Protein AF-0000000065857073 (afdb_homodimer)

Solvent-accessible surface area (backbone atoms only — not comparable to full-atom values): 35292 Å² total; per-residue (Å²): 132,67,49,29,35,32,40,33,27,19,28,61,24,95,36,20,54,55,11,45,46,17,42,54,48,48,62,71,39,53,56,67,89,61,32,41,78,45,43,32,40,25,37,66,55,40,37,37,19,35,30,44,90,93,47,43,55,36,54,80,89,34,80,91,59,39,38,80,34,72,60,74,26,45,42,32,37,31,49,6,76,57,84,39,39,33,37,30,62,72,77,70,40,72,38,61,59,59,32,35,43,59,45,28,28,41,57,56,46,38,34,14,20,50,44,4,36,34,59,45,30,66,36,47,44,48,36,34,49,33,49,22,20,19,36,44,36,27,49,63,57,37,45,45,45,40,45,76,72,71,44,52,48,71,64,68,47,79,42,39,68,92,52,29,73,70,47,44,69,73,44,53,84,74,60,62,70,50,22,29,28,28,27,29,61,58,56,60,52,53,43,49,39,75,18,73,46,71,68,46,36,54,53,32,51,56,50,12,51,74,72,25,61,38,34,34,42,25,66,56,76,74,50,48,39,36,37,34,30,37,41,31,56,91,71,63,50,61,33,46,45,27,28,59,46,63,89,58,97,60,80,28,51,55,46,70,73,67,44,85,75,49,44,74,38,76,66,38,98,65,54,69,66,57,48,51,50,52,43,52,51,45,53,49,48,40,55,74,50,55,38,23,42,36,33,34,35,34,28,36,38,29,92,86,70,47,65,27,48,71,51,53,35,53,70,59,58,46,34,96,79,25,60,49,50,52,29,30,37,77,58,75,38,43,62,47,57,45,55,50,47,45,53,51,53,34,75,61,59,121,132,66,50,30,36,32,41,34,25,20,28,60,24,95,36,20,55,55,12,45,47,17,42,54,48,48,63,71,40,52,56,68,90,62,32,43,78,44,44,33,41,24,36,67,56,40,38,38,19,36,31,43,91,92,48,44,56,37,54,80,87,34,80,93,59,38,38,79,36,70,60,73,26,46,42,30,37,32,49,6,77,58,84,38,39,32,35,31,63,73,77,69,40,73,39,62,59,59,31,35,44,59,45,26,28,40,57,56,46,39,33,14,20,50,43,4,36,34,57,45,30,65,38,46,46,47,35,36,49,33,49,22,19,17,36,45,37,27,49,62,59,37,45,46,44,40,44,76,72,71,47,53,49,71,64,67,46,79,40,40,68,92,54,28,75,71,46,43,70,72,46,53,86,76,61,61,70,49,21,30,27,29,27,29,61,59,56,60,50,52,42,49,40,75,18,72,46,71,68,46,36,56,52,32,50,56,49,12,51,73,71,25,62,38,34,34,42,26,67,56,76,73,51,48,40,35,36,32,32,36,41,32,56,90,73,61,50,62,33,46,46,27,29,58,45,64,90,58,97,60,80,29,51,55,45,69,73,66,44,83,74,51,45,75,39,75,65,38,97,66,55,69,67,58,50,52,51,50,42,50,50,45,52,50,49,38,55,74,50,54,38,23,41,35,31,33,35,35,31,35,38,30,92,85,70,46,65,29,47,70,50,51,36,53,72,59,58,47,33,97,78,24,60,50,51,51,30,30,37,78,58,75,38,44,64,46,57,44,55,51,48,45,52,50,51,35,74,62,60,120

Foldseek 3Di:
DAAEEEEEFAEQAPCRLLRLQLSVLLLVLADVVRHHYWYWYQYNVGWIATADPVPQWDPNPDSVPIDGDDHPFTWDADFDADQFGIATDVVRDTHGHQEYEYQYDFDCRQQQNVLVVCVRRPHFYFWFHSQLSNQQLFQVSLCVLLVVVVAAAFDKDKAFQVCRVVVCVVCVVVDAPFKWKAARGGPQRQLIDTDGDDVVVVVSNVSRCVPHRMMIIGYQADFWKKKKKWFFALDIFIFAIKTKDDDDSDRGNCNQPPDPPIDMDPNDPDDPVLRVVVRVSVSVSCVSSNIGGIKMWMWGQHPVRDIHTYGIGGNFGNRPRTVRQVRVVSRVQHDSNSSVSSRVSRSPVD/DAAEEEEEFAEQDPCRLLRLQLSVLLLVLADVVRHHYWYWYQYNVGWIATADPVPQWDPNPDSVPIDGDDHPFTWDADFDADQFGIATDVVRDTHGHQEYEYQYDFDCRQQQNVLVVCVRRPHFYFWFHNQLSNQQLFQVNLCVLLVVVVAAAFDKDKAFQVCRVVVCVVCVVVDAPFKWKAARGGPQRQLIDTDGDDVSVVVSNVSRCVPHRMMIIGYQADFWKKKKKWFFALDIFIFAIKTKDDDDSDRGNCNQPPDPPIDMDPNDPDDPVLRVVVRVSVSVSCVSSNIGGIKMWMWGQHPVRDIHTYGIGRNFGNRPRTVRQVRVVSRVQHDSNSSVSSRVSRSPVD

Structure (mmCIF, N/CA/C/O backbone):
data_AF-0000000065857073-model_v1
#
loop_
_entity.id
_entity.type
_entity.pdbx_description
1 polymer 'D-alanine--D-alanine ligase'
#
loop_
_atom_site.group_PDB
_atom_site.id
_atom_site.type_symbol
_atom_site.label_atom_id
_atom_site.label_alt_id
_atom_site.label_comp_id
_atom_site.label_asym_id
_atom_site.label_entity_id
_atom_site.label_seq_id
_atom_site.pdbx_PDB_ins_code
_atom_site.Cartn_x
_atom_site.Cartn_y
_atom_site.Cartn_z
_atom_site.occupancy
_atom_site.B_iso_or_equiv
_atom_site.auth_seq_id
_atom_site.auth_comp_id
_atom_site.auth_asym_id
_atom_site.auth_atom_id
_atom_site.pdbx_PDB_model_num
ATOM 1 N N . MET A 1 1 ? 23.906 6.051 23.719 1 82.88 1 MET A N 1
ATOM 2 C CA . MET A 1 1 ? 24.281 6.777 22.5 1 82.88 1 MET A CA 1
ATOM 3 C C . MET A 1 1 ? 23.047 7.375 21.828 1 82.88 1 MET A C 1
ATOM 5 O O . MET A 1 1 ? 21.953 6.809 21.906 1 82.88 1 MET A O 1
ATOM 9 N N . LYS A 1 2 ? 23.25 8.578 21.297 1 93.88 2 LYS A N 1
ATOM 10 C CA . LYS A 1 2 ? 22.156 9.266 20.641 1 93.88 2 LYS A CA 1
ATOM 11 C C . LYS A 1 2 ? 21.656 8.484 19.422 1 93.88 2 LYS A C 1
ATOM 13 O O . LYS A 1 2 ? 22.453 7.914 18.672 1 93.88 2 LYS A O 1
ATOM 18 N N . LYS A 1 3 ? 20.406 8.438 19.312 1 96.25 3 LYS A N 1
ATOM 19 C CA . LYS A 1 3 ? 19.828 7.863 18.094 1 96.25 3 LYS A CA 1
ATOM 20 C C . LYS A 1 3 ? 20.016 8.797 16.906 1 96.25 3 LYS A C 1
ATOM 22 O O . LYS A 1 3 ? 19.984 10.023 17.062 1 96.25 3 LYS A O 1
ATOM 27 N N . THR A 1 4 ? 20.266 8.219 15.781 1 98.12 4 THR A N 1
ATOM 28 C CA . THR A 1 4 ? 20.422 8.992 14.555 1 98.12 4 THR A CA 1
ATOM 29 C C . THR A 1 4 ? 19.109 9.07 13.789 1 98.12 4 THR A C 1
ATOM 31 O O . THR A 1 4 ? 18.547 8.039 13.406 1 98.12 4 THR A O 1
ATOM 34 N N . VAL A 1 5 ? 18.594 10.328 13.555 1 98.56 5 VAL A N 1
ATOM 35 C CA . VAL A 1 5 ? 17.375 10.594 12.789 1 98.56 5 VAL A CA 1
ATOM 36 C C . VAL A 1 5 ? 17.75 11.094 11.398 1 98.56 5 VAL A C 1
ATOM 38 O O . VAL A 1 5 ? 18.422 12.117 11.258 1 98.56 5 VAL A O 1
ATOM 41 N N . ALA A 1 6 ? 17.391 10.375 10.383 1 98.75 6 ALA A N 1
ATOM 42 C CA . ALA A 1 6 ? 17.5 10.875 9.016 1 98.75 6 ALA A CA 1
ATOM 43 C C . ALA A 1 6 ? 16.234 11.625 8.602 1 98.75 6 ALA A C 1
ATOM 45 O O . ALA A 1 6 ? 15.148 11.055 8.578 1 98.75 6 ALA A O 1
ATOM 46 N N . VAL A 1 7 ? 16.359 12.898 8.305 1 98.81 7 VAL A N 1
ATOM 47 C CA . VAL A 1 7 ? 15.234 13.672 7.785 1 98.81 7 VAL A CA 1
ATOM 48 C C . VAL A 1 7 ? 15.242 13.633 6.262 1 98.81 7 VAL A C 1
ATOM 50 O O . VAL A 1 7 ? 16.188 14.094 5.625 1 98.81 7 VAL A O 1
ATOM 53 N N . LEU A 1 8 ? 14.258 13.062 5.703 1 98.69 8 LEU A N 1
ATOM 54 C CA . LEU A 1 8 ? 14.109 12.969 4.254 1 98.69 8 LEU A CA 1
ATOM 55 C C . LEU A 1 8 ? 13.141 14.023 3.736 1 98.69 8 LEU A C 1
ATOM 57 O O . LEU A 1 8 ? 12.008 14.125 4.219 1 98.69 8 LEU A O 1
ATOM 61 N N . PHE A 1 9 ? 13.547 14.844 2.766 1 98.5 9 PHE A N 1
ATOM 62 C CA . PHE A 1 9 ? 12.719 15.938 2.285 1 98.5 9 PHE A CA 1
ATOM 63 C C . PHE A 1 9 ? 12.961 16.188 0.803 1 98.5 9 PHE A C 1
ATOM 65 O O . PHE A 1 9 ? 13.914 15.672 0.226 1 98.5 9 PHE A O 1
ATOM 72 N N . GLY A 1 10 ? 12.086 16.953 0.124 1 98.06 10 GLY A N 1
ATOM 73 C CA . GLY A 1 10 ? 12.039 17.125 -1.318 1 98.06 10 GLY A CA 1
ATOM 74 C C . GLY A 1 10 ? 11.023 16.234 -1.996 1 98.06 10 GLY A C 1
ATOM 75 O O . GLY A 1 10 ? 9.836 16.297 -1.69 1 98.06 10 GLY A O 1
ATOM 76 N N . GLY A 1 11 ? 11.609 15.383 -2.881 1 96.44 11 GLY A N 1
ATOM 77 C CA . GLY A 1 11 ? 10.758 14.391 -3.516 1 96.44 11 GLY A CA 1
ATOM 78 C C . GLY A 1 11 ? 10.367 14.758 -4.934 1 96.44 11 GLY A C 1
ATOM 79 O O . GLY A 1 11 ? 10.695 15.844 -5.41 1 96.44 11 GLY A O 1
ATOM 80 N N . GLU A 1 12 ? 9.625 13.906 -5.578 1 92.19 12 GLU A N 1
ATOM 81 C CA . GLU A 1 12 ? 9.328 13.969 -7.004 1 92.19 12 GLU A CA 1
ATOM 82 C C . GLU A 1 12 ? 7.992 14.672 -7.258 1 92.19 12 GLU A C 1
ATOM 84 O O . GLU A 1 12 ? 7.676 15.016 -8.398 1 92.19 12 GLU A O 1
ATOM 89 N N . SER A 1 13 ? 7.242 14.914 -6.289 1 90.06 13 SER A N 1
ATOM 90 C CA . SER A 1 13 ? 5.867 15.367 -6.445 1 90.06 13 SER A CA 1
ATOM 91 C C . SER A 1 13 ? 5.812 16.859 -6.738 1 90.06 13 SER A C 1
ATOM 93 O O . SER A 1 13 ? 6.824 17.562 -6.637 1 90.06 13 SER A O 1
ATOM 95 N N . LYS A 1 14 ? 4.645 17.281 -7.105 1 88.62 14 LYS A N 1
ATOM 96 C CA . LYS A 1 14 ? 4.383 18.703 -7.305 1 88.62 14 LYS A CA 1
ATOM 97 C C . LYS A 1 14 ? 4.461 19.469 -5.984 1 88.62 14 LYS A C 1
ATOM 99 O O . LYS A 1 14 ? 4.504 20.688 -5.973 1 88.62 14 LYS A O 1
ATOM 104 N N . GLU A 1 15 ? 4.578 18.766 -4.875 1 92.06 15 GLU A N 1
ATOM 105 C CA . GLU A 1 15 ? 4.648 19.359 -3.547 1 92.06 15 GLU A CA 1
ATOM 106 C C . GLU A 1 15 ? 6.086 19.406 -3.039 1 92.06 15 GLU A C 1
ATOM 108 O O . GLU A 1 15 ? 6.32 19.5 -1.832 1 92.06 15 GLU A O 1
ATOM 113 N N . HIS A 1 16 ? 7.062 19.344 -3.949 1 95.25 16 HIS A N 1
ATOM 114 C CA . HIS A 1 16 ? 8.484 19.375 -3.648 1 95.25 16 HIS A CA 1
ATOM 115 C C . HIS A 1 16 ? 8.844 20.594 -2.803 1 95.25 16 HIS A C 1
ATOM 117 O O . HIS A 1 16 ? 9.492 20.453 -1.763 1 95.25 16 HIS A O 1
ATOM 123 N N . GLU A 1 17 ? 8.383 21.766 -3.182 1 94.06 17 GLU A N 1
ATOM 124 C CA . GLU A 1 17 ? 8.75 23 -2.512 1 94.06 17 GLU A CA 1
ATOM 125 C C . GLU A 1 17 ? 8.125 23.094 -1.121 1 94.06 17 GLU A C 1
ATOM 127 O O . GLU A 1 17 ? 8.742 23.625 -0.193 1 94.06 17 GLU A O 1
ATOM 132 N N . ILE A 1 18 ? 6.938 22.5 -0.981 1 93.06 18 ILE A N 1
ATOM 133 C CA . ILE A 1 18 ? 6.293 22.469 0.328 1 93.06 18 ILE A CA 1
ATOM 134 C C . ILE A 1 18 ? 7.082 21.562 1.267 1 93.06 18 ILE A C 1
ATOM 136 O O . ILE A 1 18 ? 7.246 21.859 2.449 1 93.06 18 ILE A O 1
ATOM 140 N N . SER A 1 19 ? 7.508 20.438 0.759 1 96.25 19 SER A N 1
ATOM 141 C CA . SER A 1 19 ? 8.344 19.531 1.529 1 96.25 19 SER A CA 1
ATOM 142 C C . SER A 1 19 ? 9.602 20.219 2.031 1 96.25 19 SER A C 1
ATOM 144 O O . SER A 1 19 ? 9.992 20.047 3.189 1 96.25 19 SER A O 1
ATOM 146 N N . LEU A 1 20 ? 10.195 21.031 1.132 1 97.12 20 LEU A N 1
ATOM 147 C CA . LEU A 1 20 ? 11.391 21.766 1.531 1 97.12 20 LEU A CA 1
ATOM 148 C C . LEU A 1 20 ? 11.078 22.734 2.672 1 97.12 20 LEU A C 1
ATOM 150 O O . LEU A 1 20 ? 11.82 22.797 3.654 1 97.12 20 LEU A O 1
ATOM 154 N N . GLN A 1 21 ? 10.016 23.406 2.58 1 95.19 21 GLN A N 1
ATOM 155 C CA . GLN A 1 21 ? 9.625 24.344 3.627 1 95.19 21 GLN A CA 1
ATOM 156 C C . GLN A 1 21 ? 9.352 23.609 4.941 1 95.19 21 GLN A C 1
ATOM 158 O O . GLN A 1 21 ? 9.773 24.062 6.008 1 95.19 21 GLN A O 1
ATOM 163 N N . SER A 1 22 ? 8.609 22.516 4.844 1 96.06 22 SER A N 1
ATOM 164 C CA . SER A 1 22 ? 8.32 21.719 6.023 1 96.06 22 SER A CA 1
ATOM 165 C C . SER A 1 22 ? 9.602 21.234 6.695 1 96.06 22 SER A C 1
ATOM 167 O O . SER A 1 22 ? 9.688 21.203 7.926 1 96.06 22 SER A O 1
ATOM 169 N N . SER A 1 23 ? 10.594 20.891 5.898 1 97.06 23 SER A N 1
ATOM 170 C CA . SER A 1 23 ? 11.836 20.359 6.445 1 97.06 23 SER A CA 1
ATOM 171 C C . SER A 1 23 ? 12.562 21.406 7.285 1 97.06 23 SER A C 1
ATOM 173 O O . SER A 1 23 ? 13.172 21.078 8.305 1 97.06 23 SER A O 1
ATOM 175 N N . ILE A 1 24 ? 12.484 22.688 6.852 1 96.12 24 ILE A N 1
ATOM 176 C CA . ILE A 1 24 ? 13.125 23.766 7.598 1 96.12 24 ILE A CA 1
ATOM 177 C C . ILE A 1 24 ? 12.562 23.812 9.016 1 96.12 24 ILE A C 1
ATOM 179 O O . ILE A 1 24 ? 13.32 23.844 9.992 1 96.12 24 ILE A O 1
ATOM 183 N N . SER A 1 25 ? 11.266 23.75 9.125 1 95.81 25 SER A N 1
ATOM 184 C CA . SER A 1 25 ? 10.602 23.812 10.422 1 95.81 25 SER A CA 1
ATOM 185 C C . SER A 1 25 ? 10.977 22.609 11.281 1 95.81 25 SER A C 1
ATOM 187 O O . SER A 1 25 ? 11.273 22.75 12.469 1 95.81 25 SER A O 1
ATOM 189 N N . ILE A 1 26 ? 10.992 21.438 10.719 1 97.56 26 ILE A N 1
ATOM 190 C CA . ILE A 1 26 ? 11.227 20.203 11.445 1 97.56 26 ILE A CA 1
ATOM 191 C C . ILE A 1 26 ? 12.688 20.141 11.906 1 97.56 26 ILE A C 1
ATOM 193 O O . ILE A 1 26 ? 12.961 19.828 13.07 1 97.56 26 ILE A O 1
ATOM 197 N N . ILE A 1 27 ? 13.609 20.422 11.031 1 97.38 27 ILE A N 1
ATOM 198 C CA . ILE A 1 27 ? 15.031 20.344 11.336 1 97.38 27 ILE A CA 1
ATOM 199 C C . ILE A 1 27 ? 15.375 21.328 12.453 1 97.38 27 ILE A C 1
ATOM 201 O O . ILE A 1 27 ? 16.156 21.016 13.344 1 97.38 27 ILE A O 1
ATOM 205 N N . ASN A 1 28 ? 14.758 22.5 12.406 1 96 28 ASN A N 1
ATOM 206 C CA . ASN A 1 28 ? 14.984 23.5 13.453 1 96 28 ASN A CA 1
ATOM 207 C C . ASN A 1 28 ? 14.414 23.047 14.789 1 96 28 ASN A C 1
ATOM 209 O O . ASN A 1 28 ? 14.922 23.422 15.844 1 96 28 ASN A O 1
ATOM 213 N N . ALA A 1 29 ? 13.422 22.234 14.75 1 97.19 29 ALA A N 1
ATOM 214 C CA . ALA A 1 29 ? 12.688 21.875 15.961 1 97.19 29 ALA A CA 1
ATOM 215 C C . ALA A 1 29 ? 13.281 20.625 16.609 1 97.19 29 ALA A C 1
ATOM 217 O O . ALA A 1 29 ? 13.133 20.422 17.812 1 97.19 29 ALA A O 1
ATOM 218 N N . ILE A 1 30 ? 13.922 19.734 15.875 1 97.88 30 ILE A N 1
ATOM 219 C CA . ILE A 1 30 ? 14.484 18.5 16.422 1 97.88 30 ILE A CA 1
ATOM 220 C C . ILE A 1 30 ? 15.523 18.844 17.484 1 97.88 30 ILE A C 1
ATOM 222 O O . ILE A 1 30 ? 16.359 19.719 17.281 1 97.88 30 ILE A O 1
ATOM 226 N N . ASP A 1 31 ? 15.445 18.219 18.625 1 97.12 31 ASP A N 1
ATOM 227 C CA . ASP A 1 31 ? 16.375 18.422 19.734 1 97.12 31 ASP A CA 1
ATOM 228 C C . ASP A 1 31 ? 17.734 17.797 19.422 1 97.12 31 ASP A C 1
ATOM 230 O O . ASP A 1 31 ? 17.938 16.609 19.641 1 97.12 31 ASP A O 1
ATOM 234 N N . LYS A 1 32 ? 18.672 18.578 19.109 1 95.94 32 LYS A N 1
ATOM 235 C CA . LYS A 1 32 ? 19.984 18.109 18.688 1 95.94 32 LYS A CA 1
ATOM 236 C C . LYS A 1 32 ? 20.797 17.594 19.875 1 95.94 32 LYS A C 1
ATOM 238 O O . LYS A 1 32 ? 21.812 16.938 19.688 1 95.94 32 LYS A O 1
ATOM 243 N N . LYS A 1 33 ? 20.359 17.875 21.016 1 96.62 33 LYS A N 1
ATOM 244 C CA . LYS A 1 33 ? 20.984 17.281 22.203 1 96.62 33 LYS A CA 1
ATOM 245 C C . LYS A 1 33 ? 20.547 15.836 22.391 1 96.62 33 LYS A C 1
ATOM 247 O O . LYS A 1 33 ? 21.266 15.039 22.984 1 96.62 33 LYS A O 1
ATOM 252 N N . LYS A 1 34 ? 19.422 15.539 21.859 1 96.56 34 LYS A N 1
ATOM 253 C CA . LYS A 1 34 ? 18.844 14.211 22.031 1 96.56 34 LYS A CA 1
ATOM 254 C C . LYS A 1 34 ? 19.125 13.312 20.828 1 96.56 34 LYS A C 1
ATOM 256 O O . LYS A 1 34 ? 19.25 12.094 20.969 1 96.56 34 LYS A O 1
ATOM 261 N N . TYR A 1 35 ? 19.266 13.938 19.656 1 98.12 35 TYR A N 1
ATOM 262 C CA . TYR A 1 35 ? 19.375 13.156 18.438 1 98.12 35 TYR A CA 1
ATOM 263 C C . TYR A 1 35 ? 20.531 13.664 17.578 1 98.12 35 TYR A C 1
ATOM 265 O O . TYR A 1 35 ? 20.812 14.867 17.547 1 98.12 35 TYR A O 1
ATOM 273 N N . ASN A 1 36 ? 21.188 12.688 16.922 1 97.94 36 ASN A N 1
ATOM 274 C CA . ASN A 1 36 ? 21.969 13.039 15.75 1 97.94 36 ASN A CA 1
ATOM 275 C C . ASN A 1 36 ? 21.078 13.156 14.508 1 97.94 36 ASN A C 1
ATOM 277 O O . ASN A 1 36 ? 20.125 12.406 14.352 1 97.94 36 ASN A O 1
ATOM 281 N N . ILE A 1 37 ? 21.438 14.117 13.641 1 98.06 37 ILE A N 1
ATOM 282 C CA . ILE A 1 37 ? 20.562 14.281 12.477 1 98.06 37 ILE A CA 1
ATOM 283 C C . ILE A 1 37 ? 21.391 14.133 11.195 1 98.06 37 ILE A C 1
ATOM 285 O O . ILE A 1 37 ? 22.531 14.594 11.133 1 98.06 37 ILE A O 1
ATOM 289 N N . ILE A 1 38 ? 20.922 13.43 10.25 1 98.25 38 ILE A N 1
ATOM 290 C CA . ILE A 1 38 ? 21.422 13.359 8.883 1 98.25 38 ILE A CA 1
ATOM 291 C C . ILE A 1 38 ? 20.359 13.867 7.91 1 98.25 38 ILE A C 1
ATOM 293 O O . ILE A 1 38 ? 19.219 13.438 7.961 1 98.25 38 ILE A O 1
ATOM 297 N N . LEU A 1 39 ? 20.734 14.844 7.121 1 98.75 39 LEU A N 1
ATOM 298 C CA . LEU A 1 39 ? 19.797 15.438 6.18 1 98.75 39 LEU A CA 1
ATOM 299 C C . LEU A 1 39 ? 19.906 14.781 4.809 1 98.75 39 LEU A C 1
ATOM 301 O O . LEU A 1 39 ? 20.969 14.797 4.191 1 98.75 39 LEU A O 1
ATOM 305 N N . ILE A 1 40 ? 18.828 14.203 4.375 1 98.75 40 ILE A N 1
ATOM 306 C CA . ILE A 1 40 ? 18.828 13.5 3.094 1 98.75 40 ILE A CA 1
ATOM 307 C C . ILE A 1 40 ? 17.812 14.148 2.156 1 98.75 40 ILE A C 1
ATOM 309 O O . ILE A 1 40 ? 16.594 14.047 2.373 1 98.75 40 ILE A O 1
ATOM 313 N N . GLY A 1 41 ? 18.297 14.812 1.126 1 98.69 41 GLY A N 1
ATOM 314 C CA . GLY A 1 41 ? 17.438 15.391 0.106 1 98.69 41 GLY A CA 1
ATOM 315 C C . GLY A 1 4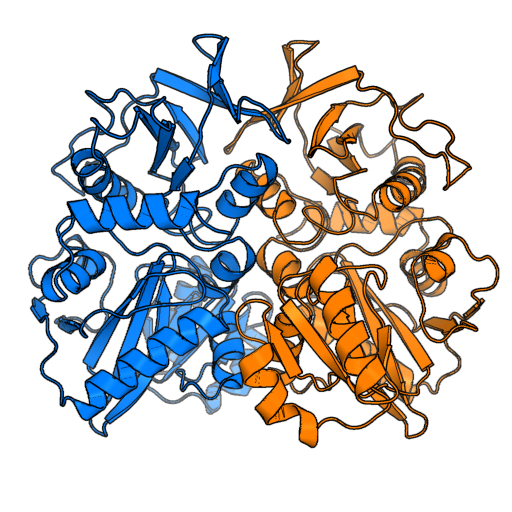1 ? 17.062 14.406 -0.984 1 98.69 41 GLY A C 1
ATOM 316 O O . GLY A 1 41 ? 17.891 13.602 -1.421 1 98.69 41 GLY A O 1
ATOM 317 N N . VAL A 1 42 ? 15.812 14.383 -1.345 1 98.56 42 VAL A N 1
ATOM 318 C CA . VAL A 1 42 ? 15.328 13.633 -2.496 1 98.56 42 VAL A CA 1
ATOM 319 C C . VAL A 1 42 ? 15.047 14.586 -3.656 1 98.56 42 VAL A C 1
ATOM 321 O O . VAL A 1 42 ? 14.188 15.461 -3.555 1 98.56 42 VAL A O 1
ATOM 324 N N . GLU A 1 43 ? 15.703 14.414 -4.699 1 97.94 43 GLU A N 1
ATOM 325 C CA . GLU A 1 43 ? 15.586 15.289 -5.867 1 97.94 43 GLU A CA 1
ATOM 326 C C . GLU A 1 43 ? 14.328 14.961 -6.668 1 97.94 43 GLU A C 1
ATOM 328 O O . GLU A 1 43 ? 13.68 13.938 -6.43 1 97.94 43 GLU A O 1
ATOM 333 N N . LYS A 1 44 ? 13.977 15.797 -7.621 1 96.19 44 LYS A N 1
ATOM 334 C CA . LYS A 1 44 ? 12.758 15.648 -8.406 1 96.19 44 LYS A CA 1
ATOM 335 C C . LYS A 1 44 ? 12.82 14.414 -9.297 1 96.19 44 LYS A C 1
ATOM 337 O O . LYS A 1 44 ? 11.789 13.906 -9.742 1 96.19 44 LYS A O 1
ATOM 342 N N . ASN A 1 45 ? 13.984 13.891 -9.547 1 96.44 45 ASN A N 1
ATOM 343 C CA . ASN A 1 45 ? 14.133 12.664 -10.32 1 96.44 45 ASN A CA 1
ATOM 344 C C . ASN A 1 45 ? 14.281 11.445 -9.414 1 96.44 45 ASN A C 1
ATOM 346 O O . ASN A 1 45 ? 14.609 10.352 -9.891 1 96.44 45 ASN A O 1
ATOM 350 N N . GLY A 1 46 ? 14.172 11.648 -8.078 1 97.31 46 GLY A N 1
ATOM 351 C CA . GLY A 1 46 ? 14.125 10.539 -7.141 1 97.31 46 GLY A CA 1
ATOM 352 C C . GLY A 1 46 ? 15.477 10.188 -6.555 1 97.31 46 GLY A C 1
ATOM 353 O O . GLY A 1 46 ? 15.57 9.375 -5.633 1 97.31 46 GLY A O 1
ATOM 354 N N . LYS A 1 47 ? 16.609 10.812 -7.035 1 98 47 LYS A N 1
ATOM 355 C CA . LYS A 1 47 ? 17.922 10.57 -6.449 1 98 47 LYS A CA 1
ATOM 356 C C . LYS A 1 47 ? 18 11.094 -5.02 1 98 47 LYS A C 1
ATOM 358 O O . LYS A 1 47 ? 17.453 12.156 -4.711 1 98 47 LYS A O 1
ATOM 363 N N . ILE A 1 48 ? 18.703 10.336 -4.195 1 98.44 48 ILE A N 1
ATOM 364 C CA . ILE A 1 48 ? 18.781 10.742 -2.799 1 98.44 48 ILE A CA 1
ATOM 365 C C . ILE A 1 48 ? 20.234 11.047 -2.443 1 98.44 48 ILE A C 1
ATOM 367 O O . ILE A 1 48 ? 21.156 10.398 -2.938 1 98.44 48 ILE A O 1
ATOM 371 N N . GLY A 1 49 ? 20.438 12.094 -1.655 1 98.5 49 GLY A N 1
ATOM 372 C CA . GLY A 1 49 ? 21.797 12.484 -1.269 1 98.5 49 GLY A CA 1
ATOM 373 C C . GLY A 1 49 ? 21.844 13.25 0.041 1 98.5 49 GLY A C 1
ATOM 374 O O . GLY A 1 49 ? 20.891 13.945 0.393 1 98.5 49 GLY A O 1
ATOM 375 N N . ILE A 1 50 ? 22.938 13.18 0.663 1 98.38 50 ILE A N 1
ATOM 376 C CA . ILE A 1 50 ? 23.172 13.898 1.909 1 98.38 50 ILE A CA 1
ATOM 377 C C . ILE A 1 50 ? 23.328 15.391 1.621 1 98.38 50 ILE A C 1
ATOM 379 O O . ILE A 1 50 ? 23.984 15.781 0.646 1 98.38 50 ILE A O 1
ATOM 383 N N . ARG A 1 51 ? 22.703 16.156 2.477 1 98.38 51 ARG A N 1
ATOM 384 C CA . ARG A 1 51 ? 22.875 17.609 2.416 1 98.38 51 ARG A CA 1
ATOM 385 C C . ARG A 1 51 ? 23.594 18.125 3.658 1 98.38 51 ARG A C 1
ATOM 387 O O . ARG A 1 51 ? 23.469 17.547 4.738 1 98.38 51 ARG A O 1
ATOM 394 N N . SER A 1 52 ? 24.266 19.266 3.447 1 97 52 SER A N 1
ATOM 395 C CA . SER A 1 52 ? 24.953 19.891 4.566 1 97 52 SER A CA 1
ATOM 396 C C . SER A 1 52 ? 23.984 20.578 5.512 1 97 52 SER A C 1
ATOM 398 O O . SER A 1 52 ? 23.047 21.266 5.07 1 97 52 SER A O 1
ATOM 400 N N . ILE A 1 53 ? 24.188 20.422 6.77 1 94.31 53 ILE A N 1
ATOM 401 C CA . ILE A 1 53 ? 23.312 21 7.781 1 94.31 53 ILE A CA 1
ATOM 402 C C . ILE A 1 53 ? 23.312 22.516 7.645 1 94.31 53 ILE A C 1
ATOM 404 O O . ILE A 1 53 ? 22.297 23.172 7.918 1 94.31 53 ILE A O 1
ATOM 408 N N . ASN A 1 54 ? 24.453 23.094 7.195 1 93.62 54 ASN A N 1
ATOM 409 C CA . ASN A 1 54 ? 24.609 24.547 7.121 1 93.62 54 ASN A CA 1
ATOM 410 C C . ASN A 1 54 ? 24.031 25.094 5.816 1 93.62 54 ASN A C 1
ATOM 412 O O . ASN A 1 54 ? 23.844 26.312 5.688 1 93.62 54 ASN A O 1
ATOM 416 N N . ASN A 1 55 ? 23.766 24.172 4.848 1 94.69 55 ASN A N 1
ATOM 417 C CA . ASN A 1 55 ? 23.297 24.609 3.537 1 94.69 55 ASN A CA 1
ATOM 418 C C . ASN A 1 55 ? 22.516 23.5 2.822 1 94.69 55 ASN A C 1
ATOM 420 O O . ASN A 1 55 ? 22.891 23.094 1.725 1 94.69 55 ASN A O 1
ATOM 424 N N . TYR A 1 56 ? 21.453 23.219 3.373 1 97.19 56 TYR A N 1
ATOM 425 C CA . TYR A 1 56 ? 20.719 22.109 2.785 1 97.19 56 TYR A CA 1
ATOM 426 C C . TYR A 1 56 ? 19.625 22.594 1.854 1 97.19 56 TYR A C 1
ATOM 428 O O . TYR A 1 56 ? 19.078 21.828 1.056 1 97.19 56 TYR A O 1
ATOM 436 N N . ILE A 1 57 ? 19.25 23.875 1.922 1 97.31 57 ILE A N 1
ATOM 437 C CA . ILE A 1 57 ? 18.234 24.484 1.061 1 97.31 57 ILE A CA 1
ATOM 438 C C . ILE A 1 57 ? 18.719 25.859 0.587 1 97.31 57 ILE A C 1
ATOM 440 O O . ILE A 1 57 ? 19.312 26.609 1.357 1 97.31 57 ILE A O 1
ATOM 444 N N . LEU A 1 58 ? 18.422 26.125 -0.672 1 96.06 58 LEU A N 1
ATOM 445 C CA . LEU A 1 58 ? 18.688 27.438 -1.242 1 96.06 58 LEU A CA 1
ATOM 446 C C . LEU A 1 58 ? 17.422 28.266 -1.31 1 96.06 58 LEU A C 1
ATOM 448 O O . LEU A 1 58 ? 16.344 27.75 -1.573 1 96.06 58 LEU A O 1
ATOM 452 N N . PHE A 1 59 ? 17.531 29.594 -1.043 1 93.44 59 PHE A N 1
ATOM 453 C CA . PHE A 1 59 ? 16.438 30.547 -1.114 1 93.44 59 PHE A CA 1
ATOM 454 C C . PHE A 1 59 ? 15.312 30.172 -0.15 1 93.44 59 PHE A C 1
ATOM 456 O O . PHE A 1 59 ? 14.141 30.125 -0.535 1 93.44 59 PHE A O 1
ATOM 463 N N . LYS A 1 60 ? 15.617 29.891 1.048 1 89.38 60 LYS A N 1
ATOM 464 C CA . LYS A 1 60 ? 14.773 29.312 2.088 1 89.38 60 LYS A CA 1
ATOM 465 C C . LYS A 1 60 ? 13.5 30.125 2.289 1 89.38 60 LYS A C 1
ATOM 467 O O . LYS A 1 60 ? 12.461 29.578 2.648 1 89.38 60 LYS A O 1
ATOM 472 N N . TYR A 1 61 ? 13.578 31.406 1.971 1 82 61 TYR A N 1
ATOM 473 C CA . TYR A 1 61 ? 12.484 32.281 2.395 1 82 61 TYR A CA 1
ATOM 474 C C . TYR A 1 61 ? 11.609 32.656 1.21 1 82 61 TYR A C 1
ATOM 476 O O . TYR A 1 61 ? 10.758 33.562 1.325 1 82 61 TYR A O 1
ATOM 484 N N . ASN A 1 62 ? 11.773 32.031 0.105 1 84.69 62 ASN A N 1
ATOM 485 C CA . ASN A 1 62 ? 10.953 32.281 -1.081 1 84.69 62 ASN A CA 1
ATOM 486 C C . ASN A 1 62 ? 10.453 30.984 -1.697 1 84.69 62 ASN A C 1
ATOM 488 O O . ASN A 1 62 ? 11.211 30.281 -2.371 1 84.69 62 ASN A O 1
ATOM 492 N N . ILE A 1 63 ? 9.211 30.766 -1.482 1 81.19 63 ILE A N 1
ATOM 493 C CA . ILE A 1 63 ? 8.617 29.5 -1.896 1 81.19 63 ILE A CA 1
ATOM 494 C C . ILE A 1 63 ? 8.742 29.344 -3.408 1 81.19 63 ILE A C 1
ATOM 496 O O . ILE A 1 63 ? 8.812 28.219 -3.916 1 81.19 63 ILE A O 1
ATOM 500 N N . ASN A 1 64 ? 8.828 30.391 -4.098 1 85.25 64 ASN A N 1
ATOM 501 C CA . ASN A 1 64 ? 8.891 30.344 -5.555 1 85.25 64 ASN A CA 1
ATOM 502 C C . ASN A 1 64 ? 10.289 29.984 -6.043 1 85.25 64 ASN A C 1
ATOM 504 O O . ASN A 1 64 ? 10.461 29.547 -7.18 1 85.25 64 ASN A O 1
ATOM 508 N N . TYR A 1 65 ? 11.242 30.109 -5.078 1 90.88 65 TYR A N 1
ATOM 509 C CA . TYR A 1 65 ? 12.617 29.938 -5.527 1 90.88 65 TYR A CA 1
ATOM 510 C C . TYR A 1 65 ? 13.336 28.891 -4.688 1 90.88 65 TYR A C 1
ATOM 512 O O . TYR A 1 65 ? 14.469 28.5 -4.996 1 90.88 65 TYR A O 1
ATOM 520 N N . ILE A 1 66 ? 12.656 28.484 -3.682 1 94.81 66 ILE A N 1
ATOM 521 C CA . ILE A 1 66 ? 13.281 27.516 -2.77 1 94.81 66 ILE A CA 1
ATOM 522 C C . ILE A 1 66 ? 13.727 26.281 -3.547 1 94.81 66 ILE A C 1
ATOM 524 O O . ILE A 1 66 ? 13.031 25.828 -4.453 1 94.81 66 ILE A O 1
ATOM 528 N N . LYS A 1 67 ? 14.938 25.828 -3.266 1 96.31 67 LYS A N 1
ATOM 529 C CA . LYS A 1 67 ? 15.5 24.688 -3.984 1 96.31 67 LYS A CA 1
ATOM 530 C C . LYS A 1 67 ? 16.375 23.828 -3.07 1 96.31 67 LYS A C 1
ATOM 532 O O . LYS A 1 67 ? 16.984 24.344 -2.131 1 96.31 67 LYS A O 1
ATOM 537 N N . LEU A 1 68 ? 16.328 22.625 -3.371 1 96.88 68 LEU A N 1
ATOM 538 C CA . LEU A 1 68 ? 17.25 21.719 -2.699 1 96.88 68 LEU A CA 1
ATOM 539 C C . LEU A 1 68 ? 18.688 22.094 -3.004 1 96.88 68 LEU A C 1
ATOM 541 O O . LEU A 1 68 ? 19.047 22.328 -4.16 1 96.88 68 LEU A O 1
ATOM 545 N N . ALA A 1 69 ? 19.516 22.203 -1.973 1 97.75 69 ALA A N 1
ATOM 546 C CA . ALA A 1 69 ? 20.922 22.484 -2.176 1 97.75 69 ALA A CA 1
ATOM 547 C C . ALA A 1 69 ? 21.641 21.281 -2.797 1 97.75 69 ALA A C 1
ATOM 549 O O . ALA A 1 69 ? 21.109 20.156 -2.76 1 97.75 69 ALA A O 1
ATOM 550 N N . PRO A 1 70 ? 22.812 21.5 -3.352 1 96.88 70 PRO A N 1
ATOM 551 C CA . PRO A 1 70 ? 23.547 20.359 -3.932 1 96.88 70 PRO A CA 1
ATOM 552 C C . PRO A 1 70 ? 23.891 19.281 -2.906 1 96.88 70 PRO A C 1
ATOM 554 O O . PRO A 1 70 ? 24.141 19.594 -1.738 1 96.88 70 PRO A O 1
ATOM 557 N N . ALA A 1 71 ? 23.922 18.094 -3.379 1 97.88 71 ALA A N 1
ATOM 558 C CA . ALA A 1 71 ? 24.266 16.984 -2.508 1 97.88 71 ALA A CA 1
ATOM 559 C C . ALA A 1 71 ? 25.75 16.969 -2.168 1 97.88 71 ALA A C 1
ATOM 561 O O . ALA A 1 71 ? 26.594 17.219 -3.033 1 97.88 71 ALA A O 1
ATOM 562 N N . VAL A 1 72 ? 26 16.688 -0.904 1 97.5 72 VAL A N 1
ATOM 563 C CA . VAL A 1 72 ? 27.375 16.438 -0.483 1 97.5 72 VAL A CA 1
ATOM 564 C C . VAL A 1 72 ? 27.844 15.086 -1.013 1 97.5 72 VAL A C 1
ATOM 566 O O . VAL A 1 72 ? 29.016 14.93 -1.404 1 97.5 72 VAL A O 1
ATOM 569 N N . SER A 1 73 ? 26.984 14.156 -0.974 1 98.19 73 SER A N 1
ATOM 570 C CA . SER A 1 73 ? 27.203 12.805 -1.474 1 98.19 73 SER A CA 1
ATOM 571 C C . SER A 1 73 ? 25.875 12.117 -1.809 1 98.19 73 SER A C 1
ATOM 573 O O . SER A 1 73 ? 24.906 12.242 -1.063 1 98.19 73 SER A O 1
ATOM 575 N N . TYR A 1 74 ? 25.859 11.484 -2.924 1 98.31 74 TYR A N 1
ATOM 576 C CA . TYR A 1 74 ? 24.703 10.664 -3.24 1 98.31 74 TYR A CA 1
ATOM 577 C C . TYR A 1 74 ? 24.734 9.344 -2.471 1 98.31 74 TYR A C 1
ATOM 579 O O . TYR A 1 74 ? 25.797 8.922 -2.01 1 98.31 74 TYR A O 1
ATOM 587 N N . LEU A 1 75 ? 23.578 8.773 -2.305 1 98.69 75 LEU A N 1
ATOM 588 C CA . LEU A 1 75 ? 23.469 7.59 -1.455 1 98.69 75 LEU A CA 1
ATOM 589 C C . LEU A 1 75 ? 22.922 6.406 -2.24 1 98.69 75 LEU A C 1
ATOM 591 O O . LEU A 1 75 ? 22.016 6.57 -3.061 1 98.69 75 LEU A O 1
ATOM 595 N N . TYR A 1 76 ? 23.469 5.238 -2.049 1 98.62 76 TYR A N 1
ATOM 596 C CA . TYR A 1 76 ? 22.844 3.967 -2.387 1 98.62 76 TYR A CA 1
ATOM 597 C C . TYR A 1 76 ? 22.188 3.342 -1.162 1 98.62 76 TYR A C 1
ATOM 599 O O . TYR A 1 76 ? 22.5 3.703 -0.027 1 98.62 76 TYR A O 1
ATOM 607 N N . ILE A 1 77 ? 21.25 2.521 -1.388 1 98.69 77 ILE A N 1
ATOM 608 C CA . ILE A 1 77 ? 20.484 1.913 -0.312 1 98.69 77 ILE A CA 1
ATOM 609 C C . ILE A 1 77 ? 20.984 0.499 -0.045 1 98.69 77 ILE A C 1
ATOM 611 O O . ILE A 1 77 ? 21.234 -0.268 -0.981 1 98.69 77 ILE A O 1
ATOM 615 N N . ILE A 1 78 ? 21.156 0.142 1.204 1 98.62 78 ILE A N 1
ATOM 616 C CA . ILE A 1 78 ? 21.594 -1.185 1.622 1 98.62 78 ILE A CA 1
ATOM 617 C C . ILE A 1 78 ? 20.391 -1.997 2.107 1 98.62 78 ILE A C 1
ATOM 619 O O . ILE A 1 78 ? 19.938 -1.829 3.242 1 98.62 78 ILE A O 1
ATOM 623 N N . PRO A 1 79 ? 19.891 -2.91 1.316 1 98 79 PRO A N 1
ATOM 624 C CA . PRO A 1 79 ? 18.688 -3.664 1.705 1 98 79 PRO A CA 1
ATOM 625 C C . PRO A 1 79 ? 19 -4.758 2.727 1 98 79 PRO A C 1
ATOM 627 O O . PRO A 1 79 ? 20.094 -5.305 2.746 1 98 79 PRO A O 1
ATOM 630 N N . GLY A 1 80 ? 17.969 -5.121 3.537 1 97.62 80 GLY A N 1
ATOM 631 C CA . GLY A 1 80 ? 18.047 -6.227 4.48 1 97.62 80 GLY A CA 1
ATOM 632 C C . GLY A 1 80 ? 18.328 -5.777 5.902 1 97.62 80 GLY A C 1
ATOM 633 O O . GLY A 1 80 ? 18.453 -4.578 6.168 1 97.62 80 GLY A O 1
ATOM 634 N N . LYS A 1 81 ? 18.281 -6.707 6.785 1 96.06 81 LYS A N 1
ATOM 635 C CA . LYS A 1 81 ? 18.609 -6.461 8.188 1 96.06 81 LYS A CA 1
ATOM 636 C C . LYS A 1 81 ? 20.109 -6.273 8.367 1 96.06 81 LYS A C 1
ATOM 638 O O . LYS A 1 81 ? 20.844 -7.25 8.539 1 96.06 81 LYS A O 1
ATOM 643 N N . ASN A 1 82 ? 20.531 -4.984 8.305 1 93.25 82 ASN A N 1
ATOM 644 C CA . ASN A 1 82 ? 21.938 -4.605 8.422 1 93.25 82 ASN A CA 1
ATOM 645 C C . ASN A 1 82 ? 22.156 -3.578 9.531 1 93.25 82 ASN A C 1
ATOM 647 O O . ASN A 1 82 ? 21.188 -2.986 10.023 1 93.25 82 ASN A O 1
ATOM 651 N N . ASN A 1 83 ? 23.406 -3.391 9.867 1 94.5 83 ASN A N 1
ATOM 652 C CA . ASN A 1 83 ? 23.75 -2.322 10.797 1 94.5 83 ASN A CA 1
ATOM 653 C C . ASN A 1 83 ? 23.672 -0.952 10.133 1 94.5 83 ASN A C 1
ATOM 655 O O . ASN A 1 83 ? 23.5 0.063 10.812 1 94.5 83 ASN A O 1
ATOM 659 N N . TYR A 1 84 ? 23.828 -1.026 8.797 1 97.75 84 TYR A N 1
ATOM 660 C CA . TYR A 1 84 ? 23.844 0.212 8.031 1 97.75 84 TYR A CA 1
ATOM 661 C C . TYR A 1 84 ? 22.766 0.198 6.953 1 97.75 84 TYR A C 1
ATOM 663 O O . TYR A 1 84 ? 22.453 -0.852 6.379 1 97.75 84 TYR A O 1
ATOM 671 N N . GLN A 1 85 ? 22.219 1.38 6.656 1 98.44 85 GLN A N 1
ATOM 672 C CA . GLN A 1 85 ? 21.062 1.444 5.758 1 98.44 85 GLN A CA 1
ATOM 673 C C . GLN A 1 85 ? 21.438 2.133 4.445 1 98.44 85 GLN A C 1
ATOM 675 O O . GLN A 1 85 ? 20.781 1.911 3.418 1 98.44 85 GLN A O 1
ATOM 680 N N . PHE A 1 86 ? 22.484 2.975 4.477 1 98.56 86 PHE A N 1
ATOM 681 C CA . PHE A 1 86 ? 22.859 3.732 3.289 1 98.56 86 PHE A CA 1
ATOM 682 C C . PHE A 1 86 ? 24.359 3.654 3.051 1 98.56 86 PHE A C 1
ATOM 684 O O . PHE A 1 86 ? 25.141 3.436 3.986 1 98.56 86 PHE A O 1
ATOM 691 N N . TYR A 1 87 ? 24.734 3.756 1.818 1 98.38 87 TYR A N 1
ATOM 692 C CA . TYR A 1 87 ? 26.125 3.834 1.385 1 98.38 87 TYR A CA 1
ATOM 693 C C . TYR A 1 87 ? 26.406 5.164 0.695 1 98.38 87 TYR A C 1
ATOM 695 O O . TYR A 1 87 ? 25.828 5.461 -0.352 1 98.38 87 TYR A O 1
ATOM 703 N N . SER A 1 88 ? 27.25 5.957 1.296 1 98.12 88 SER A N 1
ATOM 704 C CA . SER A 1 88 ? 27.656 7.246 0.74 1 98.12 88 SER A CA 1
ATOM 705 C C . SER A 1 88 ? 28.703 7.082 -0.354 1 98.12 88 SER A C 1
ATOM 707 O O . SER A 1 88 ? 29.797 6.562 -0.102 1 98.12 88 SER A O 1
ATOM 709 N N . LEU A 1 89 ? 28.453 7.598 -1.479 1 97.06 89 LEU A N 1
ATOM 710 C CA . LEU A 1 89 ? 29.297 7.348 -2.641 1 97.06 89 LEU A CA 1
ATOM 711 C C . LEU A 1 89 ? 30.609 8.109 -2.523 1 97.06 89 LEU A C 1
ATOM 713 O O . LEU A 1 89 ? 31.672 7.57 -2.848 1 97.06 89 LEU A O 1
ATOM 717 N N . LYS A 1 90 ? 30.516 9.328 -2.145 1 95.81 90 LYS A N 1
ATOM 718 C CA . LYS A 1 90 ? 31.703 10.18 -2.102 1 95.81 90 LYS A CA 1
ATOM 719 C C . LYS A 1 90 ? 32.688 9.672 -1.061 1 95.81 90 LYS A C 1
ATOM 721 O O . LYS A 1 90 ? 33.875 9.516 -1.355 1 95.81 90 LYS A O 1
ATOM 726 N N . ASN A 1 91 ? 32.188 9.359 0.139 1 93.62 91 ASN A N 1
ATOM 727 C CA . ASN A 1 91 ? 33.094 9 1.237 1 93.62 91 ASN A CA 1
ATOM 728 C C . ASN A 1 91 ? 33.219 7.484 1.371 1 93.62 91 ASN A C 1
ATOM 730 O O . ASN A 1 91 ? 34.031 7 2.16 1 93.62 91 ASN A O 1
ATOM 734 N N . LYS A 1 92 ? 32.438 6.754 0.625 1 94.38 92 LYS A N 1
ATOM 735 C CA . LYS A 1 92 ? 32.438 5.293 0.662 1 94.38 92 LYS A CA 1
ATOM 736 C C . LYS A 1 92 ? 32.188 4.781 2.078 1 94.38 92 LYS A C 1
ATOM 738 O O . LYS A 1 92 ? 32.906 3.885 2.545 1 94.38 92 LYS A O 1
ATOM 743 N N . LYS A 1 93 ? 31.344 5.434 2.721 1 95.94 93 LYS A N 1
ATOM 744 C CA . LYS A 1 93 ? 31.031 5.07 4.098 1 95.94 93 LYS A CA 1
ATOM 745 C C . LYS A 1 93 ? 29.578 4.602 4.215 1 95.94 93 LYS A C 1
ATOM 747 O O . LYS A 1 93 ? 28.703 5.078 3.486 1 95.94 93 LYS A O 1
ATOM 752 N N . MET A 1 94 ? 29.438 3.717 5.105 1 97.5 94 MET A N 1
ATOM 753 C CA . MET A 1 94 ? 28.078 3.248 5.406 1 97.5 94 MET A CA 1
ATOM 754 C C . MET A 1 94 ? 27.469 4.055 6.547 1 97.5 94 MET A C 1
ATOM 756 O O . MET A 1 94 ? 28.156 4.398 7.512 1 97.5 94 MET A O 1
ATOM 760 N N . LEU A 1 95 ? 26.234 4.352 6.445 1 97.88 95 LEU A N 1
ATOM 761 C CA . LEU A 1 95 ? 25.531 5.184 7.418 1 97.88 95 LEU A CA 1
ATOM 762 C C . LEU A 1 95 ? 24.5 4.371 8.188 1 97.88 95 LEU A C 1
ATOM 764 O O . LEU A 1 95 ? 23.703 3.652 7.59 1 97.88 95 LEU A O 1
ATOM 768 N N . LYS A 1 96 ? 24.594 4.5 9.469 1 97.88 96 LYS A N 1
ATOM 769 C CA . LYS A 1 96 ? 23.578 3.885 10.336 1 97.88 96 LYS A CA 1
ATOM 770 C C . LYS A 1 96 ? 22.469 4.871 10.672 1 97.88 96 LYS A C 1
ATOM 772 O O . LYS A 1 96 ? 22.734 5.973 11.156 1 97.88 96 LYS A O 1
ATOM 777 N N . ILE A 1 97 ? 21.312 4.516 10.367 1 98 97 ILE A N 1
ATOM 778 C CA . ILE A 1 97 ? 20.125 5.312 10.656 1 98 97 ILE A CA 1
ATOM 779 C C . ILE A 1 97 ? 19.203 4.547 11.609 1 98 97 ILE A C 1
ATOM 781 O O . ILE A 1 97 ? 18.891 3.379 11.375 1 98 97 ILE A O 1
ATOM 785 N N . ASP A 1 98 ? 18.766 5.23 12.672 1 97.69 98 ASP A N 1
ATOM 786 C CA . ASP A 1 98 ? 17.906 4.578 13.641 1 97.69 98 ASP A CA 1
ATOM 787 C C . ASP A 1 98 ? 16.438 4.844 13.328 1 97.69 98 ASP A C 1
ATOM 789 O O . ASP A 1 98 ? 15.57 4 13.586 1 97.69 98 ASP A O 1
ATOM 793 N N . VAL A 1 99 ? 16.141 6.035 12.812 1 98.25 99 VAL A N 1
ATOM 794 C CA . VAL A 1 99 ? 14.766 6.441 12.516 1 98.25 99 VAL A CA 1
ATOM 795 C C . VAL A 1 99 ? 14.758 7.367 11.297 1 98.25 99 VAL A C 1
ATOM 797 O O . VAL A 1 99 ? 15.633 8.219 11.148 1 98.25 99 VAL A O 1
ATOM 800 N N . ILE A 1 100 ? 13.797 7.18 10.469 1 98.62 100 ILE A N 1
ATOM 801 C CA . ILE A 1 100 ? 13.633 8.062 9.32 1 98.62 100 ILE A CA 1
ATOM 802 C C . ILE A 1 100 ? 12.43 8.984 9.547 1 98.62 100 ILE A C 1
ATOM 804 O O . ILE A 1 100 ? 11.336 8.516 9.867 1 98.62 100 ILE A O 1
ATOM 808 N N . PHE A 1 101 ? 12.625 10.242 9.508 1 98.69 101 PHE A N 1
ATOM 809 C CA . PHE A 1 101 ? 11.57 11.25 9.484 1 98.69 101 PHE A CA 1
ATOM 810 C C . PHE A 1 101 ? 11.336 11.766 8.07 1 98.69 101 PHE A C 1
ATOM 812 O O . PHE A 1 101 ? 11.969 12.734 7.641 1 98.69 101 PHE A O 1
ATOM 819 N N . SER A 1 102 ? 10.438 11.109 7.395 1 98.12 102 SER A N 1
ATOM 820 C CA . SER A 1 102 ? 10.164 11.469 6.008 1 98.12 102 SER A CA 1
ATOM 821 C C . SER A 1 102 ? 9.086 12.547 5.914 1 98.12 102 SER A C 1
ATOM 823 O O . SER A 1 102 ? 7.988 12.383 6.445 1 98.12 102 SER A O 1
ATOM 825 N N . ILE A 1 103 ? 9.375 13.539 5.258 1 97.69 103 ILE A N 1
ATOM 826 C CA . ILE A 1 103 ? 8.391 14.594 5.016 1 97.69 103 ILE A CA 1
ATOM 827 C C . ILE A 1 103 ? 8.25 14.836 3.516 1 97.69 103 ILE A C 1
ATOM 829 O O . ILE A 1 103 ? 8.242 15.984 3.061 1 97.69 103 ILE A O 1
ATOM 833 N N . LEU A 1 104 ? 8.391 13.742 2.811 1 97.56 104 LEU A N 1
ATOM 834 C CA . LEU A 1 104 ? 8.086 13.742 1.384 1 97.56 104 LEU A CA 1
ATOM 835 C C . LEU A 1 104 ? 6.582 13.836 1.147 1 97.56 104 LEU A C 1
ATOM 837 O O . LEU A 1 104 ? 5.832 12.93 1.505 1 97.56 104 LEU A O 1
ATOM 841 N N . HIS A 1 105 ? 6.16 14.906 0.551 1 95.56 105 HIS A N 1
ATOM 842 C CA . HIS A 1 105 ? 4.734 15.094 0.309 1 95.56 105 HIS A CA 1
ATOM 843 C C . HIS A 1 105 ? 4.344 14.617 -1.085 1 95.56 105 HIS A C 1
ATOM 845 O O . HIS A 1 105 ? 5.148 14.688 -2.018 1 95.56 105 HIS A O 1
ATOM 851 N N . GLY A 1 106 ? 3.15 14.125 -1.21 1 91 106 GLY A N 1
ATOM 852 C CA . GLY A 1 106 ? 2.594 13.734 -2.496 1 91 106 GLY A CA 1
ATOM 853 C C . GLY A 1 106 ? 3.352 12.594 -3.152 1 91 106 GLY A C 1
ATOM 854 O O . GLY A 1 106 ? 4.383 12.148 -2.641 1 91 106 GLY A O 1
ATOM 855 N N . SER A 1 107 ? 2.836 12.047 -4.324 1 86.88 107 SER A N 1
ATOM 856 C CA . SER A 1 107 ? 3.426 11.023 -5.184 1 86.88 107 SER A CA 1
ATOM 857 C C . SER A 1 107 ? 4 9.875 -4.367 1 86.88 107 SER A C 1
ATOM 859 O O . SER A 1 107 ? 3.316 9.32 -3.504 1 86.88 107 SER A O 1
ATOM 861 N N . ASN A 1 108 ? 5.41 9.555 -4.602 1 91.94 108 ASN A N 1
ATOM 862 C CA . ASN A 1 108 ? 6.062 8.422 -3.953 1 91.94 108 ASN A CA 1
ATOM 863 C C . ASN A 1 108 ? 6.293 8.688 -2.467 1 91.94 108 ASN A C 1
ATOM 865 O O . ASN A 1 108 ? 6.531 7.754 -1.697 1 91.94 108 ASN A O 1
ATOM 869 N N . GLY A 1 109 ? 6.098 9.898 -2.086 1 95.75 109 GLY A N 1
ATOM 870 C CA . GLY A 1 109 ? 6.352 10.242 -0.697 1 95.75 109 GLY A CA 1
ATOM 871 C C . GLY A 1 109 ? 5.258 9.773 0.244 1 95.75 109 GLY A C 1
ATOM 872 O O . GLY A 1 109 ? 5.523 9.469 1.407 1 95.75 109 GLY A O 1
ATOM 873 N N . GLU A 1 110 ? 4.043 9.695 -0.292 1 97.06 110 GLU A N 1
ATOM 874 C CA . GLU A 1 110 ? 2.922 9.438 0.607 1 97.06 110 GLU A CA 1
ATOM 875 C C . GLU A 1 110 ? 2.113 8.227 0.15 1 97.06 110 GLU A C 1
ATOM 877 O O . GLU A 1 110 ? 1.17 7.816 0.826 1 97.06 110 GLU A O 1
ATOM 882 N N . ASN A 1 111 ? 2.5 7.582 -0.92 1 97.31 111 ASN A N 1
ATOM 883 C CA . ASN A 1 111 ? 1.629 6.574 -1.514 1 97.31 111 ASN A CA 1
ATOM 884 C C . ASN A 1 111 ? 2.088 5.16 -1.165 1 97.31 111 ASN A C 1
ATOM 886 O O . ASN A 1 111 ? 1.661 4.191 -1.795 1 97.31 111 ASN A O 1
ATOM 890 N N . GLY A 1 112 ? 3.059 5.012 -0.27 1 98.19 112 GLY A N 1
ATOM 891 C CA . GLY A 1 112 ? 3.518 3.701 0.167 1 98.19 112 GLY A CA 1
ATOM 892 C C . GLY A 1 112 ? 4.844 3.299 -0.45 1 98.19 112 GLY A C 1
ATOM 893 O O . GLY A 1 112 ? 5.465 2.324 -0.018 1 98.19 112 GLY A O 1
ATOM 894 N N . ALA A 1 113 ? 5.336 4.047 -1.499 1 98.12 113 ALA A N 1
ATOM 895 C CA . ALA A 1 113 ? 6.566 3.668 -2.191 1 98.12 113 ALA A CA 1
ATOM 896 C C . ALA A 1 113 ? 7.773 3.791 -1.268 1 98.12 113 ALA A C 1
ATOM 898 O O . ALA A 1 113 ? 8.461 2.801 -0.996 1 98.12 113 ALA A O 1
ATOM 899 N N . PHE A 1 114 ? 7.969 4.949 -0.717 1 98.5 114 PHE A N 1
ATOM 900 C CA . PHE A 1 114 ? 9.109 5.125 0.18 1 98.5 114 PHE A CA 1
ATOM 901 C C . PHE A 1 114 ? 8.898 4.344 1.472 1 98.5 114 PHE A C 1
ATOM 903 O O . PHE A 1 114 ? 9.859 3.82 2.047 1 98.5 114 PHE A O 1
ATOM 910 N N . GLN A 1 115 ? 7.633 4.273 1.969 1 98.62 115 GLN A N 1
ATOM 911 C CA . GLN A 1 115 ? 7.363 3.42 3.121 1 98.62 115 GLN A CA 1
ATOM 912 C C . GLN A 1 115 ? 7.805 1.984 2.859 1 98.62 115 GLN A C 1
ATOM 914 O O . GLN A 1 115 ? 8.383 1.338 3.736 1 98.62 115 GLN A O 1
ATOM 919 N N . GLY A 1 116 ? 7.48 1.526 1.632 1 98.5 116 GLY A N 1
ATOM 920 C CA . GLY A 1 116 ? 7.949 0.207 1.238 1 98.5 116 GLY A CA 1
ATOM 921 C C . GLY A 1 116 ? 9.461 0.08 1.258 1 98.5 116 GLY A C 1
ATOM 922 O O . GLY A 1 116 ? 10 -0.91 1.756 1 98.5 116 GLY A O 1
ATOM 923 N N . LEU A 1 117 ? 10.141 1.071 0.718 1 98.25 117 LEU A N 1
ATOM 924 C CA . LEU A 1 117 ? 11.602 1.103 0.756 1 98.25 117 LEU A CA 1
ATOM 925 C C . LEU A 1 117 ? 12.109 1.006 2.191 1 98.25 117 LEU A C 1
ATOM 927 O O . LEU A 1 117 ? 13.008 0.218 2.482 1 98.25 117 LEU A O 1
ATOM 931 N N . PHE A 1 118 ? 11.531 1.76 3.125 1 98.38 118 PHE A N 1
ATOM 932 C CA . PHE A 1 118 ? 11.969 1.769 4.516 1 98.38 118 PHE A CA 1
ATOM 933 C C . PHE A 1 118 ? 11.773 0.396 5.152 1 98.38 118 PHE A C 1
ATOM 935 O O . PHE A 1 118 ? 12.586 -0.027 5.98 1 98.38 118 PHE A O 1
ATOM 942 N N . ASN A 1 119 ? 10.695 -0.283 4.762 1 97.69 119 ASN A N 1
ATOM 943 C CA . ASN A 1 119 ? 10.469 -1.635 5.262 1 97.69 119 ASN A CA 1
ATOM 944 C C . ASN A 1 119 ? 11.562 -2.594 4.797 1 97.69 119 ASN A C 1
ATOM 946 O O . ASN A 1 119 ? 11.938 -3.51 5.531 1 97.69 119 ASN A O 1
ATOM 950 N N . THR A 1 120 ? 12.086 -2.393 3.582 1 97.69 120 THR A N 1
ATOM 951 C CA . THR A 1 120 ? 13.07 -3.316 3.027 1 97.69 120 THR A CA 1
ATOM 952 C C . THR A 1 120 ? 14.43 -3.109 3.682 1 97.69 120 THR A C 1
ATOM 954 O O . THR A 1 120 ? 15.32 -3.961 3.568 1 97.69 120 THR A O 1
ATOM 957 N N . ILE A 1 121 ? 14.625 -1.98 4.336 1 97.94 121 ILE A N 1
ATOM 958 C CA . ILE A 1 121 ? 15.898 -1.764 5 1 97.94 121 ILE A CA 1
ATOM 959 C C . ILE A 1 121 ? 15.719 -1.841 6.516 1 97.94 121 ILE A C 1
ATOM 961 O O . ILE A 1 121 ? 16.625 -1.513 7.277 1 97.94 121 ILE A O 1
ATOM 965 N N . TYR A 1 122 ? 14.477 -2.182 6.961 1 96.62 122 TYR A N 1
ATOM 966 C CA . TYR A 1 122 ? 14.148 -2.471 8.352 1 96.62 122 TYR A CA 1
ATOM 967 C C . TYR A 1 122 ? 14.414 -1.26 9.242 1 96.62 122 TYR A C 1
ATOM 969 O O . TYR A 1 122 ? 14.969 -1.393 10.336 1 96.62 122 TYR A O 1
ATOM 977 N N . THR A 1 123 ? 14.047 -0.117 8.781 1 97.44 123 THR A N 1
ATOM 978 C CA . THR A 1 123 ? 14.242 1.108 9.555 1 97.44 123 THR A CA 1
ATOM 979 C C . THR A 1 123 ? 12.898 1.717 9.945 1 97.44 123 THR A C 1
ATOM 981 O O . THR A 1 123 ? 12.055 1.973 9.086 1 97.44 123 THR A O 1
ATOM 984 N N . PRO A 1 124 ? 12.633 1.901 11.219 1 97.5 124 PRO A N 1
ATOM 985 C CA . PRO A 1 124 ? 11.406 2.605 11.602 1 97.5 124 PRO A CA 1
ATOM 986 C C . PRO A 1 124 ? 11.297 3.99 10.977 1 97.5 124 PRO A C 1
ATOM 988 O O . PRO A 1 124 ? 12.312 4.664 10.781 1 97.5 124 PRO A O 1
ATOM 991 N N . PHE A 1 125 ? 10.133 4.406 10.695 1 98.38 125 PHE A N 1
ATOM 992 C CA . PHE A 1 125 ? 9.953 5.723 10.102 1 98.38 125 PHE A CA 1
ATOM 993 C C . PHE A 1 125 ? 8.688 6.391 10.641 1 98.38 125 PHE A C 1
ATOM 995 O O . PHE A 1 125 ? 7.723 5.711 10.992 1 98.38 125 PHE A O 1
ATOM 1002 N N . VAL A 1 126 ? 8.695 7.699 10.711 1 98.38 126 VAL A N 1
ATOM 1003 C CA . VAL A 1 126 ? 7.586 8.492 11.227 1 98.38 126 VAL A CA 1
ATOM 1004 C C . VAL A 1 126 ? 6.426 8.469 10.242 1 98.38 126 VAL A C 1
ATOM 1006 O O . VAL A 1 126 ? 6.586 8.852 9.078 1 98.38 126 VAL A O 1
ATOM 1009 N N . GLY A 1 127 ? 5.27 8.07 10.727 1 97.75 127 GLY A N 1
ATOM 1010 C CA . GLY A 1 127 ? 4.086 8.047 9.883 1 97.75 127 GLY A CA 1
ATOM 1011 C C . GLY A 1 127 ? 3.523 6.648 9.688 1 97.75 127 GLY A C 1
ATOM 1012 O O . GLY A 1 127 ? 3.994 5.691 10.305 1 97.75 127 GLY A O 1
ATOM 1013 N N . SER A 1 128 ? 2.604 6.523 8.859 1 97.69 128 SER A N 1
ATOM 1014 C CA . SER A 1 128 ? 1.867 5.285 8.625 1 97.69 128 SER A CA 1
ATOM 1015 C C . SER A 1 128 ? 2.65 4.336 7.723 1 97.69 128 SER A C 1
ATOM 1017 O O . SER A 1 128 ? 3.508 4.77 6.953 1 97.69 128 SER A O 1
ATOM 1019 N N . ASN A 1 129 ? 2.328 3.064 7.773 1 96.88 129 ASN A N 1
ATOM 1020 C CA . ASN A 1 129 ? 3.01 2.031 7 1 96.88 129 ASN A CA 1
ATOM 1021 C C . ASN A 1 129 ? 2.527 2.004 5.555 1 96.88 129 ASN A C 1
ATOM 1023 O O . ASN A 1 129 ? 1.759 2.871 5.137 1 96.88 129 ASN A O 1
ATOM 1027 N N . VAL A 1 130 ? 2.969 1.016 4.793 1 98.44 130 VAL A N 1
ATOM 1028 C CA . VAL A 1 130 ? 2.719 0.891 3.361 1 98.44 130 VAL A CA 1
ATOM 1029 C C . VAL A 1 130 ? 1.214 0.829 3.102 1 98.44 130 VAL A C 1
ATOM 1031 O O . VAL A 1 130 ? 0.691 1.568 2.266 1 98.44 130 VAL A O 1
ATOM 1034 N N . LEU A 1 131 ? 0.493 0.018 3.811 1 98.44 131 LEU A N 1
ATOM 1035 C CA . LEU A 1 131 ? -0.935 -0.199 3.605 1 98.44 131 LEU A CA 1
ATOM 1036 C C . LEU A 1 131 ? -1.714 1.1 3.787 1 98.44 131 LEU A C 1
ATOM 1038 O O . LEU A 1 131 ? -2.41 1.544 2.871 1 98.44 131 LEU A O 1
ATOM 1042 N N . SER A 1 132 ? -1.532 1.731 4.914 1 98.25 132 SER A N 1
ATOM 1043 C CA . SER A 1 132 ? -2.271 2.947 5.234 1 98.25 132 SER A CA 1
ATOM 1044 C C . SER A 1 132 ? -1.897 4.086 4.293 1 98.25 132 SER A C 1
ATOM 1046 O O . SER A 1 132 ? -2.766 4.836 3.838 1 98.25 132 SER A O 1
ATOM 1048 N N . SER A 1 133 ? -0.569 4.199 4.031 1 98.5 133 SER A N 1
ATOM 1049 C CA . SER A 1 133 ? -0.115 5.258 3.137 1 98.5 133 SER A CA 1
ATOM 1050 C C . SER A 1 133 ? -0.73 5.113 1.748 1 98.5 133 SER A C 1
ATOM 1052 O O . SER A 1 133 ? -1.239 6.086 1.185 1 98.5 133 SER A O 1
ATOM 1054 N N . SER A 1 134 ? -0.737 3.918 1.229 1 98.44 134 SER A N 1
ATOM 1055 C CA . SER A 1 134 ? -1.251 3.688 -0.117 1 98.44 134 SER A CA 1
ATOM 1056 C C . SER A 1 134 ? -2.764 3.879 -0.172 1 98.44 134 SER A C 1
ATOM 1058 O O . SER A 1 134 ? -3.281 4.496 -1.105 1 98.44 134 SER A O 1
ATOM 1060 N N . ILE A 1 135 ? -3.492 3.436 0.831 1 98.31 135 ILE A N 1
ATOM 1061 C CA . ILE A 1 135 ? -4.945 3.549 0.892 1 98.31 135 ILE A CA 1
ATOM 1062 C C . ILE A 1 135 ? -5.344 5.016 1.019 1 98.31 135 ILE A C 1
ATOM 1064 O O . ILE A 1 135 ? -6.254 5.48 0.331 1 98.31 135 ILE A O 1
ATOM 1068 N N . CYS A 1 136 ? -4.656 5.711 1.856 1 98.31 136 CYS A N 1
ATOM 1069 C CA . CYS A 1 136 ? -5.055 7.082 2.15 1 98.31 136 CYS A CA 1
ATOM 1070 C C . CYS A 1 136 ? -4.727 8.008 0.984 1 98.31 136 CYS A C 1
ATOM 1072 O O . CYS A 1 136 ? -5.348 9.062 0.829 1 98.31 136 CYS A O 1
ATOM 1074 N N . MET A 1 137 ? -3.77 7.605 0.153 1 97.5 137 MET A N 1
ATOM 1075 C CA . MET A 1 137 ? -3.443 8.398 -1.027 1 97.5 137 MET A CA 1
ATOM 1076 C C . MET A 1 137 ? -4.484 8.203 -2.121 1 97.5 137 MET A C 1
ATOM 1078 O O . MET A 1 137 ? -4.586 9.016 -3.043 1 97.5 137 MET A O 1
ATOM 1082 N N . ASP A 1 138 ? -5.242 7.145 -2.096 1 97.62 138 ASP A N 1
ATOM 1083 C CA . ASP A 1 138 ? -6.305 6.863 -3.057 1 97.62 138 ASP A CA 1
ATOM 1084 C C . ASP A 1 138 ? -7.676 7.191 -2.469 1 97.62 138 ASP A C 1
ATOM 1086 O O . ASP A 1 138 ? -8.258 6.383 -1.742 1 97.62 138 ASP A O 1
ATOM 1090 N N . LYS A 1 139 ? -8.25 8.344 -2.873 1 97.25 139 LYS A N 1
ATOM 1091 C CA . LYS A 1 139 ? -9.477 8.875 -2.291 1 97.25 139 LYS A CA 1
ATOM 1092 C C . LYS A 1 139 ? -10.641 7.902 -2.477 1 97.25 139 LYS A C 1
ATOM 1094 O O . LYS A 1 139 ? -11.5 7.785 -1.604 1 97.25 139 LYS A O 1
ATOM 1099 N N . ASP A 1 140 ? -10.664 7.207 -3.574 1 97.5 140 ASP A N 1
ATOM 1100 C CA . ASP A 1 140 ? -11.727 6.238 -3.824 1 97.5 140 ASP A CA 1
ATOM 1101 C C . ASP A 1 140 ? -11.656 5.078 -2.836 1 97.5 140 ASP A C 1
ATOM 1103 O O . ASP A 1 140 ? -12.641 4.762 -2.168 1 97.5 140 ASP A O 1
ATOM 1107 N N . ILE A 1 141 ? -10.477 4.473 -2.686 1 98.38 141 ILE A N 1
ATOM 1108 C CA . ILE A 1 141 ? -10.273 3.301 -1.84 1 98.38 141 ILE A CA 1
ATOM 1109 C C . ILE A 1 141 ? -10.508 3.674 -0.378 1 98.38 141 ILE A C 1
ATOM 1111 O O . ILE A 1 141 ? -11.164 2.934 0.362 1 98.38 141 ILE A O 1
ATOM 1115 N N . SER A 1 142 ? -9.977 4.816 0.028 1 98.25 142 SER A N 1
ATOM 1116 C CA . SER A 1 142 ? -10.18 5.254 1.404 1 98.25 142 SER A CA 1
ATOM 1117 C C . SER A 1 142 ? -11.664 5.418 1.718 1 98.25 142 SER A C 1
ATOM 1119 O O . SER A 1 142 ? -12.141 4.969 2.764 1 98.25 142 SER A O 1
ATOM 1121 N N . LYS A 1 143 ? -12.438 6.012 0.831 1 98.19 143 LYS A N 1
ATOM 1122 C CA . LYS A 1 143 ? -13.867 6.234 1.041 1 98.19 143 LYS A CA 1
ATOM 1123 C C . LYS A 1 143 ? -14.617 4.914 1.137 1 98.19 143 LYS A C 1
ATOM 1125 O O . LYS A 1 143 ? -15.531 4.77 1.958 1 98.19 143 LYS A O 1
ATOM 1130 N N . ARG A 1 144 ? -14.273 3.998 0.301 1 98.19 144 ARG A N 1
ATOM 1131 C CA . ARG A 1 144 ? -14.93 2.695 0.32 1 98.19 144 ARG A CA 1
ATOM 1132 C C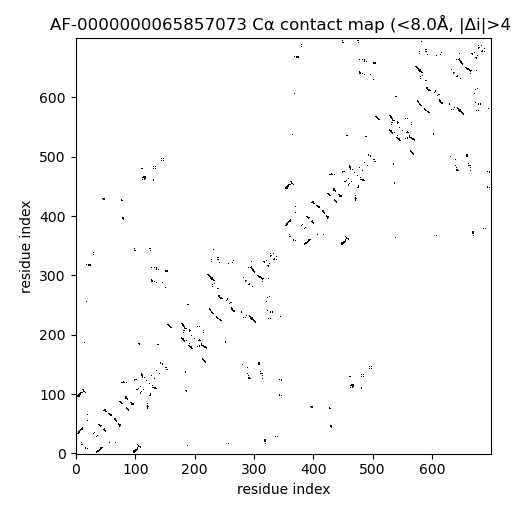 . ARG A 1 144 ? -14.727 2.002 1.663 1 98.19 144 ARG A C 1
ATOM 1134 O O . ARG A 1 144 ? -15.68 1.49 2.254 1 98.19 144 ARG A O 1
ATOM 1141 N N . ILE A 1 145 ? -13.492 2.006 2.145 1 98.62 145 ILE A N 1
ATOM 1142 C CA . ILE A 1 145 ? -13.203 1.369 3.426 1 98.62 145 ILE A CA 1
ATOM 1143 C C . ILE A 1 145 ? -13.953 2.094 4.543 1 98.62 145 ILE A C 1
ATOM 1145 O O . ILE A 1 145 ? -14.609 1.46 5.371 1 98.62 145 ILE A O 1
ATOM 1149 N N . LEU A 1 146 ? -13.898 3.412 4.531 1 98.69 146 LEU A N 1
ATOM 1150 C CA . LEU A 1 146 ? -14.516 4.215 5.578 1 98.69 146 LEU A CA 1
ATOM 1151 C C . LEU A 1 146 ? -16.016 3.979 5.629 1 98.69 146 LEU A C 1
ATOM 1153 O O . LEU A 1 146 ? -16.609 3.943 6.707 1 98.69 146 LEU A O 1
ATOM 1157 N N . SER A 1 147 ? -16.641 3.807 4.484 1 98.12 147 SER A N 1
ATOM 1158 C CA . SER A 1 147 ? -18.094 3.594 4.434 1 98.12 147 SER A CA 1
ATOM 1159 C C . SER A 1 147 ? -18.484 2.311 5.156 1 98.12 147 SER A C 1
ATOM 1161 O O . SER A 1 147 ? -19.578 2.225 5.727 1 98.12 147 SER A O 1
ATOM 1163 N N . THR A 1 148 ? -17.656 1.359 5.184 1 97.44 148 THR A N 1
ATOM 1164 C CA . THR A 1 148 ? -17.953 0.089 5.832 1 97.44 148 THR A CA 1
ATOM 1165 C C . THR A 1 148 ? -17.906 0.231 7.348 1 97.44 148 THR A C 1
ATOM 1167 O O . THR A 1 148 ? -18.391 -0.643 8.078 1 97.44 148 THR A O 1
ATOM 1170 N N . PHE A 1 149 ? -17.391 1.269 7.84 1 97.12 149 PHE A N 1
ATOM 1171 C CA . PHE A 1 149 ? -17.359 1.549 9.266 1 97.12 149 PHE A CA 1
ATOM 1172 C C . PHE A 1 149 ? -18.453 2.525 9.656 1 97.12 149 PHE A C 1
ATOM 1174 O O . PHE A 1 149 ? -18.484 3.021 10.781 1 97.12 149 PHE A O 1
ATOM 1181 N N . GLY A 1 150 ? -19.328 2.873 8.719 1 97.56 150 GLY A N 1
ATOM 1182 C CA . GLY A 1 150 ? -20.438 3.773 8.984 1 97.56 150 GLY A CA 1
ATOM 1183 C C . GLY A 1 150 ? -20.031 5.234 8.984 1 97.56 150 GLY A C 1
ATOM 1184 O O . GLY A 1 150 ? -20.766 6.086 9.492 1 97.56 150 GLY A O 1
ATOM 1185 N N . ILE A 1 151 ? -18.844 5.555 8.508 1 98.5 151 ILE A N 1
ATOM 1186 C CA . ILE A 1 151 ? -18.406 6.938 8.414 1 98.5 151 ILE A CA 1
ATOM 1187 C C . ILE A 1 151 ? -18.938 7.57 7.137 1 98.5 151 ILE A C 1
ATOM 1189 O O . ILE A 1 151 ? -18.797 7.012 6.051 1 98.5 151 ILE A O 1
ATOM 1193 N N . SER A 1 152 ? -19.578 8.703 7.273 1 98.31 152 SER A N 1
ATOM 1194 C CA . SER A 1 152 ? -20.141 9.406 6.121 1 98.31 152 SER A CA 1
ATOM 1195 C C . SER A 1 152 ? -19.047 10.039 5.273 1 98.31 152 SER A C 1
ATOM 1197 O O . SER A 1 152 ? -18.266 10.859 5.766 1 98.31 152 SER A O 1
ATOM 1199 N N . VAL A 1 153 ? -18.922 9.641 4.07 1 98.06 153 VAL A N 1
ATOM 1200 C CA . VAL A 1 153 ? -18.016 10.219 3.09 1 98.06 153 VAL A CA 1
ATOM 1201 C C . VAL A 1 153 ? -18.812 10.828 1.94 1 98.06 153 VAL A C 1
ATOM 1203 O O . VAL A 1 153 ? -19.984 10.484 1.737 1 98.06 153 VAL A O 1
ATOM 1206 N N . VAL A 1 154 ? -18.219 11.719 1.211 1 94.75 154 VAL A N 1
ATOM 1207 C CA . VAL A 1 154 ? -18.906 12.281 0.049 1 94.75 154 VAL A CA 1
ATOM 1208 C C . VAL A 1 154 ? -19.109 11.195 -1.004 1 94.75 154 VAL A C 1
ATOM 1210 O O . VAL A 1 154 ? -18.156 10.531 -1.418 1 94.75 154 VAL A O 1
ATOM 1213 N N . PRO A 1 155 ? -20.344 10.977 -1.365 1 93.5 155 PRO A N 1
ATOM 1214 C CA . PRO A 1 155 ? -20.562 9.984 -2.426 1 93.5 155 PRO A CA 1
ATOM 1215 C C . PRO A 1 155 ? -19.797 10.328 -3.707 1 93.5 155 PRO A C 1
ATOM 1217 O O . PRO A 1 155 ? -19.641 11.5 -4.039 1 93.5 155 PRO A O 1
ATOM 1220 N N . SER A 1 156 ? -19.391 9.289 -4.406 1 95.06 156 SER A N 1
ATOM 1221 C CA . SER A 1 156 ? -18.562 9.562 -5.582 1 95.06 156 SER A CA 1
ATOM 1222 C C . SER A 1 156 ? -18.781 8.508 -6.664 1 95.06 156 SER A C 1
ATOM 1224 O O . SER A 1 156 ? -19.188 7.383 -6.371 1 95.06 156 SER A O 1
ATOM 1226 N N . ILE A 1 157 ? -18.641 8.969 -7.855 1 94.38 157 ILE A N 1
ATOM 1227 C CA . ILE A 1 157 ? -18.531 8.094 -9.016 1 94.38 157 ILE A CA 1
ATOM 1228 C C . ILE A 1 157 ? -17.078 8.039 -9.477 1 94.38 157 ILE A C 1
ATOM 1230 O O . ILE A 1 157 ? -16.438 9.078 -9.641 1 94.38 157 ILE A O 1
ATOM 1234 N N . THR A 1 158 ? -16.609 6.812 -9.656 1 95.19 158 THR A N 1
ATOM 1235 C CA . THR A 1 158 ? -15.211 6.633 -10.062 1 95.19 158 THR A CA 1
ATOM 1236 C C . THR A 1 158 ? -15.125 6.355 -11.562 1 95.19 158 THR A C 1
ATOM 1238 O O . THR A 1 158 ? -15.891 5.555 -12.094 1 95.19 158 THR A O 1
ATOM 1241 N N . LEU A 1 159 ? -14.273 7.086 -12.227 1 94.62 159 LEU A N 1
ATOM 1242 C CA . LEU A 1 159 ? -14.016 6.871 -13.641 1 94.62 159 LEU A CA 1
ATOM 1243 C C . LEU A 1 159 ? -12.539 6.566 -13.883 1 94.62 159 LEU A C 1
ATOM 1245 O O . LEU A 1 159 ? -11.672 7.164 -13.25 1 94.62 159 LEU A O 1
ATOM 1249 N N . TYR A 1 160 ? -12.336 5.629 -14.773 1 93.81 160 TYR A N 1
ATOM 1250 C CA . TYR A 1 160 ? -10.984 5.305 -15.219 1 93.81 160 TYR A CA 1
ATOM 1251 C C . TYR A 1 160 ? -10.75 5.789 -16.641 1 93.81 160 TYR A C 1
ATOM 1253 O O . TYR A 1 160 ? -11.648 5.715 -17.484 1 93.81 160 TYR A O 1
ATOM 1261 N N . TYR A 1 161 ? -9.57 6.27 -16.906 1 92 161 TYR A N 1
ATOM 1262 C CA . TYR A 1 161 ? -9.234 6.852 -18.188 1 92 161 TYR A CA 1
ATOM 1263 C C . TYR A 1 161 ? -9.547 5.883 -19.328 1 92 161 TYR A C 1
ATOM 1265 O O . TYR A 1 161 ? -10.078 6.285 -20.359 1 92 161 TYR A O 1
ATOM 1273 N N . GLU A 1 162 ? -9.273 4.66 -19.203 1 86.12 162 GLU A N 1
ATOM 1274 C CA . GLU A 1 162 ? -9.359 3.654 -20.25 1 86.12 162 GLU A CA 1
ATOM 1275 C C . GLU A 1 162 ? -10.805 3.434 -20.688 1 86.12 162 GLU A C 1
ATOM 1277 O O . GLU A 1 162 ? -11.07 3.16 -21.859 1 86.12 162 GLU A O 1
ATOM 1282 N N . ASN A 1 163 ? -11.797 3.613 -19.797 1 83.75 163 ASN A N 1
ATOM 1283 C CA . ASN A 1 163 ? -13.148 3.232 -20.188 1 83.75 163 ASN A CA 1
ATOM 1284 C C . ASN A 1 163 ? -14.172 4.285 -19.781 1 83.75 163 ASN A C 1
ATOM 1286 O O . ASN A 1 163 ? -15.367 3.996 -19.703 1 83.75 163 ASN A O 1
ATOM 1290 N N . TYR A 1 164 ? -13.68 5.438 -19.5 1 87.12 164 TYR A N 1
ATOM 1291 C CA . TYR A 1 164 ? -14.609 6.398 -18.922 1 87.12 164 TYR A CA 1
ATOM 1292 C C . TYR A 1 164 ? -15.664 6.82 -19.938 1 87.12 164 TYR A C 1
ATOM 1294 O O . TYR A 1 164 ? -16.797 7.133 -19.578 1 87.12 164 TYR A O 1
ATOM 1302 N N . LYS A 1 165 ? -15.383 6.809 -21.266 1 86.19 165 LYS A N 1
ATOM 1303 C CA . LYS A 1 165 ? -16.344 7.234 -22.281 1 86.19 165 LYS A CA 1
ATOM 1304 C C . LYS A 1 165 ? -17.562 6.32 -22.312 1 86.19 165 LYS A C 1
ATOM 1306 O O . LYS A 1 165 ? -18.688 6.785 -22.484 1 86.19 165 LYS A O 1
ATOM 1311 N N . LYS A 1 166 ? -17.281 5.098 -22.078 1 84.69 166 LYS A N 1
ATOM 1312 C CA . LYS A 1 166 ? -18.375 4.137 -22.062 1 84.69 166 LYS A CA 1
ATOM 1313 C C . LYS A 1 166 ? -19.219 4.281 -20.781 1 84.69 166 LYS A C 1
ATOM 1315 O O . LYS A 1 166 ? -20.422 4.078 -20.812 1 84.69 166 LYS A O 1
ATOM 1320 N N . LYS A 1 167 ? -18.625 4.691 -19.812 1 84.81 167 LYS A N 1
ATOM 1321 C CA . LYS A 1 167 ? -19.281 4.746 -18.5 1 84.81 167 LYS A CA 1
ATOM 1322 C C . LYS A 1 167 ? -20.016 6.066 -18.312 1 84.81 167 LYS A C 1
ATOM 1324 O O . LYS A 1 167 ? -21.109 6.102 -17.734 1 84.81 167 LYS A O 1
ATOM 1329 N N . ILE A 1 168 ? -19.297 7.062 -18.797 1 84.56 168 ILE A N 1
ATOM 1330 C CA . ILE A 1 168 ? -19.844 8.398 -18.562 1 84.56 168 ILE A CA 1
ATOM 1331 C C . ILE A 1 168 ? -21.219 8.5 -19.219 1 84.56 168 ILE A C 1
ATOM 1333 O O . ILE A 1 168 ? -22.125 9.156 -18.688 1 84.56 168 ILE A O 1
ATOM 1337 N N . ASN A 1 169 ? -21.359 7.859 -20.312 1 82.5 169 ASN A N 1
ATOM 1338 C CA . ASN A 1 169 ? -22.625 7.914 -21.031 1 82.5 169 ASN A CA 1
ATOM 1339 C C . ASN A 1 169 ? -23.75 7.285 -20.219 1 82.5 169 ASN A C 1
ATOM 1341 O O . ASN A 1 169 ? -24.891 7.738 -20.281 1 82.5 169 ASN A O 1
ATOM 1345 N N . LYS A 1 170 ? -23.344 6.363 -19.438 1 82.75 170 LYS A N 1
ATOM 1346 C CA . LYS A 1 170 ? -24.344 5.637 -18.656 1 82.75 170 LYS A CA 1
ATOM 1347 C C . LYS A 1 170 ? -24.734 6.414 -17.406 1 82.75 170 LYS A C 1
ATOM 1349 O O . LYS A 1 170 ? -25.844 6.262 -16.891 1 82.75 170 LYS A O 1
ATOM 1354 N N . ILE A 1 171 ? -23.797 7.266 -17.016 1 82.12 171 ILE A N 1
ATOM 1355 C CA . ILE A 1 171 ? -24.047 7.809 -15.68 1 82.12 171 ILE A CA 1
ATOM 1356 C C . ILE A 1 171 ? -24.281 9.312 -15.773 1 82.12 171 ILE A C 1
ATOM 1358 O O . ILE A 1 171 ? -24.656 9.953 -14.781 1 82.12 171 ILE A O 1
ATOM 1362 N N . ILE A 1 172 ? -24.062 9.82 -16.922 1 77.81 172 ILE A N 1
ATOM 1363 C CA . ILE A 1 172 ? -24.031 11.273 -17.125 1 77.81 172 ILE A CA 1
ATOM 1364 C C . ILE A 1 172 ? -25.391 11.867 -16.719 1 77.81 172 ILE A C 1
ATOM 1366 O O . ILE A 1 172 ? -25.438 12.945 -16.125 1 77.81 172 ILE A O 1
ATOM 1370 N N . ASN A 1 173 ? -26.406 11.133 -16.953 1 79.44 173 ASN A N 1
ATOM 1371 C CA . ASN A 1 173 ? -27.734 11.68 -16.719 1 79.44 173 ASN A CA 1
ATOM 1372 C C . ASN A 1 173 ? -28.078 11.727 -15.234 1 79.44 173 ASN A C 1
ATOM 1374 O O . ASN A 1 173 ? -29 12.43 -14.82 1 79.44 173 ASN A O 1
ATOM 1378 N N . ASN A 1 174 ? -27.266 11.039 -14.461 1 83.69 174 ASN A N 1
ATOM 1379 C CA . ASN A 1 174 ? -27.547 10.977 -13.031 1 83.69 174 ASN A CA 1
ATOM 1380 C C . ASN A 1 174 ? -26.672 11.938 -12.234 1 83.69 174 ASN A C 1
ATOM 1382 O O . ASN A 1 174 ? -26.812 12.047 -11.016 1 83.69 174 ASN A O 1
ATOM 1386 N N . ILE A 1 175 ? -25.875 12.594 -12.945 1 89 175 ILE A N 1
ATOM 1387 C CA . ILE A 1 175 ? -24.969 13.523 -12.266 1 89 175 ILE A CA 1
ATOM 1388 C C . ILE A 1 175 ? -25.672 14.867 -12.078 1 89 175 ILE A C 1
ATOM 1390 O O . ILE A 1 175 ? -26.219 15.422 -13.023 1 89 175 ILE A O 1
ATOM 1394 N N . LYS A 1 176 ? -25.703 15.32 -10.875 1 91.94 176 LYS A N 1
ATOM 1395 C CA . LYS A 1 176 ? -26.25 16.641 -10.555 1 91.94 176 LYS A CA 1
ATOM 1396 C C . LYS A 1 176 ? -25.156 17.688 -10.461 1 91.94 176 LYS A C 1
ATOM 1398 O O . LYS A 1 176 ? -24.016 17.375 -10.133 1 91.94 176 LYS A O 1
ATOM 1403 N N . PHE A 1 177 ? -25.625 18.938 -10.859 1 94 177 PHE A N 1
ATOM 1404 C CA . PHE A 1 177 ? -24.688 20.062 -10.812 1 94 177 PHE A CA 1
ATOM 1405 C C . PHE A 1 177 ? -25.016 21 -9.664 1 94 177 PHE A C 1
ATOM 1407 O O . PHE A 1 177 ? -26.172 21.125 -9.273 1 94 177 PHE A O 1
ATOM 1414 N N . PRO A 1 178 ? -24.078 21.719 -9.039 1 95.56 178 PRO A N 1
ATOM 1415 C CA . PRO A 1 178 ? -22.656 21.594 -9.375 1 95.56 178 PRO A CA 1
ATOM 1416 C C . PRO A 1 178 ? -22.031 20.312 -8.836 1 95.56 178 PRO A C 1
ATOM 1418 O O . PRO A 1 178 ? -22.5 19.766 -7.84 1 95.56 178 PRO A O 1
ATOM 1421 N N . CYS A 1 179 ? -21 19.828 -9.484 1 96.25 179 CYS A N 1
ATOM 1422 C CA . CYS A 1 179 ? -20.234 18.688 -9.016 1 96.25 179 CYS A CA 1
ATOM 1423 C C . CYS A 1 179 ? -18.734 18.953 -9.078 1 96.25 179 CYS A C 1
ATOM 1425 O O . CYS A 1 179 ? -18.312 19.891 -9.75 1 96.25 179 CYS A O 1
ATOM 1427 N N . CYS A 1 180 ? -18.016 18.266 -8.289 1 96 180 CYS A N 1
ATOM 1428 C CA . CYS A 1 180 ? -16.562 18.391 -8.203 1 96 180 CYS A CA 1
ATOM 1429 C C . CYS A 1 180 ? -15.875 17.203 -8.875 1 96 180 CYS A C 1
ATOM 1431 O O . CYS A 1 180 ? -16.266 16.047 -8.656 1 96 180 CYS A O 1
ATOM 1433 N N . ILE A 1 181 ? -14.938 17.484 -9.781 1 96.56 181 ILE A N 1
ATOM 1434 C CA . ILE A 1 181 ? -14.117 16.469 -10.43 1 96.56 181 ILE A CA 1
ATOM 1435 C C . ILE A 1 181 ? -12.695 16.516 -9.867 1 96.56 181 ILE A C 1
ATOM 1437 O O . ILE A 1 181 ? -12.07 17.578 -9.859 1 96.56 181 ILE A O 1
ATOM 1441 N N . LYS A 1 182 ? -12.219 15.43 -9.398 1 95.94 182 LYS A N 1
ATOM 1442 C CA . LYS A 1 182 ? -10.883 15.461 -8.805 1 95.94 182 LYS A CA 1
ATOM 1443 C C . LYS A 1 182 ? -10.117 14.18 -9.094 1 95.94 182 LYS A C 1
ATOM 1445 O O . LYS A 1 182 ? -10.703 13.094 -9.133 1 95.94 182 LYS A O 1
ATOM 1450 N N . PRO A 1 183 ? -8.781 14.305 -9.312 1 96.06 183 PRO A N 1
ATOM 1451 C CA . PRO A 1 183 ? -7.953 13.094 -9.359 1 96.06 183 PRO A CA 1
ATOM 1452 C C . PRO A 1 183 ? -8.039 12.266 -8.078 1 96.06 183 PRO A C 1
ATOM 1454 O O . PRO A 1 183 ? -8.125 12.828 -6.984 1 96.06 183 PRO A O 1
ATOM 1457 N N . SER A 1 184 ? -7.953 10.945 -8.18 1 95.5 184 SER A N 1
ATOM 1458 C CA . SER A 1 184 ? -8.125 10.07 -7.023 1 95.5 184 SER A CA 1
ATOM 1459 C C . SER A 1 184 ? -6.895 10.109 -6.117 1 95.5 184 SER A C 1
ATOM 1461 O O . SER A 1 184 ? -6.996 9.852 -4.918 1 95.5 184 SER A O 1
ATOM 1463 N N . ASN A 1 185 ? -5.707 10.438 -6.684 1 93.25 185 ASN A N 1
ATOM 1464 C CA . ASN A 1 185 ? -4.488 10.219 -5.914 1 93.25 185 ASN A CA 1
ATOM 1465 C C . ASN A 1 185 ? -3.549 11.414 -5.996 1 93.25 185 ASN A C 1
ATOM 1467 O O . ASN A 1 185 ? -2.336 11.25 -6.133 1 93.25 185 ASN A O 1
ATOM 1471 N N . GLN A 1 186 ? -4.086 12.594 -5.996 1 86.31 186 GLN A N 1
ATOM 1472 C CA . GLN A 1 186 ? -3.279 13.805 -5.949 1 86.31 186 GLN A CA 1
ATOM 1473 C C . GLN A 1 186 ? -3.568 14.609 -4.684 1 86.31 186 GLN A C 1
ATOM 1475 O O . GLN A 1 186 ? -4.621 14.445 -4.062 1 86.31 186 GLN A O 1
ATOM 1480 N N . GLY A 1 187 ? -2.582 15.328 -4.293 1 81.75 187 GLY A N 1
ATOM 1481 C CA . GLY A 1 187 ? -2.727 16.234 -3.166 1 81.75 187 GLY A CA 1
ATOM 1482 C C . GLY A 1 187 ? -2.83 17.688 -3.582 1 81.75 187 GLY A C 1
ATOM 1483 O O . GLY A 1 187 ? -2.736 18.016 -4.77 1 81.75 187 GLY A O 1
ATOM 1484 N N . SER A 1 188 ? -3.201 18.469 -2.648 1 78.88 188 SER A N 1
ATOM 1485 C CA . SER A 1 188 ? -3.17 19.922 -2.758 1 78.88 188 SER A CA 1
ATOM 1486 C C . SER A 1 188 ? -4.109 20.422 -3.854 1 78.88 188 SER A C 1
ATOM 1488 O O . SER A 1 188 ? -3.814 21.391 -4.539 1 78.88 188 SER A O 1
ATOM 1490 N N . SER A 1 189 ? -5.137 19.688 -4.188 1 81.38 189 SER A N 1
ATOM 1491 C CA . SER A 1 189 ? -6.211 20.062 -5.105 1 81.38 189 SER A CA 1
ATOM 1492 C C . SER A 1 189 ? -5.699 20.172 -6.535 1 81.38 189 SER A C 1
ATOM 1494 O O . SER A 1 189 ? -6.273 20.891 -7.352 1 81.38 189 SER A O 1
ATOM 1496 N N . PHE A 1 190 ? -4.625 19.578 -6.781 1 80.06 190 PHE A N 1
ATOM 1497 C CA . PHE A 1 190 ? -4.176 19.531 -8.164 1 80.06 190 PHE A CA 1
ATOM 1498 C C . PHE A 1 190 ? -5.184 18.781 -9.039 1 80.06 190 PHE A C 1
ATOM 1500 O O . PHE A 1 190 ? -5.578 17.672 -8.719 1 80.06 190 PHE A O 1
ATOM 1507 N N . GLY A 1 191 ? -5.668 19.422 -10.016 1 86.62 191 GLY A N 1
ATOM 1508 C CA . GLY A 1 191 ? -6.566 18.812 -10.984 1 86.62 191 GLY A CA 1
ATOM 1509 C C . GLY A 1 191 ? -8.016 18.828 -10.547 1 86.62 191 GLY A C 1
ATOM 1510 O O . GLY A 1 191 ? -8.875 18.234 -11.203 1 86.62 191 GLY A O 1
ATOM 1511 N N . VAL A 1 192 ? -8.273 19.422 -9.469 1 92 192 VAL A N 1
ATOM 1512 C CA . VAL A 1 192 ? -9.641 19.484 -8.945 1 92 192 VAL A CA 1
ATOM 1513 C C . VAL A 1 192 ? -10.391 20.641 -9.602 1 92 192 VAL A C 1
ATOM 1515 O O . VAL A 1 192 ? -9.867 21.75 -9.711 1 92 192 VAL A O 1
ATOM 1518 N N . ASN A 1 193 ? -11.539 20.391 -10.07 1 94.06 193 ASN A N 1
ATOM 1519 C CA . ASN A 1 193 ? -12.391 21.406 -10.688 1 94.06 193 ASN A CA 1
ATOM 1520 C C . ASN A 1 193 ? -13.859 21.219 -10.312 1 94.06 193 ASN A C 1
ATOM 1522 O O . ASN A 1 193 ? -14.258 20.109 -9.922 1 94.06 193 ASN A O 1
ATOM 1526 N N . VAL A 1 194 ? -14.602 22.297 -10.453 1 94.62 194 VAL A N 1
ATOM 1527 C CA . VAL A 1 194 ? -16.047 22.266 -10.25 1 94.62 194 VAL A CA 1
ATOM 1528 C C . VAL A 1 194 ? -16.766 22.438 -11.586 1 94.62 194 VAL A C 1
ATOM 1530 O O . VAL A 1 194 ? -16.422 23.328 -12.367 1 94.62 194 VAL A O 1
ATOM 1533 N N . ALA A 1 195 ? -17.656 21.594 -11.883 1 95.88 195 ALA A N 1
ATOM 1534 C CA . ALA A 1 195 ? -18.469 21.688 -13.094 1 95.88 195 ALA A CA 1
ATOM 1535 C C . ALA A 1 195 ? -19.891 22.125 -12.758 1 95.88 195 ALA A C 1
ATOM 1537 O O . ALA A 1 195 ? -20.5 21.625 -11.812 1 95.88 195 ALA A O 1
ATOM 1538 N N . ASN A 1 196 ? -20.406 23.016 -13.602 1 95.56 196 ASN A N 1
ATOM 1539 C CA . ASN A 1 196 ? -21.75 23.531 -13.375 1 95.56 196 ASN A CA 1
ATOM 1540 C C . ASN A 1 196 ? -22.719 23.062 -14.453 1 95.56 196 ASN A C 1
ATOM 1542 O O . ASN A 1 196 ? -23.922 23.312 -14.359 1 95.56 196 ASN A O 1
ATOM 1546 N N . ASP A 1 197 ? -22.172 22.469 -15.461 1 93.94 197 ASP A N 1
ATOM 1547 C CA . ASP A 1 197 ? -22.969 21.938 -16.562 1 93.94 197 ASP A CA 1
ATOM 1548 C C . ASP A 1 197 ? -22.203 20.828 -17.297 1 93.94 197 ASP A C 1
ATOM 1550 O O . ASP A 1 197 ? -21.094 20.453 -16.906 1 93.94 197 ASP A O 1
ATOM 1554 N N . PHE A 1 198 ? -22.859 20.312 -18.328 1 92.25 198 PHE A N 1
ATOM 1555 C CA . PHE A 1 198 ? -22.297 19.156 -19.031 1 92.25 198 PHE A CA 1
ATOM 1556 C C . PHE A 1 198 ? -21.016 19.547 -19.766 1 92.25 198 PHE A C 1
ATOM 1558 O O . PHE A 1 198 ? -20.078 18.75 -19.844 1 92.25 198 PHE A O 1
ATOM 1565 N N . ILE A 1 199 ? -20.953 20.656 -20.328 1 94.25 199 ILE A N 1
ATOM 1566 C CA . ILE A 1 199 ? -19.781 21.109 -21.062 1 94.25 199 ILE A CA 1
ATOM 1567 C C . ILE A 1 199 ? -18.594 21.234 -20.109 1 94.25 199 ILE A C 1
ATOM 1569 O O . ILE A 1 199 ? -17.516 20.672 -20.375 1 94.25 199 ILE A O 1
ATOM 1573 N N . SER A 1 200 ? -18.797 21.953 -18.984 1 95.31 200 SER A N 1
ATOM 1574 C CA . SER A 1 200 ? -17.719 22.094 -18.016 1 95.31 200 SER A CA 1
ATOM 1575 C C . SER A 1 200 ? -17.359 20.766 -17.375 1 95.31 200 SER A C 1
ATOM 1577 O O . SER A 1 200 ? -16.219 20.562 -16.969 1 95.31 200 SER A O 1
ATOM 1579 N N . LEU A 1 201 ? -18.328 19.891 -17.266 1 94.75 201 LEU A N 1
ATOM 1580 C CA . LEU A 1 201 ? -18.047 18.547 -16.766 1 94.75 201 LEU A CA 1
ATOM 1581 C C . LEU A 1 201 ? -17.047 17.828 -17.656 1 94.75 201 LEU A C 1
ATOM 1583 O O . LEU A 1 201 ? -16.031 17.312 -17.156 1 94.75 201 LEU A O 1
ATOM 1587 N N . LYS A 1 202 ? -17.297 17.812 -18.906 1 93.5 202 LYS A N 1
ATOM 1588 C CA . LYS A 1 202 ? -16.422 17.156 -19.844 1 93.5 202 LYS A CA 1
ATOM 1589 C C . LYS A 1 202 ? -15.016 17.75 -19.797 1 93.5 202 LYS A C 1
ATOM 1591 O O . LYS A 1 202 ? -14.023 17.016 -19.781 1 93.5 202 LYS A O 1
ATOM 1596 N N . GLU A 1 203 ? -14.953 19.031 -19.75 1 95.81 203 GLU A N 1
ATOM 1597 C CA . GLU A 1 203 ? -13.664 19.719 -19.672 1 95.81 203 GLU A CA 1
ATOM 1598 C C . GLU A 1 203 ? -12.922 19.344 -18.391 1 95.81 203 GLU A C 1
ATOM 1600 O O . GLU A 1 203 ? -11.711 19.125 -18.422 1 95.81 203 GLU A O 1
ATOM 1605 N N . SER A 1 204 ? -13.664 19.359 -17.312 1 95.75 204 SER A N 1
ATOM 1606 C CA . SER A 1 204 ? -13.07 19.062 -16.016 1 95.75 204 SER A CA 1
ATOM 1607 C C . SER A 1 204 ? -12.562 17.625 -15.969 1 95.75 204 SER A C 1
ATOM 1609 O O . SER A 1 204 ? -11.539 17.344 -15.336 1 95.75 204 SER A O 1
ATOM 1611 N N . ILE A 1 205 ? -13.281 16.719 -16.562 1 95.94 205 ILE A N 1
ATOM 1612 C CA . ILE A 1 205 ? -12.867 15.328 -16.641 1 95.94 205 ILE A CA 1
ATOM 1613 C C . ILE A 1 205 ? -11.547 15.219 -17.391 1 95.94 205 ILE A C 1
ATOM 1615 O O . ILE A 1 205 ? -10.609 14.57 -16.938 1 95.94 205 ILE A O 1
ATOM 1619 N N . ASP A 1 206 ? -11.453 15.922 -18.516 1 95.75 206 ASP A N 1
ATOM 1620 C CA . ASP A 1 206 ? -10.242 15.914 -19.328 1 95.75 206 ASP A CA 1
ATOM 1621 C C . ASP A 1 206 ? -9.055 16.453 -18.531 1 95.75 206 ASP A C 1
ATOM 1623 O O . ASP A 1 206 ? -7.961 15.875 -18.562 1 95.75 206 ASP A O 1
ATOM 1627 N N . VAL A 1 207 ? -9.297 17.484 -17.812 1 95.94 207 VAL A N 1
ATOM 1628 C CA . VAL A 1 207 ? -8.234 18.109 -17.031 1 95.94 207 VAL A CA 1
ATOM 1629 C C . VAL A 1 207 ? -7.797 17.156 -15.914 1 95.94 207 VAL A C 1
ATOM 1631 O O . VAL A 1 207 ? -6.602 16.984 -15.68 1 95.94 207 VAL A O 1
ATOM 1634 N N . ALA A 1 208 ? -8.758 16.578 -15.188 1 96.06 208 ALA A N 1
ATOM 1635 C CA . ALA A 1 208 ? -8.438 15.672 -14.086 1 96.06 208 ALA A CA 1
ATOM 1636 C C . ALA A 1 208 ? -7.609 14.484 -14.562 1 96.06 208 ALA A C 1
ATOM 1638 O O . ALA A 1 208 ? -6.691 14.039 -13.875 1 96.06 208 ALA A O 1
ATOM 1639 N N . PHE A 1 209 ? -7.867 13.984 -15.766 1 95.88 209 PHE A N 1
ATOM 1640 C CA . PHE A 1 209 ? -7.184 12.82 -16.297 1 95.88 209 PHE A CA 1
ATOM 1641 C C . PHE A 1 209 ? -5.75 13.156 -16.703 1 95.88 209 PHE A C 1
ATOM 1643 O O . PHE A 1 209 ? -4.934 12.266 -16.938 1 95.88 209 PHE A O 1
ATOM 1650 N N . LEU A 1 210 ? -5.43 14.492 -16.781 1 94.44 210 LEU A N 1
ATOM 1651 C CA . LEU A 1 210 ? -4.039 14.891 -16.984 1 94.44 210 LEU A CA 1
ATOM 1652 C C . LEU A 1 210 ? -3.199 14.586 -15.75 1 94.44 210 LEU A C 1
ATOM 1654 O O . LEU A 1 210 ? -1.974 14.484 -15.836 1 94.44 210 LEU A O 1
ATOM 1658 N N . TYR A 1 211 ? -3.891 14.367 -14.648 1 92.62 211 TYR A N 1
ATOM 1659 C CA . TYR A 1 211 ? -3.168 14.25 -13.383 1 92.62 211 TYR A CA 1
ATOM 1660 C C . TYR A 1 211 ? -3.273 12.828 -12.836 1 92.62 211 TYR A C 1
ATOM 1662 O O . TYR A 1 211 ? -2.508 12.445 -11.945 1 92.62 211 TYR A O 1
ATOM 1670 N N . SER A 1 212 ? -4.211 12.094 -13.289 1 93.81 212 SER A N 1
ATOM 1671 C CA . SER A 1 212 ? -4.438 10.742 -12.773 1 93.81 212 SER A CA 1
ATOM 1672 C C . SER A 1 212 ? -5.199 9.891 -13.781 1 93.81 212 SER A C 1
ATOM 1674 O O . SER A 1 212 ? -6.016 10.406 -14.555 1 93.81 212 SER A O 1
ATOM 1676 N N . LYS A 1 213 ? -4.98 8.625 -13.805 1 93.38 213 LYS A N 1
ATOM 1677 C CA . LYS A 1 213 ? -5.734 7.707 -14.656 1 93.38 213 LYS A CA 1
ATOM 1678 C C . LYS A 1 213 ? -7.059 7.312 -14 1 93.38 213 LYS A C 1
ATOM 1680 O O . LYS A 1 213 ? -7.891 6.652 -14.625 1 93.38 213 LYS A O 1
ATOM 1685 N N . LYS A 1 214 ? -7.309 7.68 -12.812 1 95.88 214 LYS A N 1
ATOM 1686 C CA . LYS A 1 214 ? -8.508 7.441 -12.008 1 95.88 214 LYS A CA 1
ATOM 1687 C C . LYS A 1 214 ? -9.016 8.734 -11.391 1 95.88 214 LYS A C 1
ATOM 1689 O O . LYS A 1 214 ? -8.266 9.445 -10.711 1 95.88 214 LYS A O 1
ATOM 1694 N N . ILE A 1 215 ? -10.273 9.055 -11.656 1 97.06 215 ILE A N 1
ATOM 1695 C CA . ILE A 1 215 ? -10.805 10.305 -11.125 1 97.06 215 ILE A CA 1
ATOM 1696 C C . ILE A 1 215 ? -12.133 10.047 -10.422 1 97.06 215 ILE A C 1
ATOM 1698 O O . ILE A 1 215 ? -12.742 8.992 -10.602 1 97.06 215 ILE A O 1
ATOM 1702 N N . LEU A 1 216 ? -12.531 10.953 -9.586 1 96.44 216 LEU A N 1
ATOM 1703 C CA . LEU A 1 216 ? -13.812 10.922 -8.875 1 96.44 216 LEU A CA 1
ATOM 1704 C C . LEU A 1 216 ? -14.695 12.094 -9.305 1 96.44 216 LEU A C 1
ATOM 1706 O O . LEU A 1 216 ? -14.211 13.203 -9.5 1 96.44 216 LEU A O 1
ATOM 1710 N N . ILE A 1 217 ? -15.922 11.867 -9.445 1 96.19 217 ILE A N 1
ATOM 1711 C CA . ILE A 1 217 ? -16.969 12.883 -9.562 1 96.19 217 ILE A CA 1
ATOM 1712 C C . ILE A 1 217 ? -17.844 12.875 -8.32 1 96.19 217 ILE A C 1
ATOM 1714 O O . ILE A 1 217 ? -18.422 11.844 -7.973 1 96.19 217 ILE A O 1
ATOM 1718 N N . GLU A 1 218 ? -17.859 14.008 -7.66 1 96.06 218 GLU A N 1
ATOM 1719 C CA . GLU A 1 218 ? -18.594 14.156 -6.406 1 96.06 218 GLU A CA 1
ATOM 1720 C C . GLU A 1 218 ? -19.531 15.367 -6.457 1 96.06 218 GLU A C 1
ATOM 1722 O O . GLU A 1 218 ? -19.234 16.359 -7.133 1 96.06 218 GLU A O 1
ATOM 1727 N N . PRO A 1 219 ? -20.719 15.258 -5.738 1 95 219 PRO A N 1
ATOM 1728 C CA . PRO A 1 219 ? -21.469 16.5 -5.578 1 95 219 PRO A CA 1
ATOM 1729 C C . PRO A 1 219 ? -20.641 17.609 -4.906 1 95 219 PRO A C 1
ATOM 1731 O O . PRO A 1 219 ? -19.844 17.328 -4.016 1 95 219 PRO A O 1
ATOM 1734 N N . PHE A 1 220 ? -20.844 18.75 -5.398 1 94.25 220 PHE A N 1
ATOM 1735 C CA . PHE A 1 220 ? -20.219 19.875 -4.695 1 94.25 220 PHE A CA 1
ATOM 1736 C C . PHE A 1 220 ? -20.859 20.062 -3.322 1 94.25 220 PHE A C 1
ATOM 1738 O O . PHE A 1 220 ? -22.062 20.281 -3.213 1 94.25 220 PHE A O 1
ATOM 1745 N N . ILE A 1 221 ? -20.109 19.953 -2.291 1 93.19 221 ILE A N 1
ATOM 1746 C CA . ILE A 1 221 ? -20.594 20.109 -0.926 1 93.19 221 ILE A CA 1
ATOM 1747 C C . ILE A 1 221 ? -20.422 21.547 -0.477 1 93.19 221 ILE A C 1
ATOM 1749 O O . ILE A 1 221 ? -19.281 22.031 -0.346 1 93.19 221 ILE A O 1
ATOM 1753 N N . GLN A 1 222 ? -21.469 22.141 -0.307 1 91.06 222 GLN A N 1
ATOM 1754 C CA . GLN A 1 222 ? -21.438 23.484 0.292 1 91.06 222 GLN A CA 1
ATOM 1755 C C . GLN A 1 222 ? -21.328 23.391 1.812 1 91.06 222 GLN A C 1
ATOM 1757 O O . GLN A 1 222 ? -22.312 23.094 2.492 1 91.06 222 GLN A O 1
ATOM 1762 N N . GLY A 1 223 ? -20.156 23.625 2.307 1 92.69 223 GLY A N 1
ATOM 1763 C CA . GLY A 1 223 ? -19.953 23.516 3.742 1 92.69 223 GLY A CA 1
ATOM 1764 C C . GLY A 1 223 ? -18.641 24.125 4.207 1 92.69 223 GLY A C 1
ATOM 1765 O O . GLY A 1 223 ? -17.859 24.625 3.396 1 92.69 223 GLY A O 1
ATOM 1766 N N . ARG A 1 224 ? -18.5 24.203 5.492 1 95.5 224 ARG A N 1
ATOM 1767 C CA . ARG A 1 224 ? -17.266 24.656 6.137 1 95.5 224 ARG A CA 1
ATOM 1768 C C . ARG A 1 224 ? -16.219 23.547 6.113 1 95.5 224 ARG A C 1
ATOM 1770 O O . ARG A 1 224 ? -16.531 22.375 6.266 1 95.5 224 ARG A O 1
ATOM 1777 N N . GLU A 1 225 ? -14.992 23.875 5.902 1 96.12 225 GLU A N 1
ATOM 1778 C CA . GLU A 1 225 ? -13.891 22.906 5.941 1 96.12 225 GLU A CA 1
ATOM 1779 C C . GLU A 1 225 ? -13.289 22.828 7.34 1 96.12 225 GLU A C 1
ATOM 1781 O O . GLU A 1 225 ? -12.695 23.797 7.828 1 96.12 225 GLU A O 1
ATOM 1786 N N . ILE A 1 226 ? -13.461 21.703 7.949 1 98.19 226 ILE A N 1
ATOM 1787 C CA . ILE A 1 226 ? -12.977 21.484 9.305 1 98.19 226 ILE A CA 1
ATOM 1788 C C . ILE A 1 226 ? -11.852 20.438 9.289 1 98.19 226 ILE A C 1
ATOM 1790 O O . ILE A 1 226 ? -11.953 19.422 8.602 1 98.19 226 ILE A O 1
ATOM 1794 N N . GLU A 1 227 ? -10.781 20.703 10 1 98.38 227 GLU A N 1
ATOM 1795 C CA . GLU A 1 227 ? -9.633 19.812 10.055 1 98.38 227 GLU A CA 1
ATOM 1796 C C . GLU A 1 227 ? -9.289 19.438 11.5 1 98.38 227 GLU A C 1
ATOM 1798 O O . GLU A 1 227 ? -9.445 20.25 12.406 1 98.38 227 GLU A O 1
ATOM 1803 N N . VAL A 1 228 ? -8.883 18.203 11.672 1 98.62 228 VAL A N 1
ATOM 1804 C CA . VAL A 1 228 ? -8.516 17.672 12.977 1 98.62 228 VAL A CA 1
ATOM 1805 C C . VAL A 1 228 ? -7.211 16.891 12.875 1 98.62 228 VAL A C 1
ATOM 1807 O O . VAL A 1 228 ? -6.996 16.156 11.906 1 98.62 228 VAL A O 1
ATOM 1810 N N . GLY A 1 229 ? -6.312 17.141 13.875 1 98.81 229 GLY A N 1
ATOM 1811 C CA . GLY A 1 229 ? -5.117 16.328 13.977 1 98.81 229 GLY A CA 1
ATOM 1812 C C . GLY A 1 229 ? -5.32 15.078 14.812 1 98.81 229 GLY A C 1
ATOM 1813 O O . GLY A 1 229 ? -6.008 15.117 15.836 1 98.81 229 GLY A O 1
ATOM 1814 N N . VAL A 1 230 ? -4.797 14 14.352 1 98.81 230 VAL A N 1
ATOM 1815 C CA . VAL A 1 230 ? -4.773 12.758 15.117 1 98.81 230 VAL A CA 1
ATOM 1816 C C . VAL A 1 230 ? -3.33 12.336 15.375 1 98.81 230 VAL A C 1
ATOM 1818 O O . VAL A 1 230 ? -2.465 12.492 14.516 1 98.81 230 VAL A O 1
ATOM 1821 N N . LEU A 1 231 ? -3.078 11.852 16.562 1 98.44 231 LEU A N 1
ATOM 1822 C CA . LEU A 1 231 ? -1.735 11.5 17.016 1 98.44 231 LEU A CA 1
ATOM 1823 C C . LEU A 1 231 ? -1.751 10.211 17.812 1 98.44 231 LEU A C 1
ATOM 1825 O O . LEU A 1 231 ? -2.582 10.039 18.719 1 98.44 231 LEU A O 1
ATOM 1829 N N . GLY A 1 232 ? -0.864 9.25 17.422 1 96.88 232 GLY A N 1
ATOM 1830 C CA . GLY A 1 232 ? -0.735 8.008 18.172 1 96.88 232 GLY A CA 1
ATOM 1831 C C . GLY A 1 232 ? -0.654 6.781 17.281 1 96.88 232 GLY A C 1
ATOM 1832 O O . GLY A 1 232 ? -0.548 6.891 16.062 1 96.88 232 GLY A O 1
ATOM 1833 N N . ASN A 1 233 ? -0.609 5.613 17.859 1 91.88 233 ASN A N 1
ATOM 1834 C CA . ASN A 1 233 ? -0.695 4.336 17.172 1 91.88 233 ASN A CA 1
ATOM 1835 C C . ASN A 1 233 ? -2.078 3.709 17.312 1 91.88 233 ASN A C 1
ATOM 1837 O O . ASN A 1 233 ? -3.053 4.203 16.75 1 91.88 233 ASN A O 1
ATOM 1841 N N . ARG A 1 234 ? -2.295 2.799 18.25 1 83 234 ARG A N 1
ATOM 1842 C CA . ARG A 1 234 ? -3.631 2.242 18.438 1 83 234 ARG A CA 1
ATOM 1843 C C . ARG A 1 234 ? -4.41 3.025 19.484 1 83 234 ARG A C 1
ATOM 1845 O O . ARG A 1 234 ? -5.645 3.049 19.453 1 83 234 ARG A O 1
ATOM 1852 N N . ASN A 1 235 ? -3.717 3.607 20.375 1 89.31 235 ASN A N 1
ATOM 1853 C CA . ASN A 1 235 ? -4.301 4.59 21.281 1 89.31 235 ASN A CA 1
ATOM 1854 C C . ASN A 1 235 ? -4.051 6.016 20.797 1 89.31 235 ASN A C 1
ATOM 1856 O O . ASN A 1 235 ? -2.988 6.582 21.047 1 89.31 235 ASN A O 1
ATOM 1860 N N . VAL A 1 236 ? -5.141 6.578 20.219 1 96.38 236 VAL A N 1
ATOM 1861 C CA . VAL A 1 236 ? -4.914 7.84 19.516 1 96.38 236 VAL A CA 1
ATOM 1862 C C . VAL A 1 236 ? -5.625 8.969 20.25 1 96.38 236 VAL A C 1
ATOM 1864 O O . VAL A 1 236 ? -6.613 8.742 20.953 1 96.38 236 VAL A O 1
ATOM 1867 N N . ILE A 1 237 ? -5.074 10.117 20.141 1 98.31 237 ILE A N 1
ATOM 1868 C CA . ILE A 1 237 ? -5.703 11.344 20.609 1 98.31 237 ILE A CA 1
ATOM 1869 C C . ILE A 1 237 ? -5.957 12.281 19.438 1 98.31 237 ILE A C 1
ATOM 1871 O O . ILE A 1 237 ? -5.355 12.125 18.359 1 98.31 237 ILE A O 1
ATOM 1875 N N . SER A 1 238 ? -6.906 13.164 19.609 1 98.69 238 SER A N 1
ATOM 1876 C CA . SER A 1 238 ? -7.219 14.156 18.578 1 98.69 238 SER A CA 1
ATOM 1877 C C . SER A 1 238 ? -6.945 15.57 19.078 1 98.69 238 SER A C 1
ATOM 1879 O O . SER A 1 238 ? -7.008 15.844 20.281 1 98.69 238 SER A O 1
ATOM 1881 N N . SER A 1 239 ? -6.609 16.438 18.25 1 98.81 239 SER A N 1
ATOM 1882 C CA . SER A 1 239 ? -6.52 17.875 18.531 1 98.81 239 SER A CA 1
ATOM 1883 C C . SER A 1 239 ? -7.902 18.516 18.609 1 98.81 239 SER A C 1
ATOM 1885 O O . SER A 1 239 ? -8.914 17.844 18.359 1 98.81 239 SER A O 1
ATOM 1887 N N . VAL A 1 240 ? -7.895 19.797 18.938 1 98.69 240 VAL A N 1
ATOM 1888 C CA . VAL A 1 240 ? -9.094 20.594 18.719 1 98.69 240 VAL A CA 1
ATOM 1889 C C . VAL A 1 240 ? -9.383 20.703 17.234 1 98.69 240 VAL A C 1
ATOM 1891 O O . VAL A 1 240 ? -8.5 20.453 16.406 1 98.69 240 VAL A O 1
ATOM 1894 N N . CYS A 1 241 ? -10.633 21.031 16.906 1 98.81 241 CYS A N 1
ATOM 1895 C CA . CYS A 1 241 ? -11.016 21.234 15.508 1 98.81 241 CYS A CA 1
ATOM 1896 C C . CYS A 1 241 ? -10.57 22.609 15.016 1 98.81 241 CYS A C 1
ATOM 1898 O O . CYS A 1 241 ? -10.648 23.594 15.75 1 98.81 241 CYS A O 1
ATOM 1900 N N . GLY A 1 242 ? -10.016 22.625 13.836 1 98.56 242 GLY A N 1
ATOM 1901 C CA . GLY A 1 242 ? -9.742 23.891 13.141 1 98.56 242 GLY A CA 1
ATOM 1902 C C . GLY A 1 242 ? -10.57 24.062 11.883 1 98.56 242 GLY A C 1
ATOM 1903 O O . GLY A 1 242 ? -11.047 23.078 11.305 1 98.56 242 GLY A O 1
ATOM 1904 N N . GLU A 1 243 ? -10.75 25.312 11.492 1 97.62 243 GLU A N 1
ATOM 1905 C CA . GLU A 1 243 ? -11.484 25.641 10.266 1 97.62 243 GLU A CA 1
ATOM 1906 C C . GLU A 1 243 ? -10.617 26.453 9.305 1 97.62 243 GLU A C 1
ATOM 1908 O O . GLU A 1 243 ? -9.898 27.359 9.719 1 97.62 243 GLU A O 1
ATOM 1913 N N . ILE A 1 244 ? -10.648 26.078 8.062 1 92.69 244 ILE A N 1
ATOM 1914 C CA . ILE A 1 244 ? -9.984 26.844 7.004 1 92.69 244 ILE A CA 1
ATOM 1915 C C . ILE A 1 244 ? -11.031 27.641 6.215 1 92.69 244 ILE A C 1
ATOM 1917 O O . ILE A 1 244 ? -11.992 27.062 5.707 1 92.69 244 ILE A O 1
ATOM 1921 N N . LYS A 1 245 ? -10.82 28.922 6.145 1 89.12 245 LYS A N 1
ATOM 1922 C CA . LYS A 1 245 ? -11.68 29.797 5.371 1 89.12 245 LYS A CA 1
ATOM 1923 C C . LYS A 1 245 ? -10.938 30.391 4.176 1 89.12 245 LYS A C 1
ATOM 1925 O O . LYS A 1 245 ? -9.812 30.875 4.312 1 89.12 245 LYS A O 1
ATOM 1930 N N . PHE A 1 246 ? -11.516 30.125 3.08 1 78.19 246 PHE A N 1
ATOM 1931 C CA . PHE A 1 246 ? -10.875 30.656 1.887 1 78.19 246 PHE A CA 1
ATOM 1932 C C . PHE A 1 246 ? -11.906 31.281 0.948 1 78.19 246 PHE A C 1
ATOM 1934 O O . PHE A 1 246 ? -13.102 31 1.066 1 78.19 246 PHE A O 1
ATOM 1941 N N . LYS A 1 247 ? -11.445 32.188 0.214 1 70.88 247 LYS A N 1
ATOM 1942 C CA . LYS A 1 247 ? -12.328 33 -0.638 1 70.88 247 LYS A CA 1
ATOM 1943 C C . LYS A 1 247 ? -12.672 32.25 -1.922 1 70.88 247 LYS A C 1
ATOM 1945 O O . LYS A 1 247 ? -13.75 32.438 -2.484 1 70.88 247 LYS A O 1
ATOM 1950 N N . LYS A 1 248 ? -11.789 31.469 -2.35 1 69.69 248 LYS A N 1
ATOM 1951 C CA . LYS A 1 248 ? -12 30.797 -3.627 1 69.69 248 LYS A CA 1
ATOM 1952 C C . LYS A 1 248 ? -12.922 29.594 -3.465 1 69.69 248 LYS A C 1
ATOM 1954 O O . LYS A 1 248 ? -13.375 29.297 -2.357 1 69.69 248 LYS A O 1
ATOM 1959 N N . ILE A 1 249 ? -13.195 29.016 -4.551 1 66.56 249 ILE A N 1
ATOM 1960 C CA . ILE A 1 249 ? -14.117 27.891 -4.602 1 66.56 249 ILE A CA 1
ATOM 1961 C C . ILE A 1 249 ? -13.484 26.672 -3.945 1 66.56 249 ILE A C 1
ATOM 1963 O O . ILE A 1 249 ? -14.172 25.875 -3.301 1 66.56 249 ILE A O 1
ATOM 1967 N N . PHE A 1 250 ? -12.078 26.625 -4.156 1 69.56 250 PHE A N 1
ATOM 1968 C CA . PHE A 1 250 ? -11.391 25.516 -3.512 1 69.56 250 PHE A CA 1
ATOM 1969 C C . PHE A 1 250 ? -10.133 26 -2.797 1 69.56 250 PHE A C 1
ATOM 1971 O O . PHE A 1 250 ? -9.555 27.016 -3.164 1 69.56 250 PHE A O 1
ATOM 1978 N N . TYR A 1 251 ? -9.875 25.312 -1.725 1 72.44 251 TYR A N 1
ATOM 1979 C CA . TYR A 1 251 ? -8.602 25.469 -1.035 1 72.44 251 TYR A CA 1
ATOM 1980 C C . TYR A 1 251 ? -7.465 24.844 -1.836 1 72.44 251 TYR A C 1
ATOM 1982 O O . TYR A 1 251 ? -7.055 23.719 -1.564 1 72.44 251 TYR A O 1
ATOM 1990 N N . ASP A 1 252 ? -6.949 25.531 -2.943 1 71.19 252 ASP A N 1
ATOM 1991 C CA . ASP A 1 252 ? -5.957 24.984 -3.861 1 71.19 252 ASP A CA 1
ATOM 1992 C C . ASP A 1 252 ? -4.539 25.281 -3.377 1 71.19 252 ASP A C 1
ATOM 1994 O O . ASP A 1 252 ? -4.348 25.781 -2.266 1 71.19 252 ASP A O 1
ATOM 1998 N N . TYR A 1 253 ? -3.598 24.891 -4.137 1 71.75 253 TYR A N 1
ATOM 1999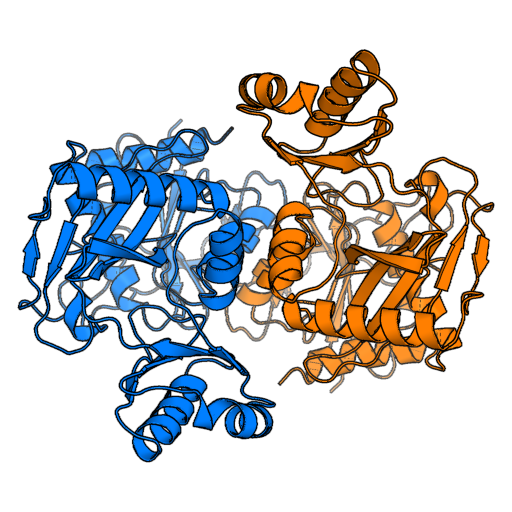 C CA . TYR A 1 253 ? -2.186 24.969 -3.787 1 71.75 253 TYR A CA 1
ATOM 2000 C C . TYR A 1 253 ? -1.79 26.406 -3.445 1 71.75 253 TYR A C 1
ATOM 2002 O O . TYR A 1 253 ? -1.114 26.656 -2.443 1 71.75 253 TYR A O 1
ATOM 2010 N N . LYS A 1 254 ? -2.199 27.266 -4.242 1 70 254 LYS A N 1
ATOM 2011 C CA . LYS A 1 254 ? -1.867 28.672 -4.016 1 70 254 LYS A CA 1
ATOM 2012 C C . LYS A 1 254 ? -2.484 29.188 -2.715 1 70 254 LYS A C 1
ATOM 2014 O O . LYS A 1 254 ? -1.826 29.875 -1.939 1 70 254 LYS A O 1
ATOM 2019 N N . GLU A 1 255 ? -3.684 28.812 -2.453 1 70.44 255 GLU A N 1
ATOM 2020 C CA . GLU A 1 255 ? -4.363 29.234 -1.23 1 70.44 255 GLU A CA 1
ATOM 2021 C C . GLU A 1 255 ? -3.725 28.609 0.002 1 70.44 255 GLU A C 1
ATOM 2023 O O . GLU A 1 255 ? -3.609 29.25 1.048 1 70.44 255 GLU A O 1
ATOM 2028 N N . LYS A 1 256 ? -3.357 27.406 -0.132 1 67.69 256 LYS A N 1
ATOM 2029 C CA . LYS A 1 256 ? -2.812 26.641 0.983 1 67.69 256 LYS A CA 1
ATOM 2030 C C . LYS A 1 256 ? -1.444 27.172 1.4 1 67.69 256 LYS A C 1
ATOM 2032 O O . LYS A 1 256 ? -1.146 27.266 2.594 1 67.69 256 LYS A O 1
ATOM 2037 N N . TYR A 1 257 ? -0.67 27.672 0.389 1 70.56 257 TYR A N 1
ATOM 2038 C CA . TYR A 1 257 ? 0.741 27.797 0.741 1 70.56 257 TYR A CA 1
ATOM 2039 C C . TYR A 1 257 ? 1.312 29.125 0.284 1 70.56 257 TYR A C 1
ATOM 2041 O O . TYR A 1 257 ? 2.387 29.531 0.732 1 70.56 257 TYR A O 1
ATOM 2049 N N . ILE A 1 258 ? 0.588 29.75 -0.53 1 67.62 258 ILE A N 1
ATOM 2050 C CA . ILE A 1 258 ? 1.146 30.984 -1.076 1 67.62 258 ILE A CA 1
ATOM 2051 C C . ILE A 1 258 ? 0.341 32.188 -0.575 1 67.62 258 ILE A C 1
ATOM 2053 O O . ILE A 1 258 ? 0.913 33.188 -0.179 1 67.62 258 ILE A O 1
ATOM 2057 N N . SER A 1 259 ? -1.01 31.938 -0.563 1 67.25 259 SER A N 1
ATOM 2058 C CA . SER A 1 259 ? -1.892 33.062 -0.255 1 67.25 259 SER A CA 1
ATOM 2059 C C . SER A 1 259 ? -1.876 33.375 1.236 1 67.25 259 SER A C 1
ATOM 2061 O O . SER A 1 259 ? -1.94 32.469 2.072 1 67.25 259 SER A O 1
ATOM 2063 N N . LYS A 1 260 ? -1.728 34.656 1.538 1 65.94 260 LYS A N 1
ATOM 2064 C CA . LYS A 1 260 ? -1.792 35.156 2.908 1 65.94 260 LYS A CA 1
ATOM 2065 C C . LYS A 1 260 ? -3.234 35.438 3.326 1 65.94 260 LYS A C 1
ATOM 2067 O O . LYS A 1 260 ? -3.488 35.844 4.457 1 65.94 260 LYS A O 1
ATOM 2072 N N . LYS A 1 261 ? -4.129 35.125 2.426 1 71.5 261 LYS A N 1
ATOM 2073 C CA . LYS A 1 261 ? -5.512 35.531 2.668 1 71.5 261 LYS A CA 1
ATOM 2074 C C . LYS A 1 261 ? -6.309 34.375 3.303 1 71.5 261 LYS A C 1
ATOM 2076 O O . LYS A 1 261 ? -7.441 34.594 3.748 1 71.5 261 LYS A O 1
ATOM 2081 N N . THR A 1 262 ? -5.723 33.188 3.307 1 76.94 262 THR A N 1
ATOM 2082 C CA . THR A 1 262 ? -6.418 32.094 3.953 1 76.94 262 THR A CA 1
ATOM 2083 C C . THR A 1 262 ? -6.438 32.281 5.469 1 76.94 262 THR A C 1
ATOM 2085 O O . THR A 1 262 ? -5.402 32.562 6.078 1 76.94 262 THR A O 1
ATOM 2088 N N . LYS A 1 263 ? -7.664 32.344 5.977 1 87.25 263 LYS A N 1
ATOM 2089 C CA . LYS A 1 263 ? -7.82 32.5 7.418 1 87.25 263 LYS A CA 1
ATOM 2090 C C . LYS A 1 263 ? -8.016 31.141 8.094 1 87.25 263 LYS A C 1
ATOM 2092 O O . LYS A 1 263 ? -8.812 30.312 7.625 1 87.25 263 LYS A O 1
ATOM 2097 N N . ILE A 1 264 ? -7.25 30.859 9.07 1 92.38 264 ILE A N 1
ATOM 2098 C CA . ILE A 1 264 ? -7.348 29.656 9.875 1 92.38 264 ILE A CA 1
ATOM 2099 C C . ILE A 1 264 ? -7.891 30 11.266 1 92.38 264 ILE A C 1
ATOM 2101 O O . ILE A 1 264 ? -7.375 30.891 11.938 1 92.38 264 ILE A O 1
ATOM 2105 N N . ILE A 1 265 ? -8.969 29.391 11.641 1 96.62 265 ILE A N 1
ATOM 2106 C CA . ILE A 1 265 ? -9.602 29.609 12.938 1 96.62 265 ILE A CA 1
ATOM 2107 C C . ILE A 1 265 ? -9.43 28.375 13.812 1 96.62 265 ILE A C 1
ATOM 2109 O O . ILE A 1 265 ? -9.977 27.312 13.508 1 96.62 265 ILE A O 1
ATOM 2113 N N . ILE A 1 266 ? -8.758 28.484 14.867 1 97.69 266 ILE A N 1
ATOM 2114 C CA . ILE A 1 266 ? -8.531 27.375 15.797 1 97.69 266 ILE A CA 1
ATOM 2115 C C . ILE A 1 266 ? -8.758 27.859 17.234 1 97.69 266 ILE A C 1
ATOM 2117 O O . ILE A 1 266 ? -8.047 28.75 17.703 1 97.69 266 ILE A O 1
ATOM 2121 N N . PRO A 1 267 ? -9.648 27.391 18 1 97.94 267 PRO A N 1
ATOM 2122 C CA . PRO A 1 267 ? -10.578 26.344 17.594 1 97.94 267 PRO A CA 1
ATOM 2123 C C . PRO A 1 267 ? -11.656 26.844 16.641 1 97.94 267 PRO A C 1
ATOM 2125 O O . PRO A 1 267 ? -12.016 28.016 16.672 1 97.94 267 PRO A O 1
ATOM 2128 N N . ALA A 1 268 ? -12.109 25.922 15.836 1 98.31 268 ALA A N 1
ATOM 2129 C CA . ALA A 1 268 ? -13.242 26.25 14.977 1 98.31 268 ALA A CA 1
ATOM 2130 C C . ALA A 1 268 ? -14.438 26.719 15.805 1 98.31 268 ALA A C 1
ATOM 2132 O O . ALA A 1 268 ? -14.664 26.219 16.906 1 98.31 268 ALA A O 1
ATOM 2133 N N . LYS A 1 269 ? -15.195 27.656 15.242 1 97.5 269 LYS A N 1
ATOM 2134 C CA . LYS A 1 269 ? -16.391 28.141 15.914 1 97.5 269 LYS A CA 1
ATOM 2135 C C . LYS A 1 269 ? -17.578 27.219 15.656 1 97.5 269 LYS A C 1
ATOM 2137 O O . LYS A 1 269 ? -18.516 27.594 14.945 1 97.5 269 LYS A O 1
ATOM 2142 N N . ILE A 1 270 ? -17.594 26.078 16.297 1 98.06 270 ILE A N 1
ATOM 2143 C CA . ILE A 1 270 ? -18.641 25.078 16.203 1 98.06 270 ILE A CA 1
ATOM 2144 C C . ILE A 1 270 ? -19.031 24.609 17.609 1 98.06 270 ILE A C 1
ATOM 2146 O O . ILE A 1 270 ? -18.297 24.859 18.578 1 98.06 270 ILE A O 1
ATOM 2150 N N . SER A 1 271 ? -20.203 24.016 17.797 1 97.94 271 SER A N 1
ATOM 2151 C CA . SER A 1 271 ? -20.672 23.531 19.094 1 97.94 271 SER A CA 1
ATOM 2152 C C . SER A 1 271 ? -19.781 22.406 19.609 1 97.94 271 SER A C 1
ATOM 2154 O O . SER A 1 271 ? -19.141 21.703 18.828 1 97.94 271 SER A O 1
ATOM 2156 N N . ASN A 1 272 ? -19.766 22.219 20.906 1 98.06 272 ASN A N 1
ATOM 2157 C CA . ASN A 1 272 ? -19.016 21.125 21.516 1 98.06 272 ASN A CA 1
ATOM 2158 C C . ASN A 1 272 ? -19.5 19.766 21.016 1 98.06 272 ASN A C 1
ATOM 2160 O O . ASN A 1 272 ? -18.688 18.844 20.844 1 98.06 272 ASN A O 1
ATOM 2164 N N . GLU A 1 273 ? -20.766 19.75 20.781 1 98.19 273 GLU A N 1
ATOM 2165 C CA . GLU A 1 273 ? -21.344 18.5 20.297 1 98.19 273 GLU A CA 1
ATOM 2166 C C . GLU A 1 273 ? -20.797 18.125 18.938 1 98.19 273 GLU A C 1
ATOM 2168 O O . GLU A 1 273 ? -20.359 16.984 18.719 1 98.19 273 GLU A O 1
ATOM 2173 N N . ILE A 1 274 ? -20.766 19.062 18.047 1 98.5 274 ILE A N 1
ATOM 2174 C CA . ILE A 1 274 ? -20.266 18.828 16.688 1 98.5 274 ILE A CA 1
ATOM 2175 C C . ILE A 1 274 ? -18.766 18.547 16.734 1 98.5 274 ILE A C 1
ATOM 2177 O O . ILE A 1 274 ? -18.281 17.641 16.062 1 98.5 274 ILE A O 1
ATOM 2181 N N . SER A 1 275 ? -18.078 19.328 17.547 1 98.56 275 SER A N 1
ATOM 2182 C CA . SER A 1 275 ? -16.641 19.141 17.703 1 98.56 275 SER A CA 1
ATOM 2183 C C . SER A 1 275 ? -16.312 17.734 18.188 1 98.56 275 SER A C 1
ATOM 2185 O O . SER A 1 275 ? -15.43 17.078 17.641 1 98.56 275 SER A O 1
ATOM 2187 N N . ASN A 1 276 ? -17.016 17.328 19.219 1 98.62 276 ASN A N 1
ATOM 2188 C CA . ASN A 1 276 ? -16.781 16 19.766 1 98.62 276 ASN A CA 1
ATOM 2189 C C . ASN A 1 276 ? -17.078 14.906 18.75 1 98.62 276 ASN A C 1
ATOM 2191 O O . ASN A 1 276 ? -16.375 13.906 18.672 1 98.62 276 ASN A O 1
ATOM 2195 N N . LYS A 1 277 ? -18.156 15.109 18.031 1 98.62 277 LYS A N 1
ATOM 2196 C CA . LYS A 1 277 ? -18.531 14.148 17 1 98.62 277 LYS A CA 1
ATOM 2197 C C . LYS A 1 277 ? -17.453 14.055 15.914 1 98.62 277 LYS A C 1
ATOM 2199 O O . LYS A 1 277 ? -17.062 12.953 15.516 1 98.62 277 LYS A O 1
ATOM 2204 N N . ILE A 1 278 ? -16.938 15.156 15.477 1 98.81 278 ILE A N 1
ATOM 2205 C CA . ILE A 1 278 ? -15.906 15.211 14.445 1 98.81 278 ILE A CA 1
ATOM 2206 C C . ILE A 1 278 ? -14.633 14.531 14.945 1 98.81 278 ILE A C 1
ATOM 2208 O O . ILE A 1 278 ? -14.023 13.734 14.227 1 98.81 278 ILE A O 1
ATOM 2212 N N . LYS A 1 279 ? -14.234 14.844 16.172 1 98.88 279 LYS A N 1
ATOM 2213 C CA . LYS A 1 279 ? -13.039 14.25 16.766 1 98.88 279 LYS A CA 1
ATOM 2214 C C . LYS A 1 279 ? -13.18 12.727 16.844 1 98.88 279 LYS A C 1
ATOM 2216 O O . LYS A 1 279 ? -12.234 12 16.547 1 98.88 279 LYS A O 1
ATOM 2221 N N . LYS A 1 280 ? -14.336 12.305 17.219 1 98.62 280 LYS A N 1
ATOM 2222 C CA . LYS A 1 280 ? -14.594 10.867 17.328 1 98.62 280 LYS A CA 1
ATOM 2223 C C . LYS A 1 280 ? -14.484 10.195 15.961 1 98.62 280 LYS A C 1
ATOM 2225 O O . LYS A 1 280 ? -13.875 9.133 15.836 1 98.62 280 LYS A O 1
ATOM 2230 N N . ILE A 1 281 ? -15.062 10.797 14.922 1 98.75 281 ILE A N 1
ATOM 2231 C CA . ILE A 1 281 ? -15.016 10.25 13.57 1 98.75 281 ILE A CA 1
ATOM 2232 C C . ILE A 1 281 ? -13.57 10.227 13.078 1 98.75 281 ILE A C 1
ATOM 2234 O O . ILE A 1 281 ? -13.148 9.258 12.445 1 98.75 281 ILE A O 1
ATOM 2238 N N . ALA A 1 282 ? -12.812 11.266 13.406 1 98.88 282 ALA A N 1
ATOM 2239 C CA . ALA A 1 282 ? -11.422 11.352 12.969 1 98.88 282 ALA A CA 1
ATOM 2240 C C . ALA A 1 282 ? -10.594 10.211 13.555 1 98.88 282 ALA A C 1
ATOM 2242 O O . ALA A 1 282 ? -9.82 9.57 12.844 1 98.88 282 ALA A O 1
ATOM 2243 N N . LYS A 1 283 ? -10.758 9.977 14.844 1 98.5 283 LYS A N 1
ATOM 2244 C CA . LYS A 1 283 ? -10.031 8.891 15.5 1 98.5 283 LYS A CA 1
ATOM 2245 C C . LYS A 1 283 ? -10.422 7.535 14.93 1 98.5 283 LYS A C 1
ATOM 2247 O O . LYS A 1 283 ? -9.562 6.688 14.68 1 98.5 283 LYS A O 1
ATOM 2252 N N . LEU A 1 284 ? -11.727 7.363 14.703 1 97.75 284 LEU A N 1
ATOM 2253 C CA . LEU A 1 284 ? -12.203 6.109 14.133 1 97.75 284 LEU A CA 1
ATOM 2254 C C . LEU A 1 284 ? -11.641 5.906 12.727 1 97.75 284 LEU A C 1
ATOM 2256 O O . LEU A 1 284 ? -11.242 4.797 12.375 1 97.75 284 LEU A O 1
ATOM 2260 N N . ALA A 1 285 ? -11.633 6.969 11.93 1 98.62 285 ALA A N 1
ATOM 2261 C CA . ALA A 1 285 ? -11.094 6.891 10.57 1 98.62 285 ALA A CA 1
ATOM 2262 C C . ALA A 1 285 ? -9.609 6.52 10.594 1 98.62 285 ALA A C 1
ATOM 2264 O O . ALA A 1 285 ? -9.164 5.676 9.812 1 98.62 285 ALA A O 1
ATOM 2265 N N . PHE A 1 286 ? -8.883 7.148 11.516 1 98.5 286 PHE A N 1
ATOM 2266 C CA . PHE A 1 286 ? -7.461 6.895 11.688 1 98.5 286 PHE A CA 1
ATOM 2267 C C . PHE A 1 286 ? -7.203 5.418 11.969 1 98.5 286 PHE A C 1
ATOM 2269 O O . PHE A 1 286 ? -6.344 4.801 11.336 1 98.5 286 PHE A O 1
ATOM 2276 N N . ILE A 1 287 ? -7.953 4.82 12.828 1 96.69 287 ILE A N 1
ATOM 2277 C CA . ILE A 1 287 ? -7.809 3.426 13.234 1 96.69 287 ILE A CA 1
ATOM 2278 C C . ILE A 1 287 ? -8.297 2.508 12.117 1 96.69 287 ILE A C 1
ATOM 2280 O O . ILE A 1 287 ? -7.633 1.527 11.773 1 96.69 287 ILE A O 1
ATOM 2284 N N . SER A 1 288 ? -9.43 2.881 11.469 1 96.69 288 SER A N 1
ATOM 2285 C CA . SER A 1 288 ? -10.07 2.059 10.445 1 96.69 288 SER A CA 1
ATOM 2286 C C . SER A 1 288 ? -9.18 1.923 9.211 1 96.69 288 SER A C 1
ATOM 2288 O O . SER A 1 288 ? -9.188 0.885 8.547 1 96.69 288 SER A O 1
ATOM 2290 N N . LEU A 1 289 ? -8.406 2.959 8.93 1 98.12 289 LEU A N 1
ATOM 2291 C CA . LEU A 1 289 ? -7.535 2.951 7.758 1 98.12 289 LEU A CA 1
ATOM 2292 C C . LEU A 1 289 ? -6.133 2.484 8.125 1 98.12 289 LEU A C 1
ATOM 2294 O O . LEU A 1 289 ? -5.203 2.619 7.324 1 98.12 289 LEU A O 1
ATOM 2298 N N . GLU A 1 290 ? -5.988 2.004 9.328 1 96.81 290 GLU A N 1
ATOM 2299 C CA . GLU A 1 290 ? -4.758 1.399 9.828 1 96.81 290 GLU A CA 1
ATOM 2300 C C . GLU A 1 290 ? -3.627 2.424 9.891 1 96.81 290 GLU A C 1
ATOM 2302 O O . GLU A 1 290 ? -2.471 2.096 9.617 1 96.81 290 GLU A O 1
ATOM 2307 N N . CYS A 1 291 ? -3.941 3.676 10.078 1 97.88 291 CYS A N 1
ATOM 2308 C CA . CYS A 1 291 ? -2.928 4.719 10.195 1 97.88 291 CYS A CA 1
ATOM 2309 C C . CYS A 1 291 ? -2.176 4.605 11.516 1 97.88 291 CYS A C 1
ATOM 2311 O O . CYS A 1 291 ? -2.604 3.885 12.414 1 97.88 291 CYS A O 1
ATOM 2313 N N . SER A 1 292 ? -1.034 5.246 11.578 1 96.94 292 SER A N 1
ATOM 2314 C CA . SER A 1 292 ? -0.219 5.293 12.781 1 96.94 292 SER A CA 1
ATOM 2315 C C . SER A 1 292 ? 0.561 6.602 12.875 1 96.94 292 SER A C 1
ATOM 2317 O O . SER A 1 292 ? 0.818 7.25 11.859 1 96.94 292 SER A O 1
ATOM 2319 N N . ILE A 1 293 ? 0.869 7.043 14.102 1 98.12 293 ILE A N 1
ATOM 2320 C CA . ILE A 1 293 ? 1.767 8.125 14.477 1 98.12 293 ILE A CA 1
ATOM 2321 C C . ILE A 1 293 ? 1.06 9.469 14.297 1 98.12 293 ILE A C 1
ATOM 2323 O O . ILE A 1 293 ? 0.787 10.172 15.273 1 98.12 293 ILE A O 1
ATOM 2327 N N . MET A 1 294 ? 0.695 9.758 13.008 1 98.56 294 MET A N 1
ATOM 2328 C CA . MET A 1 294 ? 0.066 11.055 12.781 1 98.56 294 MET A CA 1
ATOM 2329 C C . MET A 1 294 ? -0.857 11.016 11.57 1 98.56 294 MET A C 1
ATOM 2331 O O . MET A 1 294 ? -0.666 10.203 10.672 1 98.56 294 MET A O 1
ATOM 2335 N N . ALA A 1 295 ? -1.816 11.875 11.594 1 98.69 295 ALA A N 1
ATOM 2336 C CA . ALA A 1 295 ? -2.633 12.18 10.422 1 98.69 295 ALA A CA 1
ATOM 2337 C C . ALA A 1 295 ? -3.441 13.453 10.633 1 98.69 295 ALA A C 1
ATOM 2339 O O . ALA A 1 295 ? -3.672 13.875 11.766 1 98.69 295 ALA A O 1
ATOM 2340 N N . ARG A 1 296 ? -3.725 14.102 9.586 1 98.69 296 ARG A N 1
ATOM 2341 C CA . ARG A 1 296 ? -4.734 15.156 9.57 1 98.69 296 ARG A CA 1
ATOM 2342 C C . ARG A 1 296 ? -5.98 14.711 8.812 1 98.69 296 ARG A C 1
ATOM 2344 O O . ARG A 1 296 ? -5.887 14.219 7.684 1 98.69 296 ARG A O 1
ATOM 2351 N N . VAL A 1 297 ? -7.117 14.844 9.398 1 98.75 297 VAL A N 1
ATOM 2352 C CA . VAL A 1 297 ? -8.383 14.438 8.789 1 98.75 297 VAL A CA 1
ATOM 2353 C C . VAL A 1 297 ? -9.203 15.68 8.43 1 98.75 297 VAL A C 1
ATOM 2355 O O . VAL A 1 297 ? -9.422 16.547 9.281 1 98.75 297 VAL A O 1
ATOM 2358 N N . ASP A 1 298 ? -9.609 15.766 7.191 1 97.75 298 ASP A N 1
ATOM 2359 C CA . ASP A 1 298 ? -10.352 16.906 6.668 1 97.75 298 ASP A CA 1
ATOM 2360 C C . ASP A 1 298 ? -11.828 16.578 6.496 1 97.75 298 ASP A C 1
ATOM 2362 O O . ASP A 1 298 ? -12.172 15.531 5.926 1 97.75 298 ASP A O 1
ATOM 2366 N N . PHE A 1 299 ? -12.688 17.547 6.918 1 98.25 299 PHE A N 1
ATOM 2367 C CA . PHE A 1 299 ? -14.133 17.344 6.883 1 98.25 299 PHE A CA 1
ATOM 2368 C C . PHE A 1 299 ? -14.828 18.5 6.184 1 98.25 299 PHE A C 1
ATOM 2370 O O . PHE A 1 299 ? -14.281 19.609 6.121 1 98.25 299 PHE A O 1
ATOM 2377 N N . PHE A 1 300 ? -15.984 18.188 5.691 1 97.31 300 PHE A N 1
ATOM 2378 C CA . PHE A 1 300 ? -16.984 19.203 5.375 1 97.31 300 PHE A CA 1
ATOM 2379 C C . PHE A 1 300 ? -18.109 19.203 6.406 1 97.31 300 PHE A C 1
ATOM 2381 O O . PHE A 1 300 ? -18.609 18.141 6.777 1 97.31 300 PHE A O 1
ATOM 2388 N N . LEU A 1 301 ? -18.406 20.312 6.887 1 98.12 301 LEU A N 1
ATOM 2389 C CA . LEU A 1 301 ? -19.562 20.531 7.75 1 98.12 301 LEU A CA 1
ATOM 2390 C C . LEU A 1 301 ? -20.609 21.391 7.055 1 98.12 301 LEU A C 1
ATOM 2392 O O . LEU A 1 301 ? -20.391 22.578 6.828 1 98.12 301 LEU A O 1
ATOM 2396 N N . THR A 1 302 ? -21.781 20.781 6.758 1 97 302 THR A N 1
ATOM 2397 C CA . THR A 1 302 ? -22.812 21.5 6.016 1 97 302 THR A CA 1
ATOM 2398 C C . THR A 1 302 ? -23.672 22.359 6.953 1 97 302 THR A C 1
ATOM 2400 O O . THR A 1 302 ? -23.562 22.219 8.18 1 97 302 THR A O 1
ATOM 2403 N N . LYS A 1 303 ? -24.484 23.172 6.375 1 95.31 303 LYS A N 1
ATOM 2404 C CA . LYS A 1 303 ? -25.375 24.047 7.145 1 95.31 303 LYS A CA 1
ATOM 2405 C C . LYS A 1 303 ? -26.359 23.234 7.977 1 95.31 303 LYS A C 1
ATOM 2407 O O . LYS A 1 303 ? -26.75 23.641 9.07 1 95.31 303 LYS A O 1
ATOM 2412 N N . ASN A 1 304 ? -26.719 22.047 7.504 1 95.69 304 ASN A N 1
ATOM 2413 C CA . ASN A 1 304 ? -27.656 21.172 8.211 1 95.69 304 ASN A CA 1
ATOM 2414 C C . ASN A 1 304 ? -26.922 20.25 9.172 1 95.69 304 ASN A C 1
ATOM 2416 O O . ASN A 1 304 ? -27.438 19.188 9.523 1 95.69 304 ASN A O 1
ATOM 2420 N N . LYS A 1 305 ? -25.641 20.531 9.461 1 96.31 305 LYS A N 1
ATOM 2421 C CA . LYS A 1 305 ? -24.828 19.859 10.477 1 96.31 305 LYS A CA 1
ATOM 2422 C C . LYS A 1 305 ? -24.484 18.438 10.055 1 96.31 305 LYS A C 1
ATOM 2424 O O . LYS A 1 305 ? -24.297 17.562 10.898 1 96.31 305 LYS A O 1
ATOM 2429 N N . LYS A 1 306 ? -24.594 18.25 8.758 1 97.31 306 LYS A N 1
ATOM 2430 C CA . LYS A 1 306 ? -24.062 16.984 8.258 1 97.31 306 LYS A CA 1
ATOM 2431 C C . LYS A 1 306 ? -22.547 17.031 8.156 1 97.31 306 LYS A C 1
ATOM 2433 O O . LYS A 1 306 ? -21.969 18.031 7.723 1 97.31 306 LYS A O 1
ATOM 2438 N N . ILE A 1 307 ? -21.906 15.992 8.625 1 98.5 307 ILE A N 1
ATOM 2439 C CA . ILE A 1 307 ? -20.453 15.875 8.625 1 98.5 307 ILE A CA 1
ATOM 2440 C C . ILE A 1 307 ? -20.016 14.852 7.574 1 98.5 307 ILE A C 1
ATOM 2442 O O . ILE A 1 307 ? -20.453 13.703 7.602 1 98.5 307 ILE A O 1
ATOM 2446 N N . PHE A 1 308 ? -19.188 15.258 6.586 1 98.31 308 PHE A N 1
ATOM 2447 C CA . PHE A 1 308 ? -18.594 14.367 5.594 1 98.31 308 PHE A CA 1
ATOM 2448 C C . PHE A 1 308 ? -17.078 14.328 5.742 1 98.31 308 PHE A C 1
ATOM 2450 O O . PHE A 1 308 ? -16.422 15.375 5.781 1 98.31 308 PHE A O 1
ATOM 2457 N N . LEU A 1 309 ? -16.516 13.188 5.949 1 98.38 309 LEU A N 1
ATOM 2458 C CA . LEU A 1 309 ? -15.07 13.062 5.863 1 98.38 309 LEU A CA 1
ATOM 2459 C C . LEU A 1 309 ? -14.602 13.195 4.422 1 98.38 309 LEU A C 1
ATOM 2461 O O . LEU A 1 309 ? -15.055 12.461 3.541 1 98.38 309 LEU A O 1
ATOM 2465 N N . ASN A 1 310 ? -13.758 14.109 4.168 1 95.25 310 ASN A N 1
ATOM 2466 C CA . ASN A 1 310 ? -13.266 14.391 2.824 1 95.25 310 ASN A CA 1
ATOM 2467 C C . ASN A 1 310 ? -12.016 13.578 2.502 1 95.25 310 ASN A C 1
ATOM 2469 O O . ASN A 1 310 ? -11.984 12.852 1.508 1 95.25 310 ASN A O 1
ATOM 2473 N N . GLU A 1 311 ? -11.047 13.688 3.334 1 94.94 311 GLU A N 1
ATOM 2474 C CA . GLU A 1 311 ? -9.789 12.969 3.094 1 94.94 311 GLU A CA 1
ATOM 2475 C C . GLU A 1 311 ? -8.969 12.852 4.375 1 94.94 311 GLU A C 1
ATOM 2477 O O . GLU A 1 311 ? -9.219 13.562 5.348 1 94.94 311 GLU A O 1
ATOM 2482 N N . ILE A 1 312 ? -8.094 11.906 4.414 1 97.5 312 ILE A N 1
ATOM 2483 C CA . ILE A 1 312 ? -7.113 11.742 5.484 1 97.5 312 ILE A CA 1
ATOM 2484 C C . ILE A 1 312 ? -5.703 11.875 4.918 1 97.5 312 ILE A C 1
ATOM 2486 O O . ILE A 1 312 ? -5.379 11.258 3.896 1 97.5 312 ILE A O 1
ATOM 2490 N N . ASN A 1 313 ? -4.895 12.734 5.5 1 97.44 313 ASN A N 1
ATOM 2491 C CA . ASN A 1 313 ? -3.514 12.969 5.102 1 97.44 313 ASN A CA 1
ATOM 2492 C C . ASN A 1 313 ? -2.531 12.359 6.098 1 97.44 313 ASN A C 1
ATOM 2494 O O . ASN A 1 313 ? -2.473 12.781 7.254 1 97.44 313 ASN A O 1
ATOM 2498 N N . THR A 1 314 ? -1.707 11.422 5.645 1 98.12 314 THR A N 1
ATOM 2499 C CA . THR A 1 314 ? -0.873 10.641 6.547 1 98.12 314 THR A CA 1
ATOM 2500 C C . THR A 1 314 ? 0.432 11.367 6.848 1 98.12 314 THR A C 1
ATOM 2502 O O . THR A 1 314 ? 1.128 11.031 7.809 1 98.12 314 THR A O 1
ATOM 2505 N N . ILE A 1 315 ? 0.835 12.32 6.004 1 97.88 315 ILE A N 1
ATOM 2506 C CA . ILE A 1 315 ? 1.964 13.203 6.258 1 97.88 315 ILE A CA 1
ATOM 2507 C C . ILE A 1 315 ? 1.536 14.656 6.035 1 97.88 315 ILE A C 1
ATOM 2509 O O . ILE A 1 315 ? 1.849 15.25 5.004 1 97.88 315 ILE A O 1
ATOM 2513 N N . PRO A 1 316 ? 0.814 15.188 6.988 1 96.94 316 PRO A N 1
ATOM 2514 C CA . PRO A 1 316 ? 0.368 16.578 6.844 1 96.94 316 PRO A CA 1
ATOM 2515 C C . PRO A 1 316 ? 1.53 17.562 6.742 1 96.94 316 PRO A C 1
ATOM 2517 O O . PRO A 1 316 ? 2.68 17.203 6.996 1 96.94 316 PRO A O 1
ATOM 2520 N N . GLY A 1 317 ? 1.2 18.75 6.309 1 94.56 317 GLY A N 1
ATOM 2521 C CA . GLY A 1 317 ? 2.213 19.797 6.195 1 94.56 317 GLY A CA 1
ATOM 2522 C C . GLY A 1 317 ? 2.754 20.25 7.539 1 94.56 317 GLY A C 1
ATOM 2523 O O . GLY A 1 317 ? 2.029 20.25 8.539 1 94.56 317 GLY A O 1
ATOM 2524 N N . PHE A 1 318 ? 4.008 20.703 7.508 1 95.94 318 PHE A N 1
ATOM 2525 C CA . PHE A 1 318 ? 4.676 21.172 8.719 1 95.94 318 PHE A CA 1
ATOM 2526 C C . PHE A 1 318 ? 5.348 22.516 8.484 1 95.94 318 PHE A C 1
ATOM 2528 O O . PHE A 1 318 ? 6.336 22.844 9.141 1 95.94 318 PHE A O 1
ATOM 2535 N N . THR A 1 319 ? 4.871 23.188 7.477 1 90.75 319 THR A N 1
ATOM 2536 C CA . THR A 1 319 ? 5.371 24.547 7.309 1 90.75 319 THR A CA 1
ATOM 2537 C C . THR A 1 319 ? 4.934 25.438 8.477 1 90.75 319 THR A C 1
ATOM 2539 O O . THR A 1 319 ? 4.133 25.016 9.312 1 90.75 319 THR A O 1
ATOM 2542 N N . LYS A 1 320 ? 5.438 26.656 8.469 1 83.38 320 LYS A N 1
ATOM 2543 C CA . LYS A 1 320 ? 5.074 27.594 9.523 1 83.38 320 LYS A CA 1
ATOM 2544 C C . LYS A 1 320 ? 3.572 27.875 9.523 1 83.38 320 LYS A C 1
ATOM 2546 O O . LYS A 1 320 ? 2.988 28.156 10.57 1 83.38 320 LYS A O 1
ATOM 2551 N N . ASN A 1 321 ? 2.955 27.672 8.398 1 85.88 321 ASN A N 1
ATOM 2552 C CA . ASN A 1 321 ? 1.543 28.016 8.266 1 85.88 321 ASN A CA 1
ATOM 2553 C C . ASN A 1 321 ? 0.671 26.766 8.188 1 85.88 321 ASN A C 1
ATOM 2555 O O . ASN A 1 321 ? -0.543 26.859 8.008 1 85.88 321 ASN A O 1
ATOM 2559 N N . SER A 1 322 ? 1.261 25.641 8.375 1 93 322 SER A N 1
ATOM 2560 C CA . SER A 1 322 ? 0.489 24.406 8.25 1 93 322 SER A CA 1
ATOM 2561 C C . SER A 1 322 ? -0.472 24.234 9.422 1 93 322 SER A C 1
ATOM 2563 O O . SER A 1 322 ? -0.122 24.531 10.57 1 93 322 SER A O 1
ATOM 2565 N N . ILE A 1 323 ? -1.569 23.781 9.148 1 95.69 323 ILE A N 1
ATOM 2566 C CA . ILE A 1 323 ? -2.652 23.734 10.125 1 95.69 323 ILE A CA 1
ATOM 2567 C C . ILE A 1 323 ? -2.369 22.641 11.156 1 95.69 323 ILE A C 1
ATOM 2569 O O . ILE A 1 323 ? -2.717 22.781 12.328 1 95.69 323 ILE A O 1
ATOM 2573 N N . TYR A 1 324 ? -1.751 21.547 10.867 1 98.06 324 TYR A N 1
ATOM 2574 C CA . TYR A 1 324 ? -1.585 20.391 11.758 1 98.06 324 TYR A CA 1
ATOM 2575 C C . TYR A 1 324 ? -0.79 20.781 13 1 98.06 324 TYR A C 1
ATOM 2577 O O . TYR A 1 324 ? -1.252 20.578 14.125 1 98.06 324 TYR A O 1
ATOM 2585 N N . PRO A 1 325 ? 0.397 21.391 12.789 1 98.19 325 PRO A N 1
ATOM 2586 C CA . PRO A 1 325 ? 1.102 21.828 14 1 98.19 325 PRO A CA 1
ATOM 2587 C C . PRO A 1 325 ? 0.325 22.875 14.789 1 98.19 325 PRO A C 1
ATOM 2589 O O . PRO A 1 325 ? 0.387 22.906 16.016 1 98.19 325 PRO A O 1
ATOM 2592 N N . LYS A 1 326 ? -0.4 23.734 14.102 1 98 326 LYS A N 1
ATOM 2593 C CA . LYS A 1 326 ? -1.176 24.766 14.781 1 98 326 LYS A CA 1
ATOM 2594 C C . LYS A 1 326 ? -2.291 24.156 15.625 1 98 326 LYS A C 1
ATOM 2596 O O . LYS A 1 326 ? -2.584 24.641 16.719 1 98 326 LYS A O 1
ATOM 2601 N N . LEU A 1 327 ? -2.932 23.109 15.086 1 98.75 327 LEU A N 1
ATOM 2602 C CA . LEU A 1 327 ? -3.967 22.406 15.828 1 98.75 327 LEU A CA 1
ATOM 2603 C C . LEU A 1 327 ? -3.416 21.844 17.141 1 98.75 327 LEU A C 1
ATOM 2605 O O . LEU A 1 327 ? -4.043 22 18.188 1 98.75 327 LEU A O 1
ATOM 2609 N N . TRP A 1 328 ? -2.299 21.266 17.125 1 98.62 328 TRP A N 1
ATOM 2610 C CA . TRP A 1 328 ? -1.706 20.641 18.297 1 98.62 328 TRP A CA 1
ATOM 2611 C C . TRP A 1 328 ? -1.221 21.703 19.281 1 98.62 328 TRP A C 1
ATOM 2613 O O . TRP A 1 328 ? -1.347 21.531 20.5 1 98.62 328 TRP A O 1
ATOM 2623 N N . SER A 1 329 ? -0.603 22.797 18.719 1 98.25 329 SER A N 1
ATOM 2624 C CA . SER A 1 329 ? -0.203 23.891 19.594 1 98.25 329 SER A CA 1
ATOM 2625 C C . SER A 1 329 ? -1.382 24.391 20.422 1 98.25 329 SER A C 1
ATOM 2627 O O . SER A 1 329 ? -1.265 24.562 21.641 1 98.25 329 SER A O 1
ATOM 2629 N N . LYS A 1 330 ? -2.531 24.562 19.797 1 98.31 330 LYS A N 1
ATOM 2630 C CA . LYS A 1 330 ? -3.734 25.047 20.484 1 98.31 330 LYS A CA 1
ATOM 2631 C C . LYS A 1 330 ? -4.301 23.969 21.406 1 98.31 330 LYS A C 1
ATOM 2633 O O . LYS A 1 330 ? -5.121 24.266 22.281 1 98.31 330 LYS A O 1
ATOM 2638 N N . SER A 1 331 ? -3.893 22.75 21.203 1 98.5 331 SER A N 1
ATOM 2639 C CA . SER A 1 331 ? -4.328 21.641 22.047 1 98.5 331 SER A CA 1
ATOM 2640 C C . SER A 1 331 ? -3.344 21.391 23.188 1 98.5 331 SER A C 1
ATOM 2642 O O . SER A 1 331 ? -3.473 20.406 23.922 1 98.5 331 SER A O 1
ATOM 2644 N N . GLY A 1 332 ? -2.252 22.188 23.266 1 98.25 332 GLY A N 1
ATOM 2645 C CA . GLY A 1 332 ? -1.338 22.125 24.406 1 98.25 332 GLY A CA 1
ATOM 2646 C C . GLY A 1 332 ? -0.042 21.406 24.078 1 98.25 332 GLY A C 1
ATOM 2647 O O . GLY A 1 332 ? 0.736 21.094 24.984 1 98.25 332 GLY A O 1
ATOM 2648 N N . LEU A 1 333 ? 0.203 21.109 22.859 1 98.31 333 LEU A N 1
ATOM 2649 C CA . LEU A 1 333 ? 1.423 20.453 22.406 1 98.31 333 LEU A CA 1
ATOM 2650 C C . LEU A 1 333 ? 2.178 21.344 21.406 1 98.31 333 LEU A C 1
ATOM 2652 O O . LEU A 1 333 ? 1.842 21.375 20.234 1 98.31 333 LEU A O 1
ATOM 2656 N N . ASP A 1 334 ? 3.205 21.984 21.859 1 97.62 334 ASP A N 1
ATOM 2657 C CA . ASP A 1 334 ? 3.914 22.922 21 1 97.62 334 ASP A CA 1
ATOM 2658 C C . ASP A 1 334 ? 4.715 22.188 19.922 1 97.62 334 ASP A C 1
ATOM 2660 O O . ASP A 1 334 ? 4.848 20.969 19.969 1 97.62 334 ASP A O 1
ATOM 2664 N N . PHE A 1 335 ? 5.246 22.969 19.062 1 97.69 335 PHE A N 1
ATOM 2665 C CA . PHE A 1 335 ? 5.84 22.406 17.844 1 97.69 335 PHE A CA 1
ATOM 2666 C C . PHE A 1 335 ? 7.02 21.5 18.188 1 97.69 335 PHE A C 1
ATOM 2668 O O . PHE A 1 335 ? 7.105 20.375 17.688 1 97.69 335 PHE A O 1
ATOM 2675 N N . LYS A 1 336 ? 7.945 21.938 19 1 97.75 336 LYS A N 1
ATOM 2676 C CA . LYS A 1 336 ? 9.125 21.156 19.375 1 97.75 336 LYS A CA 1
ATOM 2677 C C . LYS A 1 336 ? 8.719 19.844 20.062 1 97.75 336 LYS A C 1
ATOM 2679 O O . LYS A 1 336 ? 9.25 18.781 19.734 1 97.75 336 LYS A O 1
ATOM 2684 N N . SER A 1 337 ? 7.824 19.969 20.969 1 98.25 337 SER A N 1
ATOM 2685 C CA . SER A 1 337 ? 7.332 18.797 21.672 1 98.25 337 SER A CA 1
ATOM 2686 C C . SER A 1 337 ? 6.637 17.828 20.734 1 98.25 337 SER A C 1
ATOM 2688 O O . SER A 1 337 ? 6.738 16.609 20.891 1 98.25 337 SER A O 1
ATOM 2690 N N . LEU A 1 338 ? 5.879 18.375 19.812 1 98.38 338 LEU A N 1
ATOM 2691 C CA . LEU A 1 338 ? 5.203 17.547 18.812 1 98.38 338 LEU A CA 1
ATOM 2692 C C . LEU A 1 338 ? 6.207 16.719 18.016 1 98.38 338 LEU A C 1
ATOM 2694 O O . LEU A 1 338 ? 6.047 15.508 17.875 1 98.38 338 LEU A O 1
ATOM 2698 N N . ILE A 1 339 ? 7.254 17.375 17.547 1 98.31 339 ILE A N 1
ATOM 2699 C CA . ILE A 1 339 ? 8.273 16.703 16.766 1 98.31 339 ILE A CA 1
ATOM 2700 C C . ILE A 1 339 ? 8.914 15.586 17.578 1 98.31 339 ILE A C 1
ATOM 2702 O O . ILE A 1 339 ? 9.102 14.469 17.094 1 98.31 339 ILE A O 1
ATOM 2706 N N . ASN A 1 340 ? 9.234 15.898 18.766 1 98.19 340 ASN A N 1
ATOM 2707 C CA . ASN A 1 340 ? 9.812 14.883 19.656 1 98.19 340 ASN A CA 1
ATOM 2708 C C . ASN A 1 340 ? 8.852 13.711 19.859 1 98.19 340 ASN A C 1
ATOM 2710 O O . ASN A 1 340 ? 9.266 12.555 19.859 1 98.19 340 ASN A O 1
ATOM 2714 N N . LYS A 1 341 ? 7.617 14.023 20.078 1 97.81 341 LYS A N 1
ATOM 2715 C CA . LYS A 1 341 ? 6.609 12.992 20.297 1 97.81 341 LYS A CA 1
ATOM 2716 C C . LYS A 1 341 ? 6.48 12.086 19.078 1 97.81 341 LYS A C 1
ATOM 2718 O O . LYS A 1 341 ? 6.355 10.867 19.219 1 97.81 341 LYS A O 1
ATOM 2723 N N . LEU A 1 342 ? 6.484 12.625 17.906 1 98.31 342 LEU A N 1
ATOM 2724 C CA . LEU A 1 342 ? 6.418 11.844 16.688 1 98.31 342 LEU A CA 1
ATOM 2725 C C . LEU A 1 342 ? 7.582 10.867 16.594 1 98.31 342 LEU A C 1
ATOM 2727 O O . LEU A 1 342 ? 7.395 9.695 16.25 1 98.31 342 LEU A O 1
ATOM 2731 N N . ILE A 1 343 ? 8.781 11.32 16.938 1 98.25 343 ILE A N 1
ATOM 2732 C CA . ILE A 1 343 ? 9.977 10.484 16.891 1 98.25 343 ILE A CA 1
ATOM 2733 C C . ILE A 1 343 ? 9.859 9.367 17.938 1 98.25 343 ILE A C 1
ATOM 2735 O O . ILE A 1 343 ? 10.117 8.195 17.625 1 98.25 343 ILE A O 1
ATOM 2739 N N . LEU A 1 344 ? 9.414 9.688 19.094 1 97.31 344 LEU A N 1
ATOM 2740 C CA . LEU A 1 344 ? 9.336 8.719 20.172 1 97.31 344 LEU A CA 1
ATOM 2741 C C . LEU A 1 344 ? 8.281 7.66 19.891 1 97.31 344 LEU A C 1
ATOM 2743 O O . LEU A 1 344 ? 8.492 6.473 20.141 1 97.31 344 LEU A O 1
ATOM 2747 N N . LEU A 1 345 ? 7.133 8.125 19.359 1 97.12 345 LEU A N 1
ATOM 2748 C CA . LEU A 1 345 ? 6.086 7.184 18.984 1 97.12 345 LEU A CA 1
ATOM 2749 C C . LEU A 1 345 ? 6.602 6.18 17.953 1 97.12 345 LEU A C 1
ATOM 2751 O O . LEU A 1 345 ? 6.168 5.023 17.938 1 97.12 345 LEU A O 1
ATOM 2755 N N . THR A 1 346 ? 7.48 6.625 17.094 1 97.62 346 THR A N 1
ATOM 2756 C CA . THR A 1 346 ? 8.039 5.793 16.031 1 97.62 346 THR A CA 1
ATOM 2757 C C . THR A 1 346 ? 9.047 4.797 16.609 1 97.62 346 THR A C 1
ATOM 2759 O O . THR A 1 346 ? 9.023 3.615 16.25 1 97.62 346 THR A O 1
ATOM 2762 N N . ILE A 1 347 ? 9.898 5.258 17.5 1 94.69 347 ILE A N 1
ATOM 2763 C CA . ILE A 1 347 ? 10.945 4.43 18.078 1 94.69 347 ILE A CA 1
ATOM 2764 C C . ILE A 1 347 ? 10.32 3.34 18.953 1 94.69 347 ILE A C 1
ATOM 2766 O O . ILE A 1 347 ? 10.789 2.201 18.953 1 94.69 347 ILE A O 1
ATOM 2770 N N . TYR A 1 348 ? 9.227 3.633 19.547 1 86.19 348 TYR A N 1
ATOM 2771 C CA . TYR A 1 348 ? 8.664 2.686 20.5 1 86.19 348 TYR A CA 1
ATOM 2772 C C . TYR A 1 348 ? 7.434 1.996 19.922 1 86.19 348 TYR A C 1
ATOM 2774 O O . TYR A 1 348 ? 6.625 1.428 20.656 1 86.19 348 TYR A O 1
ATOM 2782 N N . LYS A 1 349 ? 7.391 2.195 18.578 1 77.06 349 LYS A N 1
ATOM 2783 C CA . LYS A 1 349 ? 6.289 1.511 17.906 1 77.06 349 LYS A CA 1
ATOM 2784 C C . LYS A 1 349 ? 6.371 0.001 18.109 1 77.06 349 LYS A C 1
ATOM 2786 O O . LYS A 1 349 ? 7.371 -0.627 17.75 1 77.06 349 LYS A O 1
ATOM 2791 N N . LYS A 1 350 ? 5.738 -0.471 19.156 1 57.03 350 LYS A N 1
ATOM 2792 C CA . LYS A 1 350 ? 5.715 -1.893 19.484 1 57.03 350 LYS A CA 1
ATOM 2793 C C . LYS A 1 350 ? 4.805 -2.664 18.531 1 57.03 350 LYS A C 1
ATOM 2795 O O . LYS A 1 350 ? 3.775 -2.148 18.094 1 57.03 350 LYS A O 1
ATOM 2800 N N . MET B 1 1 ? 18.203 -4.273 -28.844 1 83.12 1 MET B N 1
ATOM 2801 C CA . MET B 1 1 ? 18.906 -4.938 -27.75 1 83.12 1 MET B CA 1
ATOM 2802 C C . MET B 1 1 ? 17.938 -5.645 -26.812 1 83.12 1 MET B C 1
ATOM 2804 O O . MET B 1 1 ? 16.797 -5.188 -26.625 1 83.12 1 MET B O 1
ATOM 2808 N N . LYS B 1 2 ? 18.375 -6.809 -26.344 1 93.94 2 LYS B N 1
ATOM 2809 C CA . LYS B 1 2 ? 17.531 -7.594 -25.453 1 93.94 2 LYS B CA 1
ATOM 2810 C C . LYS B 1 2 ? 17.25 -6.848 -24.156 1 93.94 2 LYS B C 1
ATOM 2812 O O . LYS B 1 2 ? 18.141 -6.195 -23.609 1 93.94 2 LYS B O 1
ATOM 2817 N N . LYS B 1 3 ? 16.062 -6.926 -23.75 1 96.25 3 LYS B N 1
ATOM 2818 C CA . LYS B 1 3 ? 15.734 -6.395 -22.422 1 96.25 3 LYS B CA 1
ATOM 2819 C C . LYS B 1 3 ? 16.281 -7.293 -21.328 1 96.25 3 LYS B C 1
ATOM 2821 O O . LYS B 1 3 ? 16.344 -8.516 -21.484 1 96.25 3 LYS B O 1
ATOM 2826 N N . THR B 1 4 ? 16.734 -6.672 -20.281 1 98.12 4 THR B N 1
ATOM 2827 C CA . THR B 1 4 ? 17.25 -7.418 -19.141 1 98.12 4 THR B CA 1
ATOM 2828 C C . THR B 1 4 ? 16.156 -7.613 -18.094 1 98.12 4 THR B C 1
ATOM 2830 O O . THR B 1 4 ? 15.609 -6.641 -17.578 1 98.12 4 THR B O 1
ATOM 2833 N N . VAL B 1 5 ? 15.836 -8.914 -17.766 1 98.56 5 VAL B N 1
ATOM 2834 C CA . VAL B 1 5 ? 14.875 -9.289 -16.734 1 98.56 5 VAL B CA 1
ATOM 2835 C C . VAL B 1 5 ? 15.602 -9.742 -15.469 1 98.56 5 VAL B C 1
ATOM 2837 O O . VAL B 1 5 ? 16.391 -10.688 -15.508 1 98.56 5 VAL B O 1
ATOM 2840 N N . ALA B 1 6 ? 15.414 -9.047 -14.398 1 98.75 6 ALA B N 1
ATOM 2841 C CA . ALA B 1 6 ? 15.891 -9.516 -13.094 1 98.75 6 ALA B CA 1
ATOM 2842 C C . ALA B 1 6 ? 14.844 -10.391 -12.406 1 98.75 6 ALA B C 1
ATOM 2844 O O . ALA B 1 6 ? 13.734 -9.93 -12.125 1 98.75 6 ALA B O 1
ATOM 2845 N N . VAL B 1 7 ? 15.148 -11.633 -12.164 1 98.81 7 VAL B N 1
ATOM 2846 C CA . VAL B 1 7 ? 14.258 -12.516 -11.406 1 98.81 7 VAL B CA 1
ATOM 2847 C C . VAL B 1 7 ? 14.617 -12.453 -9.922 1 98.81 7 VAL B C 1
ATOM 2849 O O . VAL B 1 7 ? 15.734 -12.812 -9.531 1 98.81 7 VAL B O 1
ATOM 2852 N N . LEU B 1 8 ? 13.742 -11.984 -9.133 1 98.69 8 LEU B N 1
ATOM 2853 C CA . LEU B 1 8 ? 13.93 -11.891 -7.691 1 98.69 8 LEU B CA 1
ATOM 2854 C C . LEU B 1 8 ? 13.219 -13.031 -6.977 1 98.69 8 LEU B C 1
ATOM 2856 O O . LEU B 1 8 ? 12.023 -13.25 -7.184 1 98.69 8 LEU B O 1
ATOM 2860 N N . PHE B 1 9 ? 13.922 -13.781 -6.137 1 98.5 9 PHE B N 1
ATOM 2861 C CA . PHE B 1 9 ? 13.336 -14.945 -5.488 1 98.5 9 PHE B CA 1
ATOM 2862 C C . PHE B 1 9 ? 13.945 -15.164 -4.105 1 98.5 9 PHE B C 1
ATOM 2864 O O . PHE B 1 9 ? 14.953 -14.539 -3.762 1 98.5 9 PHE B O 1
ATOM 2871 N N . GLY B 1 10 ? 13.336 -16 -3.258 1 98.06 10 GLY B N 1
ATOM 2872 C CA . GLY B 1 10 ? 13.641 -16.172 -1.847 1 98.06 10 GLY B CA 1
ATOM 2873 C C . GLY B 1 10 ? 12.727 -15.367 -0.939 1 98.06 10 GLY B C 1
ATOM 2874 O O . GLY B 1 10 ? 11.508 -15.547 -0.961 1 98.06 10 GLY B O 1
ATOM 2875 N N . GLY B 1 11 ? 13.414 -14.453 -0.208 1 96.56 11 GLY B N 1
ATOM 2876 C CA . GLY B 1 11 ? 12.641 -13.547 0.619 1 96.56 11 GLY B CA 1
ATOM 2877 C C . GLY B 1 11 ? 12.633 -13.93 2.086 1 96.56 11 GLY B C 1
ATOM 2878 O O . GLY B 1 11 ? 13.164 -14.977 2.461 1 96.56 11 GLY B O 1
ATOM 2879 N N . GLU B 1 12 ? 11.977 -13.141 2.896 1 92.5 12 GLU B N 1
ATOM 2880 C CA . GLU B 1 12 ? 12.031 -13.227 4.352 1 92.5 12 GLU B CA 1
ATOM 2881 C C . GLU B 1 12 ? 10.875 -14.055 4.902 1 92.5 12 GLU B C 1
ATOM 2883 O O . GLU B 1 12 ? 10.883 -14.43 6.078 1 92.5 12 GLU B O 1
ATOM 2888 N N . SER B 1 13 ? 9.938 -14.375 4.121 1 90.56 13 SER B N 1
ATOM 2889 C CA . SER B 1 13 ? 8.688 -14.969 4.594 1 90.56 13 SER B CA 1
ATOM 2890 C C . SER B 1 13 ? 8.859 -16.453 4.867 1 90.56 13 SER B C 1
ATOM 2892 O O . SER B 1 13 ? 9.883 -17.047 4.516 1 90.56 13 SER B O 1
ATOM 2894 N N . LYS B 1 14 ? 7.859 -16.984 5.492 1 88.88 14 LYS B N 1
ATOM 2895 C CA . LYS B 1 14 ? 7.797 -18.422 5.727 1 88.88 14 LYS B CA 1
ATOM 2896 C C . LYS B 1 14 ? 7.637 -19.188 4.414 1 88.88 14 LYS B C 1
ATOM 2898 O O . LYS B 1 14 ? 7.797 -20.406 4.375 1 88.88 14 LYS B O 1
ATOM 2903 N N . GLU B 1 15 ? 7.414 -18.484 3.324 1 92.12 15 GLU B N 1
ATOM 2904 C CA . GLU B 1 15 ? 7.23 -19.094 2.008 1 92.12 15 GLU B CA 1
ATOM 2905 C C . GLU B 1 15 ? 8.508 -19 1.179 1 92.12 15 GLU B C 1
ATOM 2907 O O . GLU B 1 15 ? 8.461 -19.078 -0.051 1 92.12 15 GLU B O 1
ATOM 2912 N N . HIS B 1 16 ? 9.656 -18.828 1.838 1 95.38 16 HIS B N 1
ATOM 2913 C CA . HIS B 1 16 ? 10.969 -18.719 1.212 1 95.38 16 HIS B CA 1
ATOM 2914 C C . HIS B 1 16 ? 11.234 -19.906 0.292 1 95.38 16 HIS B C 1
ATOM 2916 O O . HIS B 1 16 ? 11.602 -19.719 -0.871 1 95.38 16 HIS B O 1
ATOM 2922 N N . GLU B 1 17 ? 10.992 -21.109 0.757 1 94.12 17 GLU B N 1
ATOM 2923 C CA . GLU B 1 17 ? 11.312 -22.328 0.007 1 94.12 17 GLU B CA 1
ATOM 2924 C C . GLU B 1 17 ? 10.398 -22.484 -1.202 1 94.12 17 GLU B C 1
ATOM 2926 O O . GLU B 1 17 ? 10.82 -22.969 -2.254 1 94.12 17 GLU B O 1
ATOM 2931 N N . ILE B 1 18 ? 9.156 -22.016 -1.048 1 93.12 18 ILE B N 1
ATOM 2932 C CA . ILE B 1 18 ? 8.227 -22.062 -2.17 1 93.12 18 ILE B CA 1
ATOM 2933 C C . ILE B 1 18 ? 8.68 -21.094 -3.254 1 93.12 18 ILE B C 1
ATOM 2935 O O . ILE B 1 18 ? 8.594 -21.391 -4.445 1 93.12 18 ILE B O 1
ATOM 2939 N N . SER B 1 19 ? 9.094 -19.938 -2.848 1 96.31 19 SER B N 1
ATOM 2940 C CA . SER B 1 19 ? 9.625 -18.953 -3.779 1 96.31 19 SER B CA 1
ATOM 2941 C C . SER B 1 19 ? 10.805 -19.516 -4.57 1 96.31 19 SER B C 1
ATOM 2943 O O . SER B 1 19 ? 10.891 -19.328 -5.785 1 96.31 19 SER B O 1
ATOM 2945 N N . LEU B 1 20 ? 11.672 -20.266 -3.852 1 97.19 20 LEU B N 1
ATOM 2946 C CA . LEU B 1 20 ? 12.805 -20.875 -4.523 1 97.19 20 LEU B CA 1
ATOM 2947 C C . LEU B 1 20 ? 12.328 -21.891 -5.57 1 97.19 20 LEU B C 1
ATOM 2949 O O . LEU B 1 20 ? 12.828 -21.891 -6.699 1 97.19 20 LEU B O 1
ATOM 2953 N N . GLN B 1 21 ? 11.391 -22.656 -5.242 1 95.19 21 GLN B N 1
ATOM 2954 C CA . GLN B 1 21 ? 10.859 -23.641 -6.18 1 95.19 21 GLN B CA 1
ATOM 2955 C C . GLN B 1 21 ? 10.219 -22.953 -7.387 1 95.19 21 GLN B C 1
ATOM 2957 O O . GLN B 1 21 ? 10.43 -23.375 -8.523 1 95.19 21 GLN B O 1
ATOM 2962 N N . SER B 1 22 ? 9.414 -21.938 -7.105 1 96.06 22 SER B N 1
ATOM 2963 C CA . SER B 1 22 ? 8.781 -21.188 -8.18 1 96.06 22 SER B CA 1
ATOM 2964 C C . SER B 1 22 ? 9.82 -20.578 -9.125 1 96.06 22 SER B C 1
ATOM 2966 O O . SER B 1 22 ? 9.609 -20.562 -10.336 1 96.06 22 SER B O 1
ATOM 2968 N N . SER B 1 23 ? 10.93 -20.141 -8.578 1 97.06 23 SER B N 1
ATOM 2969 C CA . SER B 1 23 ? 11.953 -19.5 -9.391 1 97.06 23 SER B CA 1
ATOM 2970 C C . SER B 1 23 ? 12.562 -20.469 -10.391 1 97.06 23 SER B C 1
ATOM 2972 O O . SER B 1 23 ? 12.883 -20.094 -11.516 1 97.06 23 SER B O 1
ATOM 2974 N N . ILE B 1 24 ? 12.711 -21.75 -9.961 1 96.12 24 ILE B N 1
ATOM 2975 C CA . ILE B 1 24 ? 13.258 -22.766 -10.852 1 96.12 24 ILE B CA 1
ATOM 2976 C C . ILE B 1 24 ? 12.391 -22.875 -12.102 1 96.12 24 ILE B C 1
ATOM 2978 O O . ILE B 1 24 ? 12.898 -22.844 -13.227 1 96.12 24 ILE B O 1
ATOM 2982 N N . SER B 1 25 ? 11.102 -22.953 -11.914 1 95.81 25 SER B N 1
ATOM 2983 C CA . SER B 1 25 ? 10.164 -23.078 -13.016 1 95.81 25 SER B CA 1
ATOM 2984 C C . SER B 1 25 ? 10.203 -21.859 -13.93 1 95.81 25 SER B C 1
ATOM 2986 O O . SER B 1 25 ? 10.234 -21.984 -15.148 1 95.81 25 SER B O 1
ATOM 2988 N N . ILE B 1 26 ? 10.242 -20.688 -13.367 1 97.56 26 ILE B N 1
ATOM 2989 C CA . ILE B 1 26 ? 10.18 -19.438 -14.117 1 97.56 26 ILE B CA 1
ATOM 2990 C C . ILE B 1 26 ? 11.477 -19.25 -14.906 1 97.56 26 ILE B C 1
ATOM 2992 O O . ILE B 1 26 ? 11.438 -18.922 -16.094 1 97.56 26 ILE B O 1
ATOM 2996 N N . ILE B 1 27 ? 12.602 -19.438 -14.266 1 97.38 27 ILE B N 1
ATOM 2997 C CA . ILE B 1 27 ? 13.898 -19.219 -14.898 1 97.38 27 ILE B CA 1
ATOM 2998 C C . ILE B 1 27 ? 14.062 -20.172 -16.078 1 97.38 27 ILE B C 1
ATOM 3000 O O . ILE B 1 27 ? 14.586 -19.797 -17.125 1 97.38 27 ILE B O 1
ATOM 3004 N N . ASN B 1 28 ? 13.594 -21.391 -15.898 1 95.94 28 ASN B N 1
ATOM 3005 C CA . ASN B 1 28 ? 13.664 -22.375 -16.969 1 95.94 28 ASN B CA 1
ATOM 3006 C C . ASN B 1 28 ? 12.75 -21.984 -18.141 1 95.94 28 ASN B C 1
ATOM 3008 O O . ASN B 1 28 ? 13.031 -22.344 -19.281 1 95.94 28 ASN B O 1
ATOM 3012 N N . ALA B 1 29 ? 11.727 -21.281 -17.859 1 97.12 29 ALA B N 1
ATOM 3013 C CA . ALA B 1 29 ? 10.695 -21 -18.859 1 97.12 29 ALA B CA 1
ATOM 3014 C C . ALA B 1 29 ? 11 -19.719 -19.609 1 97.12 29 ALA B C 1
ATOM 3016 O O . ALA B 1 29 ? 10.547 -19.531 -20.75 1 97.12 29 ALA B O 1
ATOM 3017 N N . ILE B 1 30 ? 11.695 -18.766 -19.047 1 97.88 30 ILE B N 1
ATOM 3018 C CA . ILE B 1 30 ? 11.992 -17.484 -19.688 1 97.88 30 ILE B CA 1
ATOM 3019 C C . ILE B 1 30 ? 12.789 -17.734 -20.969 1 97.88 30 ILE B C 1
ATOM 3021 O O . ILE B 1 30 ? 13.727 -18.531 -20.984 1 97.88 30 ILE B O 1
ATOM 3025 N N . ASP B 1 31 ? 12.383 -17.125 -22.062 1 97.06 31 ASP B N 1
ATOM 3026 C CA . ASP B 1 31 ? 13.047 -17.25 -23.359 1 97.06 31 ASP B CA 1
ATOM 3027 C C . ASP B 1 31 ? 14.375 -16.5 -23.359 1 97.06 31 ASP B C 1
ATOM 3029 O O . ASP B 1 31 ? 14.398 -15.289 -23.609 1 97.06 31 ASP B O 1
ATOM 3033 N N . LYS B 1 32 ? 15.422 -17.172 -23.266 1 95.94 32 LYS B N 1
ATOM 3034 C CA . LYS B 1 32 ? 16.75 -16.578 -23.156 1 95.94 32 LYS B CA 1
ATOM 3035 C C . LYS B 1 32 ? 17.203 -15.992 -24.5 1 95.94 32 LYS B C 1
ATOM 3037 O O . LYS B 1 32 ? 18.172 -15.242 -24.547 1 95.94 32 LYS B O 1
ATOM 3042 N N . LYS B 1 33 ? 16.531 -16.328 -25.516 1 96.62 33 LYS B N 1
ATOM 3043 C CA . LYS B 1 33 ? 16.812 -15.688 -26.797 1 96.62 33 LYS B CA 1
ATOM 3044 C C . LYS B 1 33 ? 16.203 -14.289 -26.875 1 96.62 33 LYS B C 1
ATOM 3046 O O . LYS B 1 33 ? 16.688 -13.438 -27.609 1 96.62 33 LYS B O 1
ATOM 3051 N N . LYS B 1 34 ? 15.203 -14.109 -26.094 1 96.5 34 LYS B N 1
ATOM 3052 C CA . LYS B 1 34 ? 14.477 -12.844 -26.109 1 96.5 34 LYS B CA 1
ATOM 3053 C C . LYS B 1 34 ? 14.945 -11.914 -25 1 96.5 34 LYS B C 1
ATOM 3055 O O . LYS B 1 34 ? 14.906 -10.688 -25.141 1 96.5 34 LYS B O 1
ATOM 3060 N N . TYR B 1 35 ? 15.414 -12.508 -23.891 1 98.06 35 TYR B N 1
ATOM 3061 C CA . TYR B 1 35 ? 15.734 -11.711 -22.719 1 98.06 35 TYR B CA 1
ATOM 3062 C C . TYR B 1 35 ? 17.109 -12.094 -22.156 1 98.06 35 TYR B C 1
ATOM 3064 O O . TYR B 1 35 ? 17.5 -13.258 -22.203 1 98.06 35 TYR B O 1
ATOM 3072 N N . ASN B 1 36 ? 17.781 -11.047 -21.656 1 97.94 36 ASN B N 1
ATOM 3073 C CA . ASN B 1 36 ? 18.844 -11.312 -20.703 1 97.94 36 ASN B CA 1
ATOM 3074 C C . ASN B 1 36 ? 18.297 -11.5 -19.297 1 97.94 36 ASN B C 1
ATOM 3076 O O . ASN B 1 36 ? 17.328 -10.836 -18.906 1 97.94 36 ASN B O 1
ATOM 3080 N N . ILE B 1 37 ? 18.938 -12.406 -18.547 1 98.06 37 ILE B N 1
ATOM 3081 C CA . ILE B 1 37 ? 18.391 -12.641 -17.219 1 98.06 37 ILE B CA 1
ATOM 3082 C C . ILE B 1 37 ? 19.469 -12.406 -16.156 1 98.06 37 ILE B C 1
ATOM 3084 O O . ILE B 1 37 ? 20.641 -12.742 -16.359 1 98.06 37 ILE B O 1
ATOM 3088 N N . ILE B 1 38 ? 19.172 -11.734 -15.117 1 98.25 38 ILE B N 1
ATOM 3089 C CA . ILE B 1 38 ? 19.969 -11.602 -13.906 1 98.25 38 ILE B CA 1
ATOM 3090 C C . ILE B 1 38 ? 19.203 -12.195 -12.719 1 98.25 38 ILE B C 1
ATOM 3092 O O . ILE B 1 38 ? 18.031 -11.883 -12.5 1 98.25 38 ILE B O 1
ATOM 3096 N N . LEU B 1 39 ? 19.859 -13.125 -12.047 1 98.75 39 LEU B N 1
ATOM 3097 C CA . LEU B 1 39 ? 19.219 -13.797 -10.922 1 98.75 39 LEU B CA 1
ATOM 3098 C C . LEU B 1 39 ? 19.578 -13.117 -9.609 1 98.75 39 LEU B C 1
ATOM 3100 O O . LEU B 1 39 ? 20.75 -13.023 -9.258 1 98.75 39 LEU B O 1
ATOM 3104 N N . ILE B 1 40 ? 18.578 -12.641 -8.922 1 98.75 40 ILE B N 1
ATOM 3105 C CA . ILE B 1 40 ? 18.812 -11.93 -7.672 1 98.75 40 ILE B CA 1
ATOM 3106 C C . ILE B 1 40 ? 18.109 -12.664 -6.527 1 98.75 40 ILE B C 1
ATOM 3108 O O . ILE B 1 40 ? 16.875 -12.68 -6.453 1 98.75 40 ILE B O 1
ATOM 3112 N N . GLY B 1 41 ? 18.891 -13.266 -5.656 1 98.69 41 GLY B N 1
ATOM 3113 C CA . GLY B 1 41 ? 18.359 -13.906 -4.469 1 98.69 41 GLY B CA 1
ATOM 3114 C C . GLY B 1 41 ? 18.156 -12.953 -3.309 1 98.69 41 GLY B C 1
ATOM 3115 O O . GLY B 1 41 ? 18.984 -12.07 -3.07 1 98.69 41 GLY B O 1
ATOM 3116 N N . VAL B 1 42 ? 17.016 -13.062 -2.664 1 98.56 42 VAL B N 1
ATOM 3117 C CA . VAL B 1 42 ? 16.75 -12.352 -1.423 1 98.56 42 VAL B CA 1
ATOM 3118 C C . VAL B 1 42 ? 16.844 -13.312 -0.241 1 98.56 42 VAL B C 1
ATOM 3120 O O . VAL B 1 42 ? 16.078 -14.273 -0.15 1 98.56 42 VAL B O 1
ATOM 3123 N N . GLU B 1 43 ? 17.703 -13.062 0.613 1 97.94 43 GLU B N 1
ATOM 3124 C CA . GLU B 1 43 ? 17.938 -13.93 1.762 1 97.94 43 GLU B CA 1
ATOM 3125 C C . GLU B 1 43 ? 16.891 -13.719 2.842 1 97.94 43 GLU B C 1
ATOM 3127 O O . GLU B 1 43 ? 16.109 -12.766 2.781 1 97.94 43 GLU B O 1
ATOM 3132 N N . LYS B 1 44 ? 16.859 -14.578 3.848 1 96.25 44 LYS B N 1
ATOM 3133 C CA . LYS B 1 44 ? 15.852 -14.547 4.902 1 96.25 44 LYS B CA 1
ATOM 3134 C C . LYS B 1 44 ? 16 -13.305 5.77 1 96.25 44 LYS B C 1
ATOM 3136 O O . LYS B 1 44 ? 15.07 -12.898 6.465 1 96.25 44 LYS B O 1
ATOM 3141 N N . ASN B 1 45 ? 17.141 -12.656 5.734 1 96.44 45 ASN B N 1
ATOM 3142 C CA . ASN B 1 45 ? 17.344 -11.414 6.469 1 96.44 45 ASN B CA 1
ATOM 3143 C C . ASN B 1 45 ? 17.156 -10.195 5.57 1 96.44 45 ASN B C 1
ATOM 3145 O O . ASN B 1 45 ? 17.484 -9.078 5.969 1 96.44 45 ASN B O 1
ATOM 3149 N N . GLY B 1 46 ? 16.75 -10.43 4.293 1 97.38 46 GLY B N 1
ATOM 3150 C CA . GLY B 1 46 ? 16.375 -9.344 3.406 1 97.38 46 GLY B CA 1
ATOM 3151 C C . GLY B 1 46 ? 17.516 -8.867 2.523 1 97.38 46 GLY B C 1
ATOM 3152 O O . GLY B 1 46 ? 17.312 -8.062 1.613 1 97.38 46 GLY B O 1
ATOM 3153 N N . LYS B 1 47 ? 18.781 -9.359 2.721 1 98 47 LYS B N 1
ATOM 3154 C CA . LYS B 1 47 ? 19.891 -9 1.846 1 98 47 LYS B CA 1
ATOM 3155 C C . LYS B 1 47 ? 19.672 -9.531 0.433 1 98 47 LYS B C 1
ATOM 3157 O O . LYS B 1 47 ? 19.172 -10.648 0.253 1 98 47 LYS B O 1
ATOM 3162 N N . ILE B 1 48 ? 20.094 -8.719 -0.516 1 98.44 48 ILE B N 1
ATOM 3163 C CA . ILE B 1 48 ? 19.891 -9.133 -1.9 1 98.44 48 ILE B CA 1
ATOM 3164 C C . ILE B 1 48 ? 21.234 -9.305 -2.59 1 98.44 48 ILE B C 1
ATOM 3166 O O . ILE B 1 48 ? 22.188 -8.555 -2.318 1 98.44 48 ILE B O 1
ATOM 3170 N N . GLY B 1 49 ? 21.359 -10.328 -3.418 1 98.56 49 GLY B N 1
ATOM 3171 C CA . GLY B 1 49 ? 22.609 -10.586 -4.113 1 98.56 49 GLY B CA 1
ATOM 3172 C C . GLY B 1 49 ? 22.422 -11.359 -5.41 1 98.56 49 GLY B C 1
ATOM 3173 O O . GLY B 1 49 ? 21.484 -12.148 -5.539 1 98.56 49 GLY B O 1
ATOM 3174 N N . ILE B 1 50 ? 23.328 -11.195 -6.266 1 98.38 50 ILE B N 1
ATOM 3175 C CA . ILE B 1 50 ? 23.344 -11.898 -7.543 1 98.38 50 ILE B CA 1
ATOM 3176 C C . ILE B 1 50 ? 23.703 -13.367 -7.32 1 98.38 50 ILE B C 1
ATOM 3178 O O . ILE B 1 50 ? 24.594 -13.672 -6.527 1 98.38 50 ILE B O 1
ATOM 3182 N N . ARG B 1 51 ? 22.969 -14.188 -8.008 1 98.38 51 ARG B N 1
ATOM 3183 C CA . ARG B 1 51 ? 23.297 -15.609 -8.008 1 98.38 51 ARG B CA 1
ATOM 3184 C C . ARG B 1 51 ? 23.75 -16.062 -9.391 1 98.38 51 ARG B C 1
ATOM 3186 O O . ARG B 1 51 ? 23.312 -15.523 -10.406 1 98.38 51 ARG B O 1
ATOM 3193 N N . SER B 1 52 ? 24.562 -17.141 -9.352 1 96.94 52 SER B N 1
ATOM 3194 C CA . SER B 1 52 ? 25.031 -17.719 -10.609 1 96.94 52 SER B CA 1
ATOM 3195 C C . SER B 1 52 ? 23.922 -18.5 -11.312 1 96.94 52 SER B C 1
ATOM 3197 O O . SER B 1 52 ? 23.203 -19.266 -10.672 1 96.94 52 SER B O 1
ATOM 3199 N N . ILE B 1 53 ? 23.828 -18.328 -12.578 1 94.25 53 ILE B N 1
ATOM 3200 C CA . ILE B 1 53 ? 22.797 -19 -13.367 1 94.25 53 ILE B CA 1
ATOM 3201 C C . ILE B 1 53 ? 22.969 -20.516 -13.25 1 94.25 53 ILE B C 1
ATOM 3203 O O . ILE B 1 53 ? 22 -21.266 -13.289 1 94.25 53 ILE B O 1
ATOM 3207 N N . ASN B 1 54 ? 24.25 -20.984 -13.086 1 93.56 54 ASN B N 1
ATOM 3208 C CA . ASN B 1 54 ? 24.547 -22.406 -13.07 1 93.56 54 ASN B CA 1
ATOM 3209 C C . ASN B 1 54 ? 24.359 -23 -11.68 1 93.56 54 ASN B C 1
ATOM 3211 O O . ASN B 1 54 ? 24.312 -24.219 -11.523 1 93.56 54 ASN B O 1
ATOM 3215 N N . ASN B 1 55 ? 24.234 -22.094 -10.672 1 94.62 55 ASN B N 1
ATOM 3216 C CA . ASN B 1 55 ? 24.125 -22.562 -9.289 1 94.62 55 ASN B CA 1
ATOM 3217 C C . ASN B 1 55 ? 23.438 -21.531 -8.398 1 94.62 55 ASN B C 1
ATOM 3219 O O . ASN B 1 55 ? 24.016 -21.062 -7.422 1 94.62 55 ASN B O 1
ATOM 3223 N N . TYR B 1 56 ? 22.234 -21.359 -8.68 1 97.12 56 TYR B N 1
ATOM 3224 C CA . TYR B 1 56 ? 21.562 -20.312 -7.926 1 97.12 56 TYR B CA 1
ATOM 3225 C C . TYR B 1 56 ? 20.766 -20.906 -6.766 1 97.12 56 TYR B C 1
ATOM 3227 O O . TYR B 1 56 ? 20.359 -20.172 -5.855 1 97.12 56 TYR B O 1
ATOM 3235 N N . ILE B 1 57 ? 20.516 -22.203 -6.758 1 97.38 57 ILE B N 1
ATOM 3236 C CA . ILE B 1 57 ? 19.797 -22.891 -5.691 1 97.38 57 ILE B CA 1
ATOM 3237 C C . ILE B 1 57 ? 20.516 -24.203 -5.359 1 97.38 57 ILE B C 1
ATOM 3239 O O . ILE B 1 57 ? 20.984 -24.906 -6.254 1 97.38 57 ILE B O 1
ATOM 3243 N N . LEU B 1 58 ? 20.547 -24.484 -4.066 1 96.12 58 LEU B N 1
ATOM 3244 C CA . LEU B 1 58 ? 21.078 -25.766 -3.592 1 96.12 58 LEU B CA 1
ATOM 3245 C C . LEU B 1 58 ? 19.938 -26.719 -3.24 1 96.12 58 LEU B C 1
ATOM 3247 O O . LEU B 1 58 ? 18.906 -26.297 -2.73 1 96.12 58 LEU B O 1
ATOM 3251 N N . PHE B 1 59 ? 20.109 -28.031 -3.527 1 93.5 59 PHE B N 1
ATOM 3252 C CA . PHE B 1 59 ? 19.156 -29.094 -3.215 1 93.5 59 PHE B CA 1
ATOM 3253 C C . PHE B 1 59 ? 17.812 -28.844 -3.891 1 93.5 59 PHE B C 1
ATOM 3255 O O . PHE B 1 59 ? 16.766 -28.906 -3.244 1 93.5 59 PHE B O 1
ATOM 3262 N N . LYS B 1 60 ? 17.812 -28.531 -5.125 1 89.31 60 LYS B N 1
ATOM 3263 C CA . LYS B 1 60 ? 16.688 -28.047 -5.934 1 89.31 60 LYS B CA 1
ATOM 3264 C C . LYS B 1 60 ? 15.492 -28.969 -5.844 1 89.31 60 LYS B C 1
ATOM 3266 O O . LYS B 1 60 ? 14.344 -28.531 -5.941 1 89.31 60 LYS B O 1
ATOM 3271 N N . TYR B 1 61 ? 15.758 -30.234 -5.578 1 82.12 61 TYR B N 1
ATOM 3272 C CA . TYR B 1 61 ? 14.68 -31.203 -5.746 1 82.12 61 TYR B CA 1
ATOM 3273 C C . TYR B 1 61 ? 14.148 -31.672 -4.395 1 82.12 61 TYR B C 1
ATOM 3275 O O . TYR B 1 61 ? 13.383 -32.625 -4.324 1 82.12 61 TYR B O 1
ATOM 3283 N N . ASN B 1 62 ? 14.508 -31.016 -3.348 1 84.81 62 ASN B N 1
ATOM 3284 C CA . ASN B 1 62 ? 14.023 -31.328 -2.008 1 84.81 62 ASN B CA 1
ATOM 3285 C C . ASN B 1 62 ? 13.555 -30.078 -1.271 1 84.81 62 ASN B C 1
ATOM 3287 O O . ASN B 1 62 ? 14.383 -29.297 -0.788 1 84.81 62 ASN B O 1
ATOM 3291 N N . ILE B 1 63 ? 12.289 -29.984 -1.185 1 81.25 63 ILE B N 1
ATOM 3292 C CA . ILE B 1 63 ? 11.68 -28.781 -0.628 1 81.25 63 ILE B CA 1
ATOM 3293 C C . ILE B 1 63 ? 12.141 -28.594 0.817 1 81.25 63 ILE B C 1
ATOM 3295 O O . ILE B 1 63 ? 12.219 -27.469 1.309 1 81.25 63 ILE B O 1
ATOM 3299 N N . ASN B 1 64 ? 12.484 -29.625 1.449 1 85.44 64 ASN B N 1
ATOM 3300 C CA . ASN B 1 64 ? 12.883 -29.562 2.852 1 85.44 64 ASN B CA 1
ATOM 3301 C C . ASN B 1 64 ? 14.312 -29.062 3.004 1 85.44 64 ASN B C 1
ATOM 3303 O O . ASN B 1 64 ? 14.703 -28.594 4.074 1 85.44 64 ASN B O 1
ATOM 3307 N N . TYR B 1 65 ? 15.023 -29.125 1.84 1 91.06 65 TYR B N 1
ATOM 3308 C CA . TYR B 1 65 ? 16.453 -28.812 1.959 1 91.06 65 TYR B CA 1
ATOM 3309 C C . TYR B 1 65 ? 16.844 -27.703 0.983 1 91.06 65 TYR B C 1
ATOM 3311 O O . TYR B 1 65 ? 17.984 -27.219 1.021 1 91.06 65 TYR B O 1
ATOM 3319 N N . ILE B 1 66 ? 15.906 -27.375 0.17 1 94.75 66 ILE B N 1
ATOM 3320 C CA . ILE B 1 66 ? 16.203 -26.375 -0.848 1 94.75 66 ILE B CA 1
ATOM 3321 C C . ILE B 1 66 ? 16.703 -25.094 -0.182 1 94.75 66 ILE B C 1
ATOM 3323 O O . ILE B 1 66 ? 16.188 -24.688 0.868 1 94.75 66 ILE B O 1
ATOM 3327 N N . LYS B 1 67 ? 17.766 -24.5 -0.736 1 96.38 67 LYS B N 1
ATOM 3328 C CA . LYS B 1 67 ? 18.359 -23.297 -0.152 1 96.38 67 LYS B CA 1
ATOM 3329 C C . LYS B 1 67 ? 18.906 -22.375 -1.235 1 96.38 67 LYS B C 1
ATOM 3331 O O . LYS B 1 67 ? 19.312 -22.844 -2.301 1 96.38 67 LYS B O 1
ATOM 3336 N N . LEU B 1 68 ? 18.797 -21.188 -0.91 1 96.94 68 LEU B N 1
ATOM 3337 C CA . LEU B 1 68 ? 19.438 -20.203 -1.766 1 96.94 68 LEU B CA 1
ATOM 3338 C C . LEU B 1 68 ? 20.953 -20.422 -1.812 1 96.94 68 LEU B C 1
ATOM 3340 O O . LEU B 1 68 ? 21.578 -20.594 -0.772 1 96.94 68 LEU B O 1
ATOM 3344 N N . ALA B 1 69 ? 21.5 -20.469 -3.002 1 97.75 69 ALA B N 1
ATOM 3345 C CA . ALA B 1 69 ? 22.953 -20.594 -3.139 1 97.75 69 ALA B CA 1
ATOM 3346 C C . ALA B 1 69 ? 23.672 -19.328 -2.691 1 97.75 69 ALA B C 1
ATOM 3348 O O . ALA B 1 69 ? 23.047 -18.266 -2.586 1 97.75 69 ALA B O 1
ATOM 3349 N N . PRO B 1 70 ? 24.969 -19.422 -2.436 1 96.88 70 PRO B N 1
ATOM 3350 C CA . PRO B 1 70 ? 25.703 -18.219 -2.031 1 96.88 70 PRO B CA 1
ATOM 3351 C C . PRO B 1 70 ? 25.672 -17.125 -3.096 1 96.88 70 PRO B C 1
ATOM 3353 O O . PRO B 1 70 ? 25.672 -17.422 -4.293 1 96.88 70 PRO B O 1
ATOM 3356 N N . ALA B 1 71 ? 25.719 -15.938 -2.637 1 97.88 71 ALA B N 1
ATOM 3357 C CA . ALA B 1 71 ? 25.734 -14.797 -3.549 1 97.88 71 ALA B CA 1
ATOM 3358 C C . ALA B 1 71 ? 27.094 -14.648 -4.227 1 97.88 71 ALA B C 1
ATOM 3360 O O . ALA B 1 71 ? 28.125 -14.805 -3.588 1 97.88 71 ALA B O 1
ATOM 3361 N N . VAL B 1 72 ? 27.016 -14.352 -5.516 1 97.5 72 VAL B N 1
ATOM 3362 C CA . VAL B 1 72 ? 28.219 -13.977 -6.246 1 97.5 72 VAL B CA 1
ATOM 3363 C C . VAL B 1 72 ? 28.656 -12.578 -5.824 1 97.5 72 VAL B C 1
ATOM 3365 O O . VAL B 1 72 ? 29.859 -12.305 -5.719 1 97.5 72 VAL B O 1
ATOM 3368 N N . SER B 1 73 ? 27.719 -11.742 -5.648 1 98.19 73 SER B N 1
ATOM 3369 C CA . SER B 1 73 ? 27.922 -10.367 -5.195 1 98.19 73 SER B CA 1
ATOM 3370 C C . SER B 1 73 ? 26.656 -9.812 -4.551 1 98.19 73 SER B C 1
ATOM 3372 O O . SER B 1 73 ? 25.547 -10.047 -5.039 1 98.19 73 SER B O 1
ATOM 3374 N N . TYR B 1 74 ? 26.828 -9.172 -3.451 1 98.31 74 TYR B N 1
ATOM 3375 C CA . TYR B 1 74 ? 25.703 -8.461 -2.859 1 98.31 74 TYR B CA 1
ATOM 3376 C C . TYR B 1 74 ? 25.422 -7.16 -3.598 1 98.31 74 TYR B C 1
ATOM 3378 O O . TYR B 1 74 ? 26.297 -6.633 -4.289 1 98.31 74 TYR B O 1
ATOM 3386 N N . LEU B 1 75 ? 24.219 -6.707 -3.482 1 98.69 75 LEU B N 1
ATOM 3387 C CA . LEU B 1 75 ? 23.797 -5.551 -4.266 1 98.69 75 LEU B CA 1
ATOM 3388 C C . LEU B 1 75 ? 23.328 -4.422 -3.361 1 98.69 75 LEU B C 1
ATOM 3390 O O . LEU B 1 75 ? 22.656 -4.664 -2.352 1 98.69 75 LEU B O 1
ATOM 3394 N N . TYR B 1 76 ? 23.703 -3.209 -3.66 1 98.62 76 TYR B N 1
ATOM 3395 C CA . TYR B 1 76 ? 23.047 -2.002 -3.166 1 98.62 76 TYR B CA 1
ATOM 3396 C C . TYR B 1 76 ? 22.062 -1.455 -4.195 1 98.62 76 TYR B C 1
ATOM 3398 O O . TYR B 1 76 ? 22.141 -1.793 -5.379 1 98.62 76 TYR B O 1
ATOM 3406 N N . ILE B 1 77 ? 21.125 -0.733 -3.752 1 98.69 77 ILE B N 1
ATOM 3407 C CA . ILE B 1 77 ? 20.062 -0.212 -4.605 1 98.69 77 ILE B CA 1
ATOM 3408 C C . ILE B 1 77 ? 20.359 1.241 -4.969 1 98.69 77 ILE B C 1
ATOM 3410 O O . ILE B 1 77 ? 20.75 2.037 -4.109 1 98.69 77 ILE B O 1
ATOM 3414 N N . ILE B 1 78 ? 20.188 1.599 -6.219 1 98.62 78 ILE B N 1
ATOM 3415 C CA . ILE B 1 78 ? 20.391 2.957 -6.715 1 98.62 78 ILE B CA 1
ATOM 3416 C C . ILE B 1 78 ? 19.047 3.645 -6.895 1 98.62 78 ILE B C 1
ATOM 3418 O O . ILE B 1 78 ? 18.344 3.422 -7.895 1 98.62 78 ILE B O 1
ATOM 3422 N N . PRO B 1 79 ? 18.641 4.516 -5.992 1 98 79 PRO B N 1
ATOM 3423 C CA . PRO B 1 79 ? 17.328 5.145 -6.078 1 98 79 PRO B CA 1
ATOM 3424 C C . PRO B 1 79 ? 17.266 6.25 -7.133 1 98 79 PRO B C 1
ATOM 3426 O O . PRO B 1 79 ? 18.281 6.902 -7.402 1 98 79 PRO B O 1
ATOM 3429 N N . GLY B 1 80 ? 16.047 6.504 -7.68 1 97.62 80 GLY B N 1
ATOM 3430 C CA . GLY B 1 80 ? 15.797 7.598 -8.609 1 97.62 80 GLY B CA 1
ATOM 3431 C C . GLY B 1 80 ? 15.773 7.16 -10.055 1 97.62 80 GLY B C 1
ATOM 3432 O O . GLY B 1 80 ? 15.969 5.98 -10.359 1 97.62 80 GLY B O 1
ATOM 3433 N N . LYS B 1 81 ? 15.43 8.07 -10.891 1 96 81 LYS B N 1
ATOM 3434 C CA . LYS B 1 81 ? 15.445 7.836 -12.328 1 96 81 LYS B CA 1
ATOM 3435 C C . LYS B 1 81 ? 16.875 7.797 -12.859 1 96 81 LYS B C 1
ATOM 3437 O O . LYS B 1 81 ? 17.453 8.836 -13.195 1 96 81 LYS B O 1
ATOM 3442 N N . ASN B 1 82 ? 17.438 6.559 -12.906 1 93.19 82 ASN B N 1
ATOM 3443 C CA . ASN B 1 82 ? 18.797 6.32 -13.359 1 93.19 82 ASN B CA 1
ATOM 3444 C C . ASN B 1 82 ? 18.859 5.305 -14.492 1 93.19 82 ASN B C 1
ATOM 3446 O O . ASN B 1 82 ? 17.875 4.613 -14.758 1 93.19 82 ASN B O 1
ATOM 3450 N N . ASN B 1 83 ? 20 5.246 -15.117 1 94.5 83 ASN B N 1
ATOM 3451 C CA . ASN B 1 83 ? 20.219 4.203 -16.125 1 94.5 83 ASN B CA 1
ATOM 3452 C C . ASN B 1 83 ? 20.438 2.842 -15.469 1 94.5 83 ASN B C 1
ATOM 3454 O O . ASN B 1 83 ? 20.203 1.806 -16.094 1 94.5 83 ASN B O 1
ATOM 3458 N N . TYR B 1 84 ? 20.875 2.936 -14.211 1 97.81 84 TYR B N 1
ATOM 3459 C CA . TYR B 1 84 ? 21.203 1.717 -13.477 1 97.81 84 TYR B CA 1
ATOM 3460 C C . TYR B 1 84 ? 20.406 1.637 -12.18 1 97.81 84 TYR B C 1
ATOM 3462 O O . TYR B 1 84 ? 20.141 2.658 -11.531 1 97.81 84 TYR B O 1
ATOM 3470 N N . GLN B 1 85 ? 20.062 0.413 -11.773 1 98.44 85 GLN B N 1
ATOM 3471 C CA . GLN B 1 85 ? 19.172 0.247 -10.633 1 98.44 85 GLN B CA 1
ATOM 3472 C C . GLN B 1 85 ? 19.906 -0.385 -9.453 1 98.44 85 GLN B C 1
ATOM 3474 O O . GLN B 1 85 ? 19.5 -0.214 -8.297 1 98.44 85 GLN B O 1
ATOM 3479 N N . PHE B 1 86 ? 21 -1.12 -9.75 1 98.56 86 PHE B N 1
ATOM 3480 C CA . PHE B 1 86 ? 21.703 -1.822 -8.688 1 98.56 86 PHE B CA 1
ATOM 3481 C C . PHE B 1 86 ? 23.219 -1.595 -8.812 1 98.56 86 PHE B C 1
ATOM 3483 O O . PHE B 1 86 ? 23.719 -1.314 -9.898 1 98.56 86 PHE B O 1
ATOM 3490 N N . TYR B 1 87 ? 23.859 -1.646 -7.699 1 98.38 87 TYR B N 1
ATOM 3491 C CA . TYR B 1 87 ? 25.312 -1.582 -7.605 1 98.38 87 TYR B CA 1
ATOM 3492 C C . TYR B 1 87 ? 25.875 -2.869 -7.02 1 98.38 87 TYR B C 1
ATOM 3494 O O . TYR B 1 87 ? 25.594 -3.215 -5.871 1 98.38 87 TYR B O 1
ATOM 3502 N N . SER B 1 88 ? 26.641 -3.576 -7.812 1 98.12 88 SER B N 1
ATOM 3503 C CA . SER B 1 88 ? 27.281 -4.812 -7.383 1 98.12 88 SER B CA 1
ATOM 3504 C C . SER B 1 88 ? 28.531 -4.531 -6.562 1 98.12 88 SER B C 1
ATOM 3506 O O . SER B 1 88 ? 29.484 -3.908 -7.055 1 98.12 88 SER B O 1
ATOM 3508 N N . LEU B 1 89 ? 28.609 -5.059 -5.414 1 97.06 89 LEU B N 1
ATOM 3509 C CA . LEU B 1 89 ? 29.672 -4.719 -4.48 1 97.06 89 LEU B CA 1
ATOM 3510 C C . LEU B 1 89 ? 31 -5.344 -4.914 1 97.06 89 LEU B C 1
ATOM 3512 O O . LEU B 1 89 ? 32.062 -4.699 -4.844 1 97.06 89 LEU B O 1
ATOM 3516 N N . LYS B 1 90 ? 30.938 -6.578 -5.27 1 95.88 90 LYS B N 1
ATOM 3517 C CA . LYS B 1 90 ? 32.156 -7.305 -5.598 1 95.88 90 LYS B CA 1
ATOM 3518 C C . LYS B 1 90 ? 32.812 -6.719 -6.836 1 95.88 90 LYS B C 1
ATOM 3520 O O . LYS B 1 90 ? 34.031 -6.441 -6.828 1 95.88 90 LYS B O 1
ATOM 3525 N N . ASN B 1 91 ? 32.031 -6.461 -7.875 1 93.5 91 ASN B N 1
ATOM 3526 C CA . ASN B 1 91 ? 32.594 -6.023 -9.148 1 93.5 91 ASN B CA 1
ATOM 3527 C C . ASN B 1 91 ? 32.562 -4.508 -9.289 1 93.5 91 ASN B C 1
ATOM 3529 O O . ASN B 1 91 ? 33.125 -3.951 -10.242 1 93.5 91 ASN B O 1
ATOM 3533 N N . LYS B 1 92 ? 31.891 -3.848 -8.375 1 94.31 92 LYS B N 1
ATOM 3534 C CA . LYS B 1 92 ? 31.75 -2.395 -8.391 1 94.31 92 LYS B CA 1
ATOM 3535 C C . LYS B 1 92 ? 31.141 -1.919 -9.711 1 94.31 92 LYS B C 1
ATOM 3537 O O . LYS B 1 92 ? 31.625 -0.964 -10.312 1 94.31 92 LYS B O 1
ATOM 3542 N N . LYS B 1 93 ? 30.234 -2.662 -10.141 1 95.94 93 LYS B N 1
ATOM 3543 C CA . LYS B 1 93 ? 29.562 -2.342 -11.398 1 95.94 93 LYS B CA 1
ATOM 3544 C C . LYS B 1 93 ? 28.078 -2.029 -11.172 1 95.94 93 LYS B C 1
ATOM 3546 O O . LYS B 1 93 ? 27.453 -2.582 -10.258 1 95.94 93 LYS B O 1
ATOM 3551 N N . MET B 1 94 ? 27.641 -1.171 -11.992 1 97.5 94 MET B N 1
ATOM 3552 C CA . MET B 1 94 ? 26.219 -0.847 -11.961 1 97.5 94 MET B CA 1
ATOM 3553 C C . MET B 1 94 ? 25.438 -1.726 -12.93 1 97.5 94 MET B C 1
ATOM 3555 O O . MET B 1 94 ? 25.922 -2.01 -14.031 1 97.5 94 MET B O 1
ATOM 3559 N N . LEU B 1 95 ? 24.297 -2.15 -12.539 1 97.88 95 LEU B N 1
ATOM 3560 C CA . LEU B 1 95 ? 23.484 -3.061 -13.336 1 97.88 95 LEU B CA 1
ATOM 3561 C C . LEU B 1 95 ? 22.219 -2.363 -13.836 1 97.88 95 LEU B C 1
ATOM 3563 O O . LEU B 1 95 ? 21.516 -1.72 -13.055 1 97.88 95 LEU B O 1
ATOM 3567 N N . LYS B 1 96 ? 22.016 -2.494 -15.109 1 97.94 96 LYS B N 1
ATOM 3568 C CA . LYS B 1 96 ? 20.781 -1.987 -15.703 1 97.94 96 LYS B CA 1
ATOM 3569 C C . LYS B 1 96 ? 19.719 -3.08 -15.789 1 97.94 96 LYS B C 1
ATOM 3571 O O . LYS B 1 96 ? 19.969 -4.152 -16.344 1 97.94 96 LYS B O 1
ATOM 3576 N N . ILE B 1 97 ? 18.625 -2.838 -15.219 1 98.06 97 ILE B N 1
ATOM 3577 C CA . ILE B 1 97 ? 17.5 -3.748 -15.227 1 98.06 97 ILE B CA 1
ATOM 3578 C C . ILE B 1 97 ? 16.312 -3.086 -15.93 1 98.06 97 ILE B C 1
ATOM 3580 O O . ILE B 1 97 ? 15.945 -1.952 -15.609 1 98.06 97 ILE B O 1
ATOM 3584 N N . ASP B 1 98 ? 15.711 -3.814 -16.875 1 97.69 98 ASP B N 1
ATOM 3585 C CA . ASP B 1 98 ? 14.578 -3.258 -17.594 1 97.69 98 ASP B CA 1
ATOM 3586 C C . ASP B 1 98 ? 13.258 -3.664 -16.953 1 97.69 98 ASP B C 1
ATOM 3588 O O . ASP B 1 98 ? 12.281 -2.908 -16.984 1 97.69 98 ASP B O 1
ATOM 3592 N N . VAL B 1 99 ? 13.211 -4.875 -16.406 1 98.19 99 VAL B N 1
ATOM 3593 C CA . VAL B 1 99 ? 11.992 -5.41 -15.805 1 98.19 99 VAL B CA 1
ATOM 3594 C C . VAL B 1 99 ? 12.352 -6.316 -14.633 1 98.19 99 VAL B C 1
ATOM 3596 O O . VAL B 1 99 ? 13.32 -7.078 -14.703 1 98.19 99 VAL B O 1
ATOM 3599 N N . ILE B 1 100 ? 11.609 -6.219 -13.602 1 98.62 100 ILE B N 1
ATOM 3600 C CA . ILE B 1 100 ? 11.797 -7.105 -12.453 1 98.62 100 ILE B CA 1
ATOM 3601 C C . ILE B 1 100 ? 10.672 -8.141 -12.406 1 98.62 100 ILE B C 1
ATOM 3603 O O . ILE B 1 100 ? 9.492 -7.781 -12.461 1 98.62 100 ILE B O 1
ATOM 3607 N N . PHE B 1 101 ? 11 -9.375 -12.422 1 98.69 101 PHE B N 1
ATOM 3608 C CA . PHE B 1 101 ? 10.086 -10.477 -12.172 1 98.69 101 PHE B CA 1
ATOM 3609 C C . PHE B 1 101 ? 10.242 -10.992 -10.742 1 98.69 101 PHE B C 1
ATOM 3611 O O . PHE B 1 101 ? 11.047 -11.891 -10.492 1 98.69 101 PHE B O 1
ATOM 3618 N N . SER B 1 102 ? 9.461 -10.43 -9.875 1 98.12 102 SER B N 1
ATOM 3619 C CA . SER B 1 102 ? 9.555 -10.797 -8.469 1 98.12 102 SER B CA 1
ATOM 3620 C C . SER B 1 102 ? 8.641 -11.977 -8.141 1 98.12 102 SER B C 1
ATOM 3622 O O . SER B 1 102 ? 7.441 -11.93 -8.398 1 98.12 102 SER B O 1
ATOM 3624 N N . ILE B 1 103 ? 9.164 -12.93 -7.574 1 97.69 103 ILE B N 1
ATOM 3625 C CA . ILE B 1 103 ? 8.383 -14.078 -7.129 1 97.69 103 ILE B CA 1
ATOM 3626 C C . ILE B 1 103 ? 8.617 -14.312 -5.637 1 97.69 103 ILE B C 1
ATOM 3628 O O . ILE B 1 103 ? 8.828 -15.445 -5.207 1 97.69 103 ILE B O 1
ATOM 3632 N N . LEU B 1 104 ? 8.812 -13.203 -4.973 1 97.56 104 LEU B N 1
ATOM 3633 C CA . LEU B 1 104 ? 8.852 -13.211 -3.516 1 97.56 104 LEU B CA 1
ATOM 3634 C C . LEU B 1 104 ? 7.457 -13.453 -2.938 1 97.56 104 LEU B C 1
ATOM 3636 O O . LEU B 1 104 ? 6.566 -12.617 -3.086 1 97.56 104 LEU B O 1
ATOM 3640 N N . HIS B 1 105 ? 7.297 -14.555 -2.279 1 95.69 105 HIS B N 1
ATOM 3641 C CA . HIS B 1 105 ? 5.992 -14.883 -1.713 1 95.69 105 HIS B CA 1
ATOM 3642 C C . HIS B 1 105 ? 5.895 -14.43 -0.26 1 95.69 105 HIS B C 1
ATOM 3644 O O . HIS B 1 105 ? 6.898 -14.398 0.455 1 95.69 105 HIS B O 1
ATOM 3650 N N . GLY B 1 106 ? 4.723 -14.062 0.151 1 91.06 106 GLY B N 1
ATOM 3651 C CA . GLY B 1 106 ? 4.449 -13.719 1.537 1 91.06 106 GLY B CA 1
ATOM 3652 C C . GLY B 1 106 ? 5.223 -12.508 2.016 1 91.06 106 GLY B C 1
ATOM 3653 O O . GLY B 1 106 ? 6.051 -11.961 1.279 1 91.06 106 GLY B O 1
ATOM 3654 N N . SER B 1 107 ? 4.961 -12 3.289 1 86.81 107 SER B N 1
ATOM 3655 C CA . SER B 1 107 ? 5.629 -10.922 4.004 1 86.81 107 SER B CA 1
ATOM 3656 C C . SER B 1 107 ? 5.871 -9.719 3.092 1 86.81 107 SER B C 1
ATOM 3658 O O . SER B 1 107 ? 4.949 -9.242 2.426 1 86.81 107 SER B O 1
ATOM 3660 N N . ASN B 1 108 ? 7.242 -9.242 2.986 1 91.94 108 ASN B N 1
ATOM 3661 C CA . ASN B 1 108 ? 7.602 -8.055 2.219 1 91.94 108 ASN B CA 1
ATOM 3662 C C . ASN B 1 108 ? 7.504 -8.312 0.717 1 91.94 108 ASN B C 1
ATOM 3664 O O . ASN B 1 108 ? 7.457 -7.363 -0.073 1 91.94 108 ASN B O 1
ATOM 3668 N N . GLY B 1 109 ? 7.352 -9.539 0.375 1 95.81 109 GLY B N 1
ATOM 3669 C CA . GLY B 1 109 ? 7.305 -9.867 -1.041 1 95.81 109 GLY B CA 1
ATOM 3670 C C . GLY B 1 109 ? 5.98 -9.523 -1.691 1 95.81 109 GLY B C 1
ATOM 3671 O O . GLY B 1 109 ? 5.934 -9.203 -2.881 1 95.81 109 GLY B O 1
ATOM 3672 N N . GLU B 1 110 ? 4.922 -9.562 -0.893 1 97.12 110 GLU B N 1
ATOM 3673 C CA . GLU B 1 110 ? 3.604 -9.422 -1.5 1 97.12 110 GLU B CA 1
ATOM 3674 C C . GLU B 1 110 ? 2.811 -8.297 -0.849 1 97.12 110 GLU B C 1
ATOM 3676 O O . GLU B 1 110 ? 1.697 -7.984 -1.278 1 97.12 110 GLU B O 1
ATOM 3681 N N . ASN B 1 111 ? 3.369 -7.602 0.108 1 97.31 111 ASN B N 1
ATOM 3682 C CA . ASN B 1 111 ? 2.568 -6.676 0.902 1 97.31 111 ASN B CA 1
ATOM 3683 C C . ASN B 1 111 ? 2.797 -5.227 0.474 1 97.31 111 ASN B C 1
ATOM 3685 O O . ASN B 1 111 ? 2.439 -4.297 1.199 1 97.31 111 ASN B O 1
ATOM 3689 N N . GLY B 1 112 ? 3.514 -4.992 -0.621 1 98.25 112 GLY B N 1
ATOM 3690 C CA . GLY B 1 112 ? 3.729 -3.65 -1.137 1 98.25 112 GLY B CA 1
ATOM 3691 C C . GLY B 1 112 ? 5.117 -3.113 -0.84 1 98.25 112 GLY B C 1
ATOM 3692 O O . GLY B 1 112 ? 5.523 -2.088 -1.394 1 98.25 112 GLY B O 1
ATOM 3693 N N . ALA B 1 113 ? 5.91 -3.795 0.058 1 98.12 113 ALA B N 1
ATOM 3694 C CA . ALA B 1 113 ? 7.223 -3.289 0.448 1 98.12 113 ALA B CA 1
ATOM 3695 C C . ALA B 1 113 ? 8.188 -3.305 -0.734 1 98.12 113 ALA B C 1
ATOM 3697 O O . ALA B 1 113 ? 8.695 -2.256 -1.144 1 98.12 113 ALA B O 1
ATOM 3698 N N . PHE B 1 114 ? 8.359 -4.441 -1.331 1 98.5 114 PHE B N 1
ATOM 3699 C CA . PHE B 1 114 ? 9.273 -4.516 -2.471 1 98.5 114 PHE B CA 1
ATOM 3700 C C . PHE B 1 114 ? 8.695 -3.77 -3.67 1 98.5 114 PHE B C 1
ATOM 3702 O O . PHE B 1 114 ? 9.438 -3.166 -4.449 1 98.5 114 PHE B O 1
ATOM 3709 N N . GLN B 1 115 ? 7.348 -3.83 -3.852 1 98.62 115 GLN B N 1
ATOM 3710 C CA . GLN B 1 115 ? 6.73 -3.021 -4.898 1 98.62 115 GLN B CA 1
ATOM 3711 C C . GLN B 1 115 ? 7.078 -1.545 -4.727 1 98.62 115 GLN B C 1
ATOM 3713 O O . GLN B 1 115 ? 7.367 -0.854 -5.707 1 98.62 115 GLN B O 1
ATOM 3718 N N . GLY B 1 116 ? 6.996 -1.106 -3.455 1 98.5 116 GLY B N 1
ATOM 3719 C CA . GLY B 1 116 ? 7.41 0.256 -3.162 1 98.5 116 GLY B CA 1
ATOM 3720 C C . GLY B 1 116 ? 8.859 0.532 -3.531 1 98.5 116 GLY B C 1
ATOM 3721 O O . GLY B 1 116 ? 9.164 1.564 -4.133 1 98.5 116 GLY B O 1
ATOM 3722 N N . LEU B 1 117 ? 9.734 -0.386 -3.18 1 98.25 117 LEU B N 1
ATOM 3723 C CA . LEU B 1 117 ? 11.141 -0.276 -3.557 1 98.25 117 LEU B CA 1
ATOM 3724 C C . LEU B 1 117 ? 11.289 -0.145 -5.066 1 98.25 117 LEU B C 1
ATOM 3726 O O . LEU B 1 117 ? 12.016 0.725 -5.551 1 98.25 117 LEU B O 1
ATOM 3730 N N . PHE B 1 118 ? 10.594 -0.96 -5.855 1 98.38 118 PHE B N 1
ATOM 3731 C CA . PHE B 1 118 ? 10.695 -0.941 -7.309 1 98.38 118 PHE B CA 1
ATOM 3732 C C . PHE B 1 118 ? 10.227 0.399 -7.863 1 98.38 118 PHE B C 1
ATOM 3734 O O . PHE B 1 118 ? 10.773 0.89 -8.852 1 98.38 118 PHE B O 1
ATOM 3741 N N . ASN B 1 119 ? 9.203 0.972 -7.227 1 97.75 119 ASN B N 1
ATOM 3742 C CA . ASN B 1 119 ? 8.734 2.289 -7.645 1 97.75 119 ASN B CA 1
ATOM 3743 C C . ASN B 1 119 ? 9.805 3.359 -7.43 1 97.75 119 ASN B C 1
ATOM 3745 O O . ASN B 1 119 ? 9.906 4.305 -8.219 1 97.75 119 ASN B O 1
ATOM 3749 N N . THR B 1 120 ? 10.625 3.217 -6.375 1 97.69 120 THR B N 1
ATOM 3750 C CA . THR B 1 120 ? 11.609 4.238 -6.059 1 97.69 120 THR B CA 1
ATOM 3751 C C . THR B 1 120 ? 12.797 4.16 -7.016 1 97.69 120 THR B C 1
ATOM 3753 O O . THR B 1 120 ? 13.594 5.098 -7.105 1 97.69 120 THR B O 1
ATOM 3756 N N . ILE B 1 121 ? 12.938 3.051 -7.703 1 97.94 121 ILE B N 1
ATOM 3757 C CA . ILE B 1 121 ? 14.039 2.951 -8.656 1 97.94 121 ILE B CA 1
ATOM 3758 C C . ILE B 1 121 ? 13.492 2.996 -10.078 1 97.94 121 ILE B C 1
ATOM 3760 O O . ILE B 1 121 ? 14.234 2.758 -11.039 1 97.94 121 ILE B O 1
ATOM 3764 N N . TYR B 1 122 ? 12.164 3.203 -10.219 1 96.62 122 TYR B N 1
ATOM 3765 C CA . TYR B 1 122 ? 11.484 3.445 -11.492 1 96.62 122 TYR B CA 1
ATOM 3766 C C . TYR B 1 122 ? 11.656 2.258 -12.43 1 96.62 122 TYR B C 1
ATOM 3768 O O . TYR B 1 122 ? 11.922 2.434 -13.625 1 96.62 122 TYR B O 1
ATOM 3776 N N . THR B 1 123 ? 11.531 1.09 -11.922 1 97.5 123 THR B N 1
ATOM 3777 C CA . THR B 1 123 ? 11.656 -0.118 -12.734 1 97.5 123 THR B CA 1
ATOM 3778 C C . THR B 1 123 ? 10.32 -0.857 -12.812 1 97.5 123 THR B C 1
ATOM 3780 O O . THR B 1 123 ? 9.727 -1.182 -11.781 1 97.5 123 THR B O 1
ATOM 3783 N N . PRO B 1 124 ? 9.789 -1.087 -14 1 97.56 124 PRO B N 1
ATOM 3784 C CA . PRO B 1 124 ? 8.586 -1.91 -14.102 1 97.56 124 PRO B CA 1
ATOM 3785 C C . PRO B 1 124 ? 8.758 -3.293 -13.477 1 97.56 124 PRO B C 1
ATOM 3787 O O . PRO B 1 124 ? 9.852 -3.865 -13.531 1 97.56 124 PRO B O 1
ATOM 3790 N N . PHE B 1 125 ? 7.738 -3.812 -12.938 1 98.38 125 PHE B N 1
ATOM 3791 C CA . PHE B 1 125 ? 7.828 -5.137 -12.336 1 98.38 125 PHE B CA 1
ATOM 3792 C C . PHE B 1 125 ? 6.547 -5.93 -12.57 1 98.38 125 PHE B C 1
ATOM 3794 O O . PHE B 1 125 ? 5.465 -5.348 -12.672 1 98.38 125 PHE B O 1
ATOM 3801 N N . VAL B 1 126 ? 6.66 -7.234 -12.648 1 98.44 126 VAL B N 1
ATOM 3802 C CA . VAL B 1 126 ? 5.543 -8.133 -12.906 1 98.44 126 VAL B CA 1
ATOM 3803 C C . VAL B 1 126 ? 4.645 -8.219 -11.672 1 98.44 126 VAL B C 1
ATOM 3805 O O . VAL B 1 126 ? 5.105 -8.57 -10.586 1 98.44 126 VAL B O 1
ATOM 3808 N N . GLY B 1 127 ? 3.381 -7.941 -11.875 1 97.75 127 GLY B N 1
ATOM 3809 C CA . GLY B 1 127 ? 2.426 -8.023 -10.781 1 97.75 127 GLY B CA 1
ATOM 3810 C C . GLY B 1 127 ? 1.792 -6.684 -10.445 1 97.75 127 GLY B C 1
ATOM 3811 O O . GLY B 1 127 ? 2.012 -5.691 -11.148 1 97.75 127 GLY B O 1
ATOM 3812 N N . SER B 1 128 ? 1.085 -6.641 -9.422 1 97.75 128 SER B N 1
ATOM 3813 C CA . SER B 1 128 ? 0.307 -5.477 -9 1 97.75 128 SER B CA 1
ATOM 3814 C C . SER B 1 128 ? 1.183 -4.449 -8.297 1 97.75 128 SER B C 1
ATOM 3816 O O . SER B 1 128 ? 2.232 -4.789 -7.75 1 97.75 128 SER B O 1
ATOM 3818 N N . ASN B 1 129 ? 0.739 -3.221 -8.25 1 96.94 129 ASN B N 1
ATOM 3819 C CA . ASN B 1 129 ? 1.478 -2.117 -7.648 1 96.94 129 ASN B CA 1
ATOM 3820 C C . ASN B 1 129 ? 1.338 -2.115 -6.129 1 96.94 129 ASN B C 1
ATOM 3822 O O . ASN B 1 129 ? 0.769 -3.045 -5.551 1 96.94 129 ASN B O 1
ATOM 3826 N N . VAL B 1 130 ? 1.852 -1.084 -5.48 1 98.44 130 VAL B N 1
ATOM 3827 C CA . VAL B 1 130 ? 1.931 -0.967 -4.031 1 98.44 130 VAL B CA 1
ATOM 3828 C C . VAL B 1 130 ? 0.529 -1.049 -3.428 1 98.44 130 VAL B C 1
ATOM 3830 O O . VAL B 1 130 ? 0.29 -1.828 -2.502 1 98.44 130 VAL B O 1
ATOM 3833 N N . LEU B 1 131 ? -0.41 -0.321 -3.932 1 98.44 131 LEU B N 1
ATOM 3834 C CA . LEU B 1 131 ? -1.766 -0.242 -3.398 1 98.44 131 LEU B CA 1
ATOM 3835 C C . LEU B 1 131 ? -2.434 -1.612 -3.408 1 98.44 131 LEU B C 1
ATOM 3837 O O . LEU B 1 131 ? -2.848 -2.113 -2.359 1 98.44 131 LEU B O 1
ATOM 3841 N N . SER B 1 132 ? -2.453 -2.234 -4.555 1 98.31 132 SER B N 1
ATOM 3842 C CA . SER B 1 132 ? -3.125 -3.521 -4.711 1 98.31 132 SER B CA 1
ATOM 3843 C C . SER B 1 132 ? -2.432 -4.609 -3.895 1 98.31 132 SER B C 1
ATOM 3845 O O . SER B 1 132 ? -3.094 -5.43 -3.256 1 98.31 132 SER B O 1
ATOM 3847 N N . SER B 1 133 ? -1.079 -4.586 -3.947 1 98.5 133 SER B N 1
ATOM 3848 C CA . SER B 1 133 ? -0.329 -5.586 -3.197 1 98.5 133 SER B CA 1
ATOM 3849 C C . SER B 1 133 ? -0.613 -5.488 -1.702 1 98.5 133 SER B C 1
ATOM 3851 O O . SER B 1 133 ? -0.882 -6.496 -1.046 1 98.5 133 SER B O 1
ATOM 3853 N N . SER B 1 134 ? -0.608 -4.289 -1.181 1 98.44 134 SER B N 1
ATOM 3854 C CA . SER B 1 134 ? -0.814 -4.094 0.25 1 98.44 134 SER B CA 1
ATOM 3855 C C . SER B 1 134 ? -2.244 -4.438 0.654 1 98.44 134 SER B C 1
ATOM 3857 O O . SER B 1 134 ? -2.467 -5.086 1.679 1 98.44 134 SER B O 1
ATOM 3859 N N . ILE B 1 135 ? -3.225 -4.078 -0.15 1 98.38 135 ILE B N 1
ATOM 3860 C CA . ILE B 1 135 ? -4.633 -4.34 0.125 1 98.38 135 ILE B CA 1
ATOM 3861 C C . ILE B 1 135 ? -4.898 -5.84 0.085 1 98.38 135 ILE B C 1
ATOM 3863 O O . ILE B 1 135 ? -5.566 -6.383 0.968 1 98.38 135 ILE B O 1
ATOM 3867 N N . CYS B 1 136 ? -4.371 -6.469 -0.898 1 98.31 136 CYS B N 1
ATOM 3868 C CA . CYS B 1 136 ? -4.691 -7.875 -1.104 1 98.31 136 CYS B CA 1
ATOM 3869 C C . CYS B 1 136 ? -4.012 -8.75 -0.058 1 98.31 136 CYS B C 1
ATOM 3871 O O . CYS B 1 136 ? -4.473 -9.852 0.23 1 98.31 136 CYS B O 1
ATOM 3873 N N . MET B 1 137 ? -2.928 -8.25 0.533 1 97.5 137 MET B N 1
ATOM 3874 C CA . MET B 1 137 ? -2.258 -9 1.595 1 97.5 137 MET B CA 1
ATOM 3875 C C . MET B 1 137 ? -3.029 -8.891 2.906 1 97.5 137 MET B C 1
ATOM 3877 O O . MET B 1 137 ? -2.83 -9.688 3.818 1 97.5 137 MET B O 1
ATOM 3881 N N . ASP B 1 138 ? -3.869 -7.902 3.07 1 97.62 138 ASP B N 1
ATOM 3882 C CA . ASP B 1 138 ? -4.699 -7.715 4.258 1 97.62 138 ASP B CA 1
ATOM 3883 C C . ASP B 1 138 ? -6.133 -8.18 4.004 1 97.62 138 ASP B C 1
ATOM 3885 O 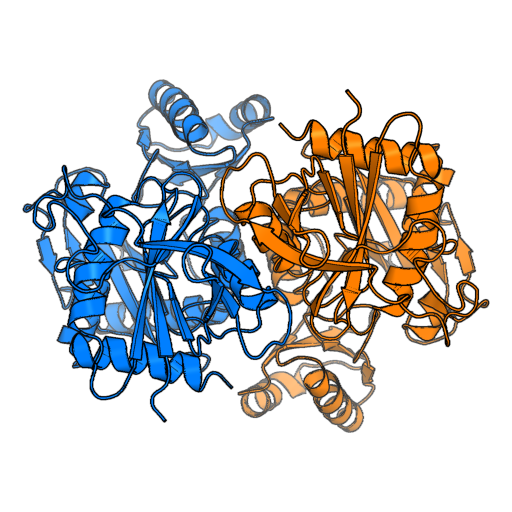O . ASP B 1 138 ? -6.941 -7.438 3.445 1 97.62 138 ASP B O 1
ATOM 3889 N N . LYS B 1 139 ? -6.48 -9.375 4.523 1 97.25 139 LYS B N 1
ATOM 3890 C CA . LYS B 1 139 ? -7.754 -10.031 4.234 1 97.25 139 LYS B CA 1
ATOM 3891 C C . LYS B 1 139 ? -8.93 -9.18 4.703 1 97.25 139 LYS B C 1
ATOM 3893 O O . LYS B 1 139 ? -9.984 -9.156 4.062 1 97.25 139 LYS B O 1
ATOM 3898 N N . ASP B 1 140 ? -8.758 -8.477 5.785 1 97.56 140 ASP B N 1
ATOM 3899 C CA . ASP B 1 140 ? -9.82 -7.613 6.289 1 97.56 140 ASP B CA 1
ATOM 3900 C C . ASP B 1 140 ? -10.102 -6.465 5.32 1 97.56 140 ASP B C 1
ATOM 3902 O O . ASP B 1 140 ? -11.242 -6.258 4.91 1 97.56 140 ASP B O 1
ATOM 3906 N N . ILE B 1 141 ? -9.055 -5.746 4.895 1 98.38 141 ILE B N 1
ATOM 3907 C CA . ILE B 1 141 ? -9.18 -4.574 4.039 1 98.38 141 ILE B CA 1
ATOM 3908 C C . ILE B 1 141 ? -9.711 -4.988 2.668 1 98.38 141 ILE B C 1
ATOM 3910 O O . ILE B 1 141 ? -10.586 -4.324 2.109 1 98.38 141 ILE B O 1
ATOM 3914 N N . SER B 1 142 ? -9.18 -6.07 2.143 1 98.25 142 SER B N 1
ATOM 3915 C CA . SER B 1 142 ? -9.656 -6.547 0.848 1 98.25 142 SER B CA 1
ATOM 3916 C C . SER B 1 142 ? -11.148 -6.863 0.889 1 98.25 142 SER B C 1
ATOM 3918 O O . SER B 1 142 ? -11.891 -6.473 -0.011 1 98.25 142 SER B O 1
ATOM 3920 N N . LYS B 1 143 ? -11.625 -7.516 1.922 1 98.19 143 LYS B N 1
ATOM 3921 C CA . LYS B 1 143 ? -13.031 -7.883 2.053 1 98.19 143 LYS B CA 1
ATOM 3922 C C . LYS B 1 143 ? -13.922 -6.645 2.146 1 98.19 143 LYS B C 1
ATOM 3924 O O . LYS B 1 143 ? -15.008 -6.602 1.562 1 98.19 143 LYS B O 1
ATOM 3929 N N . ARG B 1 144 ? -13.477 -5.691 2.891 1 98.19 144 ARG B N 1
ATOM 3930 C CA . ARG B 1 144 ? -14.242 -4.461 3.039 1 98.19 144 ARG B CA 1
ATOM 3931 C C . ARG B 1 144 ? -14.43 -3.766 1.694 1 98.19 144 ARG B C 1
ATOM 3933 O O . ARG B 1 144 ? -15.547 -3.357 1.351 1 98.19 144 ARG B O 1
ATOM 3940 N N . ILE B 1 145 ? -13.352 -3.66 0.935 1 98.62 145 ILE B N 1
ATOM 3941 C CA . ILE B 1 145 ? -13.438 -3.012 -0.37 1 98.62 145 ILE B CA 1
ATOM 3942 C C . ILE B 1 145 ? -14.344 -3.822 -1.292 1 98.62 145 ILE B C 1
ATOM 3944 O O . ILE B 1 145 ? -15.242 -3.268 -1.938 1 98.62 145 ILE B O 1
ATOM 3948 N N . LEU B 1 146 ? -14.156 -5.117 -1.305 1 98.69 146 LEU B N 1
ATOM 3949 C CA . LEU B 1 146 ? -14.922 -5.992 -2.188 1 98.69 146 LEU B CA 1
ATOM 3950 C C . LEU B 1 146 ? -16.422 -5.906 -1.881 1 98.69 146 LEU B C 1
ATOM 3952 O O . LEU B 1 146 ? -17.25 -5.941 -2.793 1 98.69 146 LEU B O 1
ATOM 3956 N N . SER B 1 147 ? -16.766 -5.785 -0.619 1 98.12 147 SER B N 1
ATOM 3957 C CA . SER B 1 147 ? -18.172 -5.715 -0.229 1 98.12 147 SER B CA 1
ATOM 3958 C C . SER B 1 147 ? -18.859 -4.484 -0.826 1 98.12 147 SER B C 1
ATOM 3960 O O . SER B 1 147 ? -20.047 -4.516 -1.129 1 98.12 147 SER B O 1
ATOM 3962 N N . THR B 1 148 ? -18.141 -3.455 -1.029 1 97.5 148 THR B N 1
ATOM 3963 C CA . THR B 1 148 ? -18.719 -2.229 -1.571 1 97.5 148 THR B CA 1
ATOM 3964 C C . THR B 1 148 ? -19.016 -2.381 -3.062 1 97.5 148 THR B C 1
ATOM 3966 O O . THR B 1 148 ? -19.734 -1.568 -3.645 1 97.5 148 THR B O 1
ATOM 3969 N N . PHE B 1 149 ? -18.516 -3.365 -3.68 1 97.12 149 PHE B N 1
ATOM 3970 C CA . PHE B 1 149 ? -18.797 -3.658 -5.082 1 97.12 149 PHE B CA 1
ATOM 3971 C C . PHE B 1 149 ? -19.859 -4.742 -5.207 1 97.12 149 PHE B C 1
ATOM 3973 O O . PHE B 1 149 ? -20.109 -5.246 -6.305 1 97.12 149 PHE B O 1
ATOM 3980 N N . GLY B 1 150 ? -20.438 -5.164 -4.102 1 97.56 150 GLY B N 1
ATOM 3981 C CA . GLY B 1 150 ? -21.484 -6.168 -4.105 1 97.56 150 GLY B CA 1
ATOM 3982 C C . GLY B 1 150 ? -20.953 -7.586 -4.219 1 97.56 150 GLY B C 1
ATOM 3983 O O . GLY B 1 150 ? -21.688 -8.508 -4.547 1 97.56 150 GLY B O 1
ATOM 3984 N N . ILE B 1 151 ? -19.672 -7.785 -4.047 1 98.5 151 ILE B N 1
ATOM 3985 C CA . ILE B 1 151 ? -19.062 -9.117 -4.078 1 98.5 151 ILE B CA 1
ATOM 3986 C C . ILE B 1 151 ? -19.234 -9.789 -2.719 1 98.5 151 ILE B C 1
ATOM 3988 O O . ILE B 1 151 ? -18.906 -9.211 -1.686 1 98.5 151 ILE B O 1
ATOM 3992 N N . SER B 1 152 ? -19.781 -10.977 -2.717 1 98.31 152 SER B N 1
ATOM 3993 C CA . SER B 1 152 ? -19.984 -11.727 -1.476 1 98.31 152 SER B CA 1
ATOM 3994 C C . SER B 1 152 ? -18.656 -12.234 -0.917 1 98.31 152 SER B C 1
ATOM 3996 O O . SER B 1 152 ? -17.938 -12.969 -1.592 1 98.31 152 SER B O 1
ATOM 3998 N N . VAL B 1 153 ? -18.297 -11.812 0.24 1 98.12 153 VAL B N 1
ATOM 3999 C CA . VAL B 1 153 ? -17.141 -12.297 0.971 1 98.12 153 VAL B CA 1
ATOM 4000 C C . VAL B 1 153 ? -17.578 -12.977 2.264 1 98.12 153 VAL B C 1
ATOM 4002 O O . VAL B 1 153 ? -18.703 -12.75 2.736 1 98.12 153 VAL B O 1
ATOM 4005 N N . VAL B 1 154 ? -16.75 -13.789 2.816 1 94.81 154 VAL B N 1
ATOM 4006 C CA . VAL B 1 154 ? -17.078 -14.406 4.098 1 94.81 154 VAL B CA 1
ATOM 4007 C C . VAL B 1 154 ? -17.141 -13.328 5.184 1 94.81 154 VAL B C 1
ATOM 4009 O O . VAL B 1 154 ? -16.188 -12.578 5.375 1 94.81 154 VAL B O 1
ATOM 4012 N N . PRO B 1 155 ? -18.281 -13.234 5.828 1 93.62 155 PRO B N 1
ATOM 4013 C CA . PRO B 1 155 ? -18.328 -12.258 6.918 1 93.62 155 PRO B CA 1
ATOM 4014 C C . PRO B 1 155 ? -17.25 -12.5 7.98 1 93.62 155 PRO B C 1
ATOM 4016 O O . PRO B 1 155 ? -16.906 -13.656 8.25 1 93.62 155 PRO B O 1
ATOM 4019 N N . SER B 1 156 ? -16.797 -11.422 8.586 1 95.12 156 SER B N 1
ATOM 4020 C CA . SER B 1 156 ? -15.703 -11.594 9.531 1 95.12 156 SER B CA 1
ATOM 4021 C C . SER B 1 156 ? -15.766 -10.562 10.648 1 95.12 156 SER B C 1
ATOM 4023 O O . 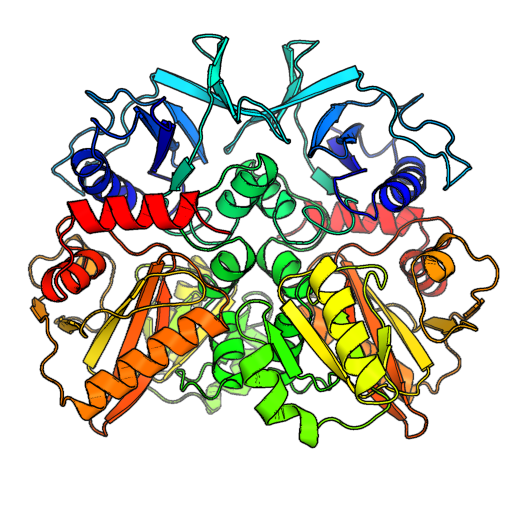SER B 1 156 ? -16.344 -9.484 10.477 1 95.12 156 SER B O 1
ATOM 4025 N N . ILE B 1 157 ? -15.297 -10.984 11.766 1 94.31 157 ILE B N 1
ATOM 4026 C CA . ILE B 1 157 ? -15 -10.086 12.883 1 94.31 157 ILE B CA 1
ATOM 4027 C C . ILE B 1 157 ? -13.492 -9.883 12.992 1 94.31 157 ILE B C 1
ATOM 4029 O O . ILE B 1 157 ? -12.727 -10.852 12.984 1 94.31 157 ILE B O 1
ATOM 4033 N N . THR B 1 158 ? -13.117 -8.625 13.07 1 95.19 158 THR B N 1
ATOM 4034 C CA . THR B 1 158 ? -11.695 -8.297 13.141 1 95.19 158 THR B CA 1
ATOM 4035 C C . THR B 1 158 ? -11.289 -7.992 14.578 1 95.19 158 THR B C 1
ATOM 4037 O O . THR B 1 158 ? -11.984 -7.258 15.289 1 95.19 158 THR B O 1
ATOM 4040 N N . LEU B 1 159 ? -10.242 -8.617 15.016 1 94.56 159 LEU B N 1
ATOM 4041 C CA . LEU B 1 159 ? -9.688 -8.359 16.344 1 94.56 159 LEU B CA 1
ATOM 4042 C C . LEU B 1 159 ? -8.234 -7.91 16.234 1 94.56 159 LEU B C 1
ATOM 4044 O O . LEU B 1 159 ? -7.477 -8.43 15.406 1 94.56 159 LEU B O 1
ATOM 4048 N N . TYR B 1 160 ? -7.914 -6.961 17.047 1 93.69 160 TYR B N 1
ATOM 4049 C CA . TYR B 1 160 ? -6.539 -6.496 17.172 1 93.69 160 TYR B CA 1
ATOM 4050 C C . TYR B 1 160 ? -5.926 -6.938 18.5 1 93.69 160 TYR B C 1
ATOM 4052 O O . TYR B 1 160 ? -6.598 -6.938 19.531 1 93.69 160 TYR B O 1
ATOM 4060 N N . TYR B 1 161 ? -4.676 -7.293 18.469 1 91.88 161 TYR B N 1
ATOM 4061 C CA . TYR B 1 161 ? -3.984 -7.824 19.641 1 91.88 161 TYR B CA 1
ATOM 4062 C C . TYR B 1 161 ? -4.121 -6.879 20.828 1 91.88 161 TYR B C 1
ATOM 4064 O O . TYR B 1 161 ? -4.348 -7.316 21.953 1 91.88 161 TYR B O 1
ATOM 4072 N N . GLU B 1 162 ? -3.998 -5.641 20.656 1 86 162 GLU B N 1
ATOM 4073 C CA . GLU B 1 162 ? -3.932 -4.633 21.703 1 86 162 GLU B CA 1
ATOM 4074 C C . GLU B 1 162 ? -5.25 -4.547 22.469 1 86 162 GLU B C 1
ATOM 4076 O O . GLU B 1 162 ? -5.262 -4.285 23.672 1 86 162 GLU B O 1
ATOM 4081 N N . ASN B 1 163 ? -6.402 -4.832 21.828 1 83.5 163 ASN B N 1
ATOM 4082 C CA . ASN B 1 163 ? -7.652 -4.574 22.547 1 83.5 163 ASN B CA 1
ATOM 4083 C C . ASN B 1 163 ? -8.641 -5.723 22.375 1 83.5 163 ASN B C 1
ATOM 4085 O O . ASN B 1 163 ? -9.844 -5.555 22.594 1 83.5 163 ASN B O 1
ATOM 4089 N N . TYR B 1 164 ? -8.117 -6.828 21.969 1 87.06 164 TYR B N 1
ATOM 4090 C CA . TYR B 1 164 ? -9.062 -7.879 21.625 1 87.06 164 TYR B CA 1
ATOM 4091 C C . TYR B 1 164 ? -9.789 -8.391 22.859 1 87.06 164 TYR B C 1
ATOM 4093 O O . TYR B 1 164 ? -10.945 -8.82 22.781 1 87.06 164 TYR B O 1
ATOM 4101 N N . LYS B 1 165 ? -9.195 -8.336 24.078 1 85.94 165 LYS B N 1
ATOM 4102 C CA . LYS B 1 165 ? -9.828 -8.844 25.297 1 85.94 165 LYS B CA 1
ATOM 4103 C C . LYS B 1 165 ? -11.094 -8.055 25.625 1 85.94 165 LYS B C 1
ATOM 4105 O O . LYS B 1 165 ? -12.086 -8.625 26.078 1 85.94 165 LYS B O 1
ATOM 4110 N N . LYS B 1 166 ? -11 -6.809 25.344 1 84.56 166 LYS B N 1
ATOM 4111 C CA . LYS B 1 166 ? -12.156 -5.961 25.609 1 84.56 166 LYS B CA 1
ATOM 4112 C C . LYS B 1 166 ? -13.258 -6.203 24.578 1 84.56 166 LYS B C 1
ATOM 4114 O O . LYS B 1 166 ? -14.445 -6.102 24.891 1 84.56 166 LYS B O 1
ATOM 4119 N N . LYS B 1 167 ? -12.875 -6.574 23.469 1 84.75 167 LYS B N 1
ATOM 4120 C CA . LYS B 1 167 ? -13.82 -6.699 22.375 1 84.75 167 LYS B CA 1
ATOM 4121 C C . LYS B 1 167 ? -14.445 -8.094 22.344 1 84.75 167 LYS B C 1
ATOM 4123 O O . LYS B 1 167 ? -15.625 -8.242 22.016 1 84.75 167 LYS B O 1
ATOM 4128 N N . ILE B 1 168 ? -13.562 -9.008 22.641 1 84.44 168 ILE B N 1
ATOM 4129 C CA . ILE B 1 168 ? -14.016 -10.391 22.516 1 84.44 168 ILE B CA 1
ATOM 4130 C C . ILE B 1 168 ? -15.195 -10.641 23.453 1 84.44 168 ILE B C 1
ATOM 4132 O O . ILE B 1 168 ? -16.109 -11.383 23.109 1 84.44 168 ILE B O 1
ATOM 4136 N N . ASN B 1 169 ? -15.148 -9.992 24.562 1 82.25 169 ASN B N 1
ATOM 4137 C CA . ASN B 1 169 ? -16.219 -10.172 25.531 1 82.25 169 ASN B CA 1
ATOM 4138 C C . ASN B 1 169 ? -17.562 -9.68 25 1 82.25 169 ASN B C 1
ATOM 4140 O O . ASN B 1 169 ? -18.609 -10.258 25.297 1 82.25 169 ASN B O 1
ATOM 4144 N N . LYS B 1 170 ? -17.406 -8.727 24.156 1 82.62 170 LYS B N 1
ATOM 4145 C CA . LYS B 1 170 ? -18.625 -8.117 23.625 1 82.62 170 LYS B CA 1
ATOM 4146 C C . LYS B 1 170 ? -19.203 -8.938 22.484 1 82.62 170 LYS B C 1
ATOM 4148 O O . LYS B 1 170 ? -20.406 -8.914 22.234 1 82.62 170 LYS B O 1
ATOM 4153 N N . ILE B 1 171 ? -18.297 -9.688 21.859 1 82.19 171 ILE B N 1
ATOM 4154 C CA . ILE B 1 171 ? -18.781 -10.273 20.609 1 82.19 171 ILE B CA 1
ATOM 4155 C C . ILE B 1 171 ? -18.844 -11.789 20.75 1 82.19 171 ILE B C 1
ATOM 4157 O O . ILE B 1 171 ? -19.391 -12.469 19.875 1 82.19 171 ILE B O 1
ATOM 4161 N N . ILE B 1 172 ? -18.328 -12.273 21.812 1 77.56 172 ILE B N 1
ATOM 4162 C CA . ILE B 1 172 ? -18.125 -13.703 21.984 1 77.56 172 ILE B CA 1
ATOM 4163 C C . ILE B 1 172 ? -19.469 -14.43 21.906 1 77.56 172 ILE B C 1
ATOM 4165 O O . ILE B 1 172 ? -19.578 -15.516 21.344 1 77.56 172 ILE B O 1
ATOM 4169 N N . ASN B 1 173 ? -20.453 -13.773 22.391 1 79.25 173 ASN B N 1
ATOM 4170 C CA . ASN B 1 173 ? -21.766 -14.43 22.484 1 79.25 173 ASN B CA 1
ATOM 4171 C C . ASN B 1 173 ? -22.422 -14.547 21.109 1 79.25 173 ASN B C 1
ATOM 4173 O O . ASN B 1 173 ? -23.344 -15.336 20.922 1 79.25 173 ASN B O 1
ATOM 4177 N N . ASN B 1 174 ? -21.906 -13.805 20.156 1 83.31 174 ASN B N 1
ATOM 4178 C CA . ASN B 1 174 ? -22.531 -13.797 18.828 1 83.31 174 ASN B CA 1
ATOM 4179 C C . ASN B 1 174 ? -21.766 -14.688 17.844 1 83.31 174 ASN B C 1
ATOM 4181 O O . ASN B 1 174 ? -22.172 -14.828 16.703 1 83.31 174 ASN B O 1
ATOM 4185 N N . ILE B 1 175 ? -20.75 -15.25 18.344 1 88.94 175 ILE B N 1
ATOM 4186 C CA . ILE B 1 175 ? -19.953 -16.094 17.469 1 88.94 175 ILE B CA 1
ATOM 4187 C C . ILE B 1 175 ? -20.531 -17.5 17.438 1 88.94 175 ILE B C 1
ATOM 4189 O O . ILE B 1 175 ? -20.797 -18.094 18.484 1 88.94 175 ILE B O 1
ATOM 4193 N N . LYS B 1 176 ? -20.797 -17.984 16.266 1 91.88 176 LYS B N 1
ATOM 4194 C CA . LYS B 1 176 ? -21.266 -19.344 16.078 1 91.88 176 LYS B CA 1
ATOM 4195 C C . LYS B 1 176 ? -20.125 -20.281 15.719 1 91.88 176 LYS B C 1
ATOM 4197 O O . LYS B 1 176 ? -19.125 -19.859 15.148 1 91.88 176 LYS B O 1
ATOM 4202 N N . PHE B 1 177 ? -20.375 -21.578 16.188 1 94 177 PHE B N 1
ATOM 4203 C CA . PHE B 1 177 ? -19.375 -22.594 15.922 1 94 177 PHE B CA 1
ATOM 4204 C C . PHE B 1 177 ? -19.859 -23.578 14.867 1 94 177 PHE B C 1
ATOM 4206 O O . PHE B 1 177 ? -21.062 -23.828 14.758 1 94 177 PHE B O 1
ATOM 4213 N N . PRO B 1 178 ? -19.031 -24.203 14.031 1 95.56 178 PRO B N 1
ATOM 4214 C CA . PRO B 1 178 ? -17.578 -23.938 14.039 1 95.56 178 PRO B CA 1
ATOM 4215 C C . PRO B 1 178 ? -17.234 -22.609 13.375 1 95.56 178 PRO B C 1
ATOM 4217 O O . PRO B 1 178 ? -17.969 -22.125 12.523 1 95.56 178 PRO B O 1
ATOM 4220 N N . CYS B 1 179 ? -16.125 -22.016 13.773 1 96.25 179 CYS B N 1
ATOM 4221 C CA . CYS B 1 179 ? -15.617 -20.797 13.148 1 96.25 179 CYS B CA 1
ATOM 4222 C C . CYS B 1 179 ? -14.125 -20.922 12.859 1 96.25 179 CYS B C 1
ATOM 4224 O O . CYS B 1 179 ? -13.461 -21.812 13.398 1 96.25 179 CYS B O 1
ATOM 4226 N N . CYS B 1 180 ? -13.672 -20.172 11.938 1 96 180 CYS B N 1
ATOM 4227 C CA . CYS B 1 180 ? -12.273 -20.141 11.516 1 96 180 CYS B CA 1
ATOM 4228 C C . CYS B 1 180 ? -11.578 -18.891 12.023 1 96 180 CYS B C 1
ATOM 4230 O O . CYS B 1 180 ? -12.117 -17.781 11.906 1 96 180 CYS B O 1
ATOM 4232 N N . ILE B 1 181 ? -10.43 -19.078 12.688 1 96.56 181 ILE B N 1
ATOM 4233 C CA . ILE B 1 181 ? -9.594 -17.969 13.133 1 96.56 181 ILE B CA 1
ATOM 4234 C C . ILE B 1 181 ? -8.344 -17.891 12.258 1 96.56 181 ILE B C 1
ATOM 4236 O O . ILE B 1 181 ? -7.625 -18.891 12.094 1 96.56 181 ILE B O 1
ATOM 4240 N N . LYS B 1 182 ? -8.094 -16.766 11.703 1 95.88 182 LYS B N 1
ATOM 4241 C CA . LYS B 1 182 ? -6.938 -16.672 10.82 1 95.88 182 LYS B CA 1
ATOM 4242 C C . LYS B 1 182 ? -6.254 -15.312 10.938 1 95.88 182 LYS B C 1
ATOM 4244 O O . LYS B 1 182 ? -6.922 -14.297 11.125 1 95.88 182 LYS B O 1
ATOM 4249 N N . PRO B 1 183 ? -4.898 -15.305 10.836 1 96.12 183 PRO B N 1
ATOM 4250 C CA . PRO B 1 183 ? -4.203 -14.023 10.703 1 96.12 183 PRO B CA 1
ATOM 4251 C C . PRO B 1 183 ? -4.664 -13.227 9.484 1 96.12 183 PRO B C 1
ATOM 4253 O O . PRO B 1 183 ? -4.953 -13.805 8.438 1 96.12 183 PRO B O 1
ATOM 4256 N N . SER B 1 184 ? -4.695 -11.906 9.578 1 95.56 184 SER B N 1
ATOM 4257 C CA . SER B 1 184 ? -5.219 -11.062 8.508 1 95.56 184 SER B CA 1
ATOM 4258 C C . SER B 1 184 ? -4.238 -10.984 7.34 1 95.56 184 SER B C 1
ATOM 4260 O O . SER B 1 184 ? -4.645 -10.75 6.199 1 95.56 184 SER B O 1
ATOM 4262 N N . ASN B 1 185 ? -2.924 -11.18 7.605 1 93.25 185 ASN B N 1
ATOM 4263 C CA . ASN B 1 185 ? -1.948 -10.844 6.574 1 93.25 185 ASN B CA 1
ATOM 4264 C C . ASN B 1 185 ? -0.9 -11.938 6.414 1 93.25 185 ASN B C 1
ATOM 4266 O O . ASN B 1 185 ? 0.289 -11.648 6.266 1 93.25 185 ASN B O 1
ATOM 4270 N N . GLN B 1 186 ? -1.304 -13.164 6.523 1 86.12 186 GLN B N 1
ATOM 4271 C CA . GLN B 1 186 ? -0.416 -14.297 6.273 1 86.12 186 GLN B CA 1
ATOM 4272 C C . GLN B 1 186 ? -0.915 -15.133 5.102 1 86.12 186 GLN B C 1
ATOM 4274 O O . GLN B 1 186 ? -2.094 -15.078 4.746 1 86.12 186 GLN B O 1
ATOM 4279 N N . GLY B 1 187 ? 0.011 -15.773 4.484 1 81.38 187 GLY B N 1
ATOM 4280 C CA . GLY B 1 187 ? -0.308 -16.703 3.412 1 81.38 187 GLY B CA 1
ATOM 4281 C C . GLY B 1 187 ? -0.164 -18.156 3.82 1 81.38 187 GLY B C 1
ATOM 4282 O O . GLY B 1 187 ? 0.243 -18.453 4.945 1 81.38 187 GLY B O 1
ATOM 4283 N N . SER B 1 188 ? -0.661 -18.969 2.992 1 79 188 SER B N 1
ATOM 4284 C CA . SER B 1 188 ? -0.461 -20.406 3.074 1 79 188 SER B CA 1
ATOM 4285 C C . SER B 1 188 ? -1.061 -20.984 4.355 1 79 188 SER B C 1
ATOM 4287 O O . SER B 1 188 ? -0.515 -21.922 4.941 1 79 188 SER B O 1
ATOM 4289 N N . SER B 1 189 ? -2.039 -20.375 4.93 1 81.25 189 SER B N 1
ATOM 4290 C CA . SER B 1 189 ? -2.826 -20.828 6.066 1 81.25 189 SER B CA 1
ATOM 4291 C C . SER B 1 189 ? -1.982 -20.875 7.336 1 81.25 189 SER B C 1
ATOM 4293 O O . SER B 1 189 ? -2.273 -21.656 8.25 1 81.25 189 SER B O 1
ATOM 4295 N N . PHE B 1 190 ? -0.957 -20.172 7.336 1 80.06 190 PHE B N 1
ATOM 4296 C CA . PHE B 1 190 ? -0.199 -20.062 8.578 1 80.06 190 PHE B CA 1
ATOM 4297 C C . PHE B 1 190 ? -1.042 -19.422 9.672 1 80.06 190 PHE B C 1
ATOM 4299 O O . PHE B 1 190 ? -1.611 -18.344 9.477 1 80.06 190 PHE B O 1
ATOM 4306 N N . GLY B 1 191 ? -1.219 -20.078 10.727 1 86.56 191 GLY B N 1
ATOM 4307 C CA . GLY B 1 191 ? -1.918 -19.547 11.891 1 86.56 191 GLY B CA 1
ATOM 4308 C C . GLY B 1 191 ? -3.424 -19.719 11.805 1 86.56 191 GLY B C 1
ATOM 4309 O O . GLY B 1 191 ? -4.156 -19.219 12.656 1 86.56 191 GLY B O 1
ATOM 4310 N N . VAL B 1 192 ? -3.873 -20.344 10.805 1 91.94 192 VAL B N 1
ATOM 4311 C CA . VAL B 1 192 ? -5.305 -20.562 10.617 1 91.94 192 VAL B CA 1
ATOM 4312 C C . VAL B 1 192 ? -5.766 -21.766 11.422 1 91.94 192 VAL B C 1
ATOM 4314 O O . VAL B 1 192 ? -5.117 -22.828 11.391 1 91.94 192 VAL B O 1
ATOM 4317 N N . ASN B 1 193 ? -6.789 -21.625 12.141 1 94 193 ASN B N 1
ATOM 4318 C CA . ASN B 1 193 ? -7.367 -22.719 12.93 1 94 193 ASN B CA 1
ATOM 4319 C C . ASN B 1 193 ? -8.891 -22.672 12.914 1 94 193 ASN B C 1
ATOM 4321 O O . ASN B 1 193 ? -9.484 -21.625 12.633 1 94 193 ASN B O 1
ATOM 4325 N N . VAL B 1 194 ? -9.477 -23.812 13.203 1 94.62 194 VAL B N 1
ATOM 4326 C CA . VAL B 1 194 ? -10.922 -23.922 13.336 1 94.62 194 VAL B CA 1
ATOM 4327 C C . VAL B 1 194 ? -11.281 -24.156 14.805 1 94.62 194 VAL B C 1
ATOM 4329 O O . VAL B 1 194 ? -10.672 -25 15.477 1 94.62 194 VAL B O 1
ATOM 4332 N N . ALA B 1 195 ? -12.164 -23.406 15.312 1 95.81 195 ALA B N 1
ATOM 4333 C CA . ALA B 1 195 ? -12.656 -23.562 16.672 1 95.81 195 ALA B CA 1
ATOM 4334 C C . ALA B 1 195 ? -14.07 -24.141 16.672 1 95.81 195 ALA B C 1
ATOM 4336 O O . ALA B 1 195 ? -14.93 -23.719 15.906 1 95.81 195 ALA B O 1
ATOM 4337 N N . ASN B 1 196 ? -14.289 -25.078 17.594 1 95.5 196 ASN B N 1
ATOM 4338 C CA . ASN B 1 196 ? -15.586 -25.734 17.688 1 95.5 196 ASN B CA 1
ATOM 4339 C C . ASN B 1 196 ? -16.328 -25.344 18.969 1 95.5 196 ASN B C 1
ATOM 4341 O O . ASN B 1 196 ? -17.484 -25.719 19.156 1 95.5 196 ASN B O 1
ATOM 4345 N N . ASP B 1 197 ? -15.617 -24.688 19.828 1 93.94 197 ASP B N 1
ATOM 4346 C CA . ASP B 1 197 ? -16.172 -24.219 21.094 1 93.94 197 ASP B CA 1
ATOM 4347 C C . ASP B 1 197 ? -15.383 -23.031 21.641 1 93.94 197 ASP B C 1
ATOM 4349 O O . ASP B 1 197 ? -14.438 -22.562 21 1 93.94 197 ASP B O 1
ATOM 4353 N N . PHE B 1 198 ? -15.828 -22.578 22.797 1 92.25 198 PHE B N 1
ATOM 4354 C CA . PHE B 1 198 ? -15.242 -21.359 23.375 1 92.25 198 PHE B CA 1
ATOM 4355 C C . PHE B 1 198 ? -13.789 -21.609 23.781 1 92.25 198 PHE B C 1
ATOM 4357 O O . PHE B 1 198 ? -12.945 -20.719 23.641 1 92.25 198 PHE B O 1
ATOM 4364 N N . ILE B 1 199 ? -13.492 -22.719 24.281 1 94.25 199 ILE B N 1
ATOM 4365 C CA . ILE B 1 199 ? -12.133 -23.031 24.734 1 94.25 199 ILE B CA 1
ATOM 4366 C C . ILE B 1 199 ? -11.195 -23.047 23.531 1 94.25 199 ILE B C 1
ATOM 4368 O O . ILE B 1 199 ? -10.156 -22.391 23.531 1 94.25 199 ILE B O 1
ATOM 4372 N N . SER B 1 200 ? -11.57 -23.797 22.469 1 95.31 200 SER B N 1
ATOM 4373 C CA . SER B 1 200 ? -10.75 -23.844 21.266 1 95.31 200 SER B CA 1
ATOM 4374 C C . SER B 1 200 ? -10.68 -22.484 20.578 1 95.31 200 SER B C 1
ATOM 4376 O O . SER B 1 200 ? -9.688 -22.172 19.922 1 95.31 200 SER B O 1
ATOM 4378 N N . LEU B 1 201 ? -11.734 -21.719 20.703 1 94.69 201 LEU B N 1
ATOM 4379 C CA . LEU B 1 201 ? -11.719 -20.359 20.172 1 94.69 201 LEU B CA 1
ATOM 4380 C C . LEU B 1 201 ? -10.602 -19.531 20.812 1 94.69 201 LEU B C 1
ATOM 4382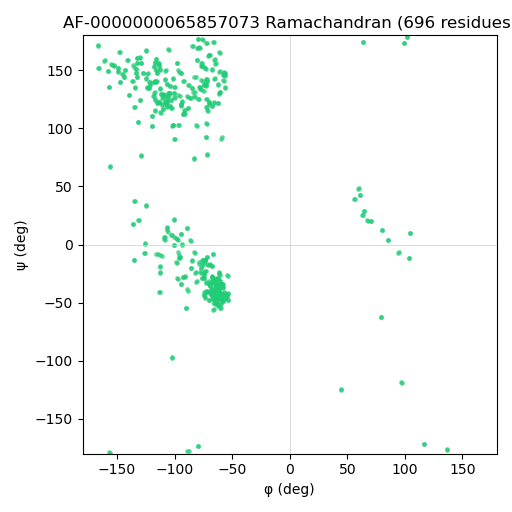 O O . LEU B 1 201 ? -9.805 -18.922 20.109 1 94.69 201 LEU B O 1
ATOM 4386 N N . LYS B 1 202 ? -10.562 -19.531 22.094 1 93.38 202 LYS B N 1
ATOM 4387 C CA . LYS B 1 202 ? -9.555 -18.766 22.812 1 93.38 202 LYS B CA 1
ATOM 4388 C C . LYS B 1 202 ? -8.141 -19.219 22.438 1 93.38 202 LYS B C 1
ATOM 4390 O O . LYS B 1 202 ? -7.262 -18.391 22.203 1 93.38 202 LYS B O 1
ATOM 4395 N N . GLU B 1 203 ? -7.973 -20.5 22.359 1 95.75 203 GLU B N 1
ATOM 4396 C CA . GLU B 1 203 ? -6.676 -21.047 21.984 1 95.75 203 GLU B CA 1
ATOM 4397 C C . GLU B 1 203 ? -6.293 -20.625 20.562 1 95.75 203 GLU B C 1
ATOM 4399 O O . GLU B 1 203 ? -5.141 -20.281 20.297 1 95.75 203 GLU B O 1
ATOM 4404 N N . SER B 1 204 ? -7.258 -20.719 19.688 1 95.75 204 SER B N 1
ATOM 4405 C CA . SER B 1 204 ? -7.023 -20.375 18.281 1 95.75 204 SER B CA 1
ATOM 4406 C C . SER B 1 204 ? -6.68 -18.891 18.141 1 95.75 204 SER B C 1
ATOM 4408 O O . SER B 1 204 ? -5.867 -18.531 17.281 1 95.75 204 SER B O 1
ATOM 4410 N N . ILE B 1 205 ? -7.328 -18.062 18.891 1 95.88 205 ILE B N 1
ATOM 4411 C CA . ILE B 1 205 ? -7.047 -16.625 18.891 1 95.88 205 ILE B CA 1
ATOM 4412 C C . ILE B 1 205 ? -5.602 -16.391 19.312 1 95.88 205 ILE B C 1
ATOM 4414 O O . ILE B 1 205 ? -4.867 -15.656 18.656 1 95.88 205 ILE B O 1
ATOM 4418 N N . ASP B 1 206 ? -5.188 -17.062 20.375 1 95.69 206 ASP B N 1
ATOM 4419 C CA . ASP B 1 206 ? -3.822 -16.922 20.875 1 95.69 206 ASP B CA 1
ATOM 4420 C C . ASP B 1 206 ? -2.807 -17.359 19.828 1 95.69 206 ASP B C 1
ATOM 4422 O O . ASP B 1 206 ? -1.803 -16.672 19.609 1 95.69 206 ASP B O 1
ATOM 4426 N N . VAL B 1 207 ? -3.1 -18.422 19.172 1 95.94 207 VAL B N 1
ATOM 4427 C CA . VAL B 1 207 ? -2.197 -18.938 18.141 1 95.94 207 VAL B CA 1
ATOM 4428 C C . VAL B 1 207 ? -2.125 -17.969 16.969 1 95.94 207 VAL B C 1
ATOM 4430 O O . VAL B 1 207 ? -1.039 -17.672 16.469 1 95.94 207 VAL B O 1
ATOM 4433 N N . ALA B 1 208 ? -3.285 -17.5 16.5 1 96 208 ALA B N 1
ATOM 4434 C CA . ALA B 1 208 ? -3.328 -16.578 15.367 1 96 208 ALA B CA 1
ATOM 4435 C C . ALA B 1 208 ? -2.531 -15.305 15.656 1 96 208 ALA B C 1
ATOM 4437 O O . ALA B 1 208 ? -1.848 -14.781 14.773 1 96 208 ALA B O 1
ATOM 4438 N N . PHE B 1 209 ? -2.545 -14.828 16.891 1 95.81 209 PHE B N 1
ATOM 4439 C CA . PHE B 1 209 ? -1.873 -13.586 17.266 1 95.81 209 PHE B CA 1
ATOM 4440 C C . PHE B 1 209 ? -0.362 -13.781 17.312 1 95.81 209 PHE B C 1
ATOM 4442 O O . PHE B 1 209 ? 0.394 -12.812 17.359 1 95.81 209 PHE B O 1
ATOM 4449 N N . LEU B 1 210 ? 0.095 -15.07 17.297 1 94.38 210 LEU B N 1
ATOM 4450 C CA . LEU B 1 210 ? 1.524 -15.336 17.172 1 94.38 210 LEU B CA 1
ATOM 4451 C C . LEU B 1 210 ? 2.021 -14.961 15.781 1 94.38 210 LEU B C 1
ATOM 4453 O O . LEU B 1 210 ? 3.219 -14.734 15.586 1 94.38 210 LEU B O 1
ATOM 4457 N N . TYR B 1 211 ? 1.076 -14.836 14.867 1 92.56 211 TYR B N 1
ATOM 4458 C CA . TYR B 1 211 ? 1.47 -14.656 13.477 1 92.56 211 TYR B CA 1
ATOM 4459 C C . TYR B 1 211 ? 1.101 -13.258 12.984 1 92.56 211 TYR B C 1
ATOM 4461 O O . TYR B 1 211 ? 1.601 -12.812 11.945 1 92.56 211 TYR B O 1
ATOM 4469 N N . SER B 1 212 ? 0.226 -12.617 13.648 1 93.75 212 SER B N 1
ATOM 4470 C CA . SER B 1 212 ? -0.242 -11.297 13.219 1 93.75 212 SER B CA 1
ATOM 4471 C C . SER B 1 212 ? -0.833 -10.516 14.391 1 93.75 212 SER B C 1
ATOM 4473 O O . SER B 1 212 ? -1.401 -11.102 15.312 1 93.75 212 SER B O 1
ATOM 4475 N N . LYS B 1 213 ? -0.732 -9.227 14.375 1 93.31 213 LYS B N 1
ATOM 4476 C CA . LYS B 1 213 ? -1.354 -8.375 15.383 1 93.31 213 LYS B CA 1
ATOM 4477 C C . LYS B 1 213 ? -2.824 -8.125 15.062 1 93.31 213 LYS B C 1
ATOM 4479 O O . LYS B 1 213 ? -3.549 -7.535 15.867 1 93.31 213 LYS B O 1
ATOM 4484 N N . LYS B 1 214 ? -3.307 -8.523 13.961 1 95.88 214 LYS B N 1
ATOM 4485 C CA . LYS B 1 214 ? -4.676 -8.414 13.461 1 95.88 214 LYS B CA 1
ATOM 4486 C C . LYS B 1 214 ? -5.188 -9.766 12.961 1 95.88 214 LYS B C 1
ATOM 4488 O O . LYS B 1 214 ? -4.551 -10.406 12.125 1 95.88 214 LYS B O 1
ATOM 4493 N N . ILE B 1 215 ? -6.309 -10.195 13.508 1 97.06 215 ILE B N 1
ATOM 4494 C CA . ILE B 1 215 ? -6.82 -11.508 13.102 1 97.06 215 ILE B CA 1
ATOM 4495 C C . ILE B 1 215 ? -8.297 -11.391 12.727 1 97.06 215 ILE B C 1
ATOM 4497 O O . ILE B 1 215 ? -8.953 -10.398 13.055 1 97.06 215 ILE B O 1
ATOM 4501 N N . LEU B 1 216 ? -8.797 -12.344 12.008 1 96.44 216 LEU B N 1
ATOM 4502 C CA . LEU B 1 216 ? -10.195 -12.453 11.617 1 96.44 216 LEU B CA 1
ATOM 4503 C C . LEU B 1 216 ? -10.836 -13.695 12.219 1 96.44 216 LEU B C 1
ATOM 4505 O O . LEU B 1 216 ? -10.211 -14.758 12.281 1 96.44 216 LEU B O 1
ATOM 4509 N N . ILE B 1 217 ? -12.008 -13.578 12.648 1 96.19 217 ILE B N 1
ATOM 4510 C CA . ILE B 1 217 ? -12.883 -14.695 12.992 1 96.19 217 ILE B CA 1
ATOM 4511 C C . ILE B 1 217 ? -14.031 -14.789 11.984 1 96.19 217 ILE B C 1
ATOM 4513 O O . ILE B 1 217 ? -14.781 -13.828 11.797 1 96.19 217 ILE B O 1
ATOM 4517 N N . GLU B 1 218 ? -14.094 -15.93 11.336 1 96 218 GLU B N 1
ATOM 4518 C CA . GLU B 1 218 ? -15.086 -16.172 10.289 1 96 218 GLU B CA 1
ATOM 4519 C C . GLU B 1 218 ? -15.859 -17.453 10.547 1 96 218 GLU B C 1
ATOM 4521 O O . GLU B 1 218 ? -15.32 -18.406 11.125 1 96 218 GLU B O 1
ATOM 4526 N N . PRO B 1 219 ? -17.172 -17.469 10.125 1 95 219 PRO B N 1
ATOM 4527 C CA . PRO B 1 219 ? -17.812 -18.797 10.133 1 95 219 PRO B CA 1
ATOM 4528 C C . PRO B 1 219 ? -17.062 -19.812 9.273 1 95 219 PRO B C 1
ATOM 4530 O O . PRO B 1 219 ? -16.516 -19.469 8.234 1 95 219 PRO B O 1
ATOM 4533 N N . PHE B 1 220 ? -17.031 -20.969 9.789 1 94.25 220 PHE B N 1
ATOM 4534 C CA . PHE B 1 220 ? -16.484 -22.031 8.945 1 94.25 220 PHE B CA 1
ATOM 4535 C C . PHE B 1 220 ? -17.406 -22.297 7.754 1 94.25 220 PHE B C 1
ATOM 4537 O O . PHE B 1 220 ? -18.578 -22.641 7.926 1 94.25 220 PHE B O 1
ATOM 4544 N N . ILE B 1 221 ? -16.938 -22.125 6.574 1 93.12 221 ILE B N 1
ATOM 4545 C CA . ILE B 1 221 ? -17.703 -22.344 5.359 1 93.12 221 ILE B CA 1
ATOM 4546 C C . ILE B 1 221 ? -17.5 -23.766 4.863 1 93.12 221 ILE B C 1
ATOM 4548 O O . ILE B 1 221 ? -16.391 -24.141 4.473 1 93.12 221 ILE B O 1
ATOM 4552 N N . GLN B 1 222 ? -18.5 -24.469 4.93 1 91.06 222 GLN B N 1
ATOM 4553 C CA . GLN B 1 222 ? -18.484 -25.797 4.32 1 91.06 222 GLN B CA 1
ATOM 4554 C C . GLN B 1 222 ? -18.734 -25.719 2.818 1 91.06 222 GLN B C 1
ATOM 4556 O O . GLN B 1 222 ? -19.875 -25.516 2.391 1 91.06 222 GLN B O 1
ATOM 4561 N N . GLY B 1 223 ? -17.703 -25.828 2.064 1 92.69 223 GLY B N 1
ATOM 4562 C CA . GLY B 1 223 ? -17.844 -25.719 0.623 1 92.69 223 GLY B CA 1
ATOM 4563 C C . GLY B 1 223 ? -16.625 -26.188 -0.144 1 92.69 223 GLY B C 1
ATOM 4564 O O . GLY B 1 223 ? -15.641 -26.625 0.456 1 92.69 223 GLY B O 1
ATOM 4565 N N . ARG B 1 224 ? -16.797 -26.281 -1.424 1 95.5 224 ARG B N 1
ATOM 4566 C CA . ARG B 1 224 ? -15.711 -26.609 -2.346 1 95.5 224 ARG B CA 1
ATOM 4567 C C . ARG B 1 224 ? -14.789 -25.406 -2.557 1 95.5 224 ARG B C 1
ATOM 4569 O O . ARG B 1 224 ? -15.25 -24.266 -2.619 1 95.5 224 ARG B O 1
ATOM 4576 N N . GLU B 1 225 ? -13.523 -25.609 -2.641 1 96.12 225 GLU B N 1
ATOM 4577 C CA . GLU B 1 225 ? -12.562 -24.562 -2.924 1 96.12 225 GLU B CA 1
ATOM 4578 C C . GLU B 1 225 ? -12.312 -24.422 -4.422 1 96.12 225 GLU B C 1
ATOM 4580 O O . GLU B 1 225 ? -11.758 -25.328 -5.047 1 96.12 225 GLU B O 1
ATOM 4585 N N . ILE B 1 226 ? -12.734 -23.328 -4.965 1 98.25 226 ILE B N 1
ATOM 4586 C CA . ILE B 1 226 ? -12.617 -23.062 -6.395 1 98.25 226 ILE B CA 1
ATOM 4587 C C . ILE B 1 226 ? -11.625 -21.922 -6.625 1 98.25 226 ILE B C 1
ATOM 4589 O O . ILE B 1 226 ? -11.664 -20.922 -5.922 1 98.25 226 ILE B O 1
ATOM 4593 N N . GLU B 1 227 ? -10.727 -22.094 -7.578 1 98.38 227 GLU B N 1
ATOM 4594 C CA . GLU B 1 227 ? -9.719 -21.078 -7.887 1 98.38 227 GLU B CA 1
ATOM 4595 C C . GLU B 1 227 ? -9.766 -20.688 -9.359 1 98.38 227 GLU B C 1
ATOM 4597 O O . GLU B 1 227 ? -10.047 -21.531 -10.227 1 98.38 227 GLU B O 1
ATOM 4602 N N . VAL B 1 228 ? -9.539 -19.438 -9.617 1 98.62 228 VAL B N 1
ATOM 4603 C CA . VAL B 1 228 ? -9.547 -18.875 -10.961 1 98.62 228 VAL B CA 1
ATOM 4604 C C . VAL B 1 228 ? -8.328 -17.969 -11.156 1 98.62 228 VAL B C 1
ATOM 4606 O O . VAL B 1 228 ? -7.969 -17.203 -10.258 1 98.62 228 VAL B O 1
ATOM 4609 N N . GLY B 1 229 ? -7.664 -18.156 -12.336 1 98.81 229 GLY B N 1
ATOM 4610 C CA . GLY B 1 229 ? -6.609 -17.219 -12.703 1 98.81 229 GLY B CA 1
ATOM 4611 C C . GLY B 1 229 ? -7.125 -16.016 -13.453 1 98.81 229 GLY B C 1
ATOM 4612 O O . GLY B 1 229 ? -8.031 -16.125 -14.289 1 98.81 229 GLY B O 1
ATOM 4613 N N . VAL B 1 230 ? -6.629 -14.875 -13.117 1 98.81 230 VAL B N 1
ATOM 4614 C CA . VAL B 1 230 ? -6.91 -13.648 -13.852 1 98.81 230 VAL B CA 1
ATOM 4615 C C . VAL B 1 230 ? -5.617 -13.086 -14.438 1 98.81 230 VAL B C 1
ATOM 4617 O O . VAL B 1 230 ? -4.562 -13.148 -13.797 1 98.81 230 VAL B O 1
ATOM 4620 N N . LEU B 1 231 ? -5.688 -12.594 -15.641 1 98.5 231 LEU B N 1
ATOM 4621 C CA . LEU B 1 231 ? -4.527 -12.117 -16.375 1 98.5 231 LEU B CA 1
ATOM 4622 C C . LEU B 1 231 ? -4.859 -10.844 -17.141 1 98.5 231 LEU B C 1
ATOM 4624 O O . LEU B 1 231 ? -5.887 -10.766 -17.812 1 98.5 231 LEU B O 1
ATOM 4628 N N . GLY B 1 232 ? -3.998 -9.789 -16.953 1 96.94 232 GLY B N 1
ATOM 4629 C CA . GLY B 1 232 ? -4.168 -8.555 -17.703 1 96.94 232 GLY B CA 1
ATOM 4630 C C . GLY B 1 232 ? -4 -7.309 -16.859 1 96.94 232 GLY B C 1
ATOM 4631 O O . GLY B 1 232 ? -3.596 -7.395 -15.695 1 96.94 232 GLY B O 1
ATOM 4632 N N . ASN B 1 233 ? -4.207 -6.16 -17.406 1 91.88 233 ASN B N 1
ATOM 4633 C CA . ASN B 1 233 ? -4.25 -4.883 -16.703 1 91.88 233 ASN B CA 1
ATOM 4634 C C . ASN B 1 233 ? -5.684 -4.402 -16.5 1 91.88 233 ASN B C 1
ATOM 4636 O O . ASN B 1 233 ? -6.445 -5 -15.742 1 91.88 233 ASN B O 1
ATOM 4640 N N . ARG B 1 234 ? -6.211 -3.523 -17.344 1 83 234 ARG B N 1
ATOM 4641 C CA . ARG B 1 234 ? -7.602 -3.105 -17.188 1 83 234 ARG B CA 1
ATOM 4642 C C . ARG B 1 234 ? -8.523 -3.969 -18.031 1 83 234 ARG B C 1
ATOM 4644 O O . ARG B 1 234 ? -9.711 -4.117 -17.719 1 83 234 ARG B O 1
ATOM 4651 N N . ASN B 1 235 ? -8.016 -4.484 -19.078 1 89.38 235 ASN B N 1
ATOM 4652 C CA . ASN B 1 235 ? -8.695 -5.527 -19.844 1 89.38 235 ASN B CA 1
ATOM 4653 C C . ASN B 1 235 ? -8.203 -6.918 -19.453 1 89.38 235 ASN B C 1
ATOM 4655 O O . ASN B 1 235 ? -7.168 -7.371 -19.938 1 89.38 235 ASN B O 1
ATOM 4659 N N . VAL B 1 236 ? -9.062 -7.59 -18.641 1 96.44 236 VAL B N 1
ATOM 4660 C CA . VAL B 1 236 ? -8.555 -8.812 -18.031 1 96.44 236 VAL B CA 1
ATOM 4661 C C . VAL B 1 236 ? -9.297 -10.023 -18.609 1 96.44 236 VAL B C 1
ATOM 4663 O O . VAL B 1 236 ? -10.438 -9.898 -19.062 1 96.44 236 VAL B O 1
ATOM 4666 N N . ILE B 1 237 ? -8.633 -11.102 -18.641 1 98.31 237 ILE B N 1
ATOM 4667 C CA . ILE B 1 237 ? -9.227 -12.398 -18.969 1 98.31 237 ILE B CA 1
ATOM 4668 C C . ILE B 1 237 ? -9.102 -13.336 -17.766 1 98.31 237 ILE B C 1
ATOM 4670 O O . ILE B 1 237 ? -8.281 -13.109 -16.875 1 98.31 237 ILE B O 1
ATOM 4674 N N . SER B 1 238 ? -9.969 -14.32 -17.734 1 98.69 238 SER B N 1
ATOM 4675 C CA . SER B 1 238 ? -9.938 -15.32 -16.672 1 98.69 238 SER B CA 1
ATOM 4676 C C . SER B 1 238 ? -9.641 -16.703 -17.219 1 98.69 238 SER B C 1
ATOM 4678 O O . SER B 1 238 ? -9.945 -17 -18.375 1 98.69 238 SER B O 1
ATOM 4680 N N . SER B 1 239 ? -9.039 -17.531 -16.5 1 98.81 239 SER B N 1
ATOM 4681 C CA . SER B 1 239 ? -8.883 -18.938 -16.828 1 98.81 239 SER B CA 1
ATOM 4682 C C . SER B 1 239 ? -10.172 -19.719 -16.594 1 98.81 239 SER B C 1
ATOM 4684 O O . SER B 1 239 ? -11.156 -19.156 -16.094 1 98.81 239 SER B O 1
ATOM 4686 N N . VAL B 1 240 ? -10.125 -20.984 -16.922 1 98.69 240 VAL B N 1
ATOM 4687 C CA . VAL B 1 240 ? -11.156 -21.906 -16.438 1 98.69 240 VAL B CA 1
ATOM 4688 C C . VAL B 1 240 ? -11.07 -22.031 -14.922 1 98.69 240 VAL B C 1
ATOM 4690 O O . VAL B 1 240 ? -10.055 -21.688 -14.32 1 98.69 240 VAL B O 1
ATOM 4693 N N . CYS B 1 241 ? -12.172 -22.469 -14.32 1 98.81 241 CYS B N 1
ATOM 4694 C CA . CYS B 1 241 ? -12.195 -22.703 -12.883 1 98.81 241 CYS B CA 1
ATOM 4695 C C . CYS B 1 241 ? -11.516 -24.016 -12.531 1 98.81 241 CYS B C 1
ATOM 4697 O O . CYS B 1 241 ? -11.664 -25 -13.242 1 98.81 241 CYS B O 1
ATOM 4699 N N . GLY B 1 242 ? -10.695 -23.984 -11.5 1 98.56 242 GLY B N 1
ATOM 4700 C CA . GLY B 1 242 ? -10.156 -25.188 -10.914 1 98.56 242 GLY B CA 1
ATOM 4701 C C . GLY B 1 242 ? -10.641 -25.438 -9.492 1 98.56 242 GLY B C 1
ATOM 4702 O O . GLY B 1 242 ? -11.078 -24.5 -8.812 1 98.56 242 GLY B O 1
ATOM 4703 N N . GLU B 1 243 ? -10.594 -26.703 -9.086 1 97.62 243 GLU B N 1
ATOM 4704 C CA . GLU B 1 243 ? -10.977 -27.078 -7.734 1 97.62 243 GLU B CA 1
ATOM 4705 C C . GLU B 1 243 ? -9.844 -27.781 -7.012 1 97.62 243 GLU B C 1
ATOM 4707 O O . GLU B 1 243 ? -9.156 -28.625 -7.602 1 97.62 243 GLU B O 1
ATOM 4712 N N . ILE B 1 244 ? -9.609 -27.406 -5.785 1 92.81 244 ILE B N 1
ATOM 4713 C CA . ILE B 1 244 ? -8.656 -28.094 -4.926 1 92.81 244 ILE B CA 1
ATOM 4714 C C . ILE B 1 244 ? -9.398 -28.969 -3.926 1 92.81 244 ILE B C 1
ATOM 4716 O O . ILE B 1 244 ? -10.273 -28.5 -3.195 1 92.81 244 ILE B O 1
ATOM 4720 N N . LYS B 1 245 ? -9.055 -30.234 -3.922 1 89.19 245 LYS B N 1
ATOM 4721 C CA . LYS B 1 245 ? -9.625 -31.188 -2.98 1 89.19 245 LYS B CA 1
ATOM 4722 C C . LYS B 1 245 ? -8.57 -31.703 -2.002 1 89.19 245 LYS B C 1
ATOM 4724 O O . LYS B 1 245 ? -7.469 -32.062 -2.406 1 89.19 245 LYS B O 1
ATOM 4729 N N . PHE B 1 246 ? -8.906 -31.484 -0.797 1 78.44 246 PHE B N 1
ATOM 4730 C CA . PHE B 1 246 ? -7.957 -31.953 0.21 1 78.44 246 PHE B CA 1
ATOM 4731 C C . PHE B 1 246 ? -8.688 -32.656 1.355 1 78.44 246 PHE B C 1
ATOM 4733 O O . PHE B 1 246 ? -9.898 -32.469 1.52 1 78.44 246 PHE B O 1
ATOM 4740 N N . LYS B 1 247 ? -7.984 -33.5 1.963 1 71.19 247 LYS B N 1
ATOM 4741 C CA . LYS B 1 247 ? -8.57 -34.375 2.988 1 71.19 247 LYS B CA 1
ATOM 4742 C C . LYS B 1 247 ? -8.672 -33.625 4.324 1 71.19 247 LYS B C 1
ATOM 4744 O O . LYS B 1 247 ? -9.57 -33.906 5.121 1 71.19 247 LYS B O 1
ATOM 4749 N N . LYS B 1 248 ? -7.781 -32.781 4.547 1 69.88 248 LYS B N 1
ATOM 4750 C CA . LYS B 1 248 ? -7.75 -32.125 5.848 1 69.88 248 LYS B CA 1
ATOM 4751 C C . LYS B 1 248 ? -8.789 -31 5.918 1 69.88 248 LYS B C 1
ATOM 4753 O O . LYS B 1 248 ? -9.523 -30.766 4.953 1 69.88 248 LYS B O 1
ATOM 4758 N N . ILE B 1 249 ? -8.844 -30.438 7.055 1 66.94 249 ILE B N 1
ATOM 4759 C CA . ILE B 1 249 ? -9.836 -29.406 7.332 1 66.94 249 ILE B CA 1
ATOM 4760 C C . ILE B 1 249 ? -9.5 -28.141 6.559 1 66.94 249 ILE B C 1
ATOM 4762 O O . ILE B 1 249 ? -10.391 -27.422 6.098 1 66.94 249 ILE B O 1
ATOM 4766 N N . PHE B 1 250 ? -8.086 -27.953 6.43 1 69.62 250 PHE B N 1
ATOM 4767 C CA . PHE B 1 250 ? -7.684 -26.797 5.648 1 69.62 250 PHE B CA 1
ATOM 4768 C C . PHE B 1 250 ? -6.59 -27.156 4.652 1 69.62 250 PHE B C 1
ATOM 4770 O O . PHE B 1 250 ? -5.852 -28.125 4.859 1 69.62 250 PHE B O 1
ATOM 4777 N N . TYR B 1 251 ? -6.656 -26.453 3.561 1 72.31 251 TYR B N 1
ATOM 4778 C CA . TYR B 1 251 ? -5.566 -26.5 2.59 1 72.31 251 TYR B CA 1
ATOM 4779 C C . TYR B 1 251 ? -4.344 -25.766 3.109 1 72.31 251 TYR B C 1
ATOM 4781 O O . TYR B 1 251 ? -4.121 -24.594 2.764 1 72.31 251 TYR B O 1
ATOM 4789 N N . ASP B 1 252 ? -3.52 -26.375 4.066 1 71.25 252 ASP B N 1
ATOM 4790 C CA . ASP B 1 252 ? -2.396 -25.734 4.734 1 71.25 252 ASP B CA 1
ATOM 4791 C C . ASP B 1 252 ? -1.109 -25.891 3.93 1 71.25 252 ASP B C 1
ATOM 4793 O O . ASP B 1 252 ? -1.134 -26.391 2.801 1 71.25 252 ASP B O 1
ATOM 4797 N N . TYR B 1 253 ? -0.062 -25.406 4.445 1 71.62 253 TYR B N 1
ATOM 4798 C CA . TYR B 1 253 ? 1.231 -25.359 3.773 1 71.62 253 TYR B CA 1
ATOM 4799 C C . TYR B 1 253 ? 1.675 -26.75 3.336 1 71.62 253 TYR B C 1
ATOM 4801 O O . TYR B 1 253 ? 2.119 -26.938 2.201 1 71.62 253 TYR B O 1
ATOM 4809 N N . LYS B 1 254 ? 1.55 -27.625 4.203 1 70.12 254 LYS B N 1
ATOM 4810 C CA . LYS B 1 254 ? 1.957 -29 3.893 1 70.12 254 LYS B CA 1
ATOM 4811 C C . LYS B 1 254 ? 1.107 -29.578 2.768 1 70.12 254 LYS B C 1
ATOM 4813 O O . LYS B 1 254 ? 1.634 -30.219 1.853 1 70.12 254 LYS B O 1
ATOM 4818 N N . GLU B 1 255 ? -0.152 -29.359 2.791 1 70.56 255 G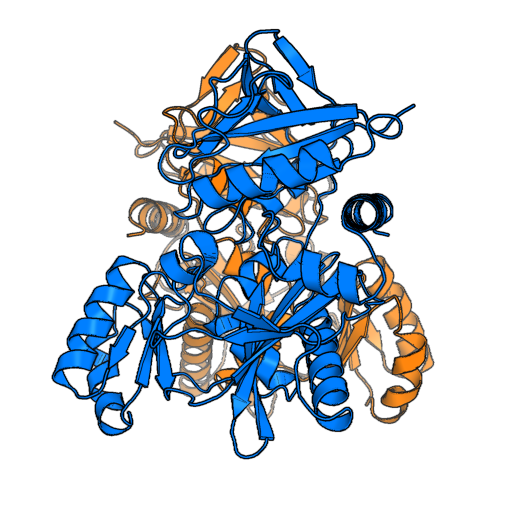LU B N 1
ATOM 4819 C CA . GLU B 1 255 ? -1.052 -29.859 1.755 1 70.56 255 GLU B CA 1
ATOM 4820 C C . GLU B 1 255 ? -0.779 -29.172 0.416 1 70.56 255 GLU B C 1
ATOM 4822 O O . GLU B 1 255 ? -0.851 -29.812 -0.636 1 70.56 255 GLU B O 1
ATOM 4827 N N . LYS B 1 256 ? -0.512 -27.953 0.475 1 68.06 256 LYS B N 1
ATOM 4828 C CA . LYS B 1 256 ? -0.316 -27.141 -0.727 1 68.06 256 LYS B CA 1
ATOM 4829 C C . LYS B 1 256 ? 0.965 -27.547 -1.453 1 68.06 256 LYS B C 1
ATOM 4831 O O . LYS B 1 256 ? 0.989 -27.625 -2.684 1 68.06 256 LYS B O 1
ATOM 4836 N N . TYR B 1 257 ? 2.002 -27.953 -0.658 1 70.38 257 TYR B N 1
ATOM 4837 C CA . TYR B 1 257 ? 3.297 -27.922 -1.328 1 70.38 257 TYR B CA 1
ATOM 4838 C C . TYR B 1 257 ? 4.09 -29.188 -1.031 1 70.38 257 TYR B C 1
ATOM 4840 O O . TYR B 1 257 ? 5.066 -29.5 -1.717 1 70.38 257 TYR B O 1
ATOM 4848 N N . ILE B 1 258 ? 3.625 -29.875 -0.087 1 67.88 258 ILE B N 1
ATOM 4849 C CA . ILE B 1 258 ? 4.41 -31.047 0.299 1 67.88 258 ILE B CA 1
ATOM 4850 C C . ILE B 1 258 ? 3.631 -32.312 -0.015 1 67.88 258 ILE B C 1
ATOM 4852 O O . ILE B 1 258 ? 4.188 -33.281 -0.55 1 67.88 258 ILE B O 1
ATOM 4856 N N . SER B 1 259 ? 2.301 -32.219 0.288 1 67.5 259 SER B N 1
ATOM 4857 C CA . SER B 1 259 ? 1.484 -33.406 0.181 1 67.5 259 SER B CA 1
ATOM 4858 C C . SER B 1 259 ? 1.189 -33.75 -1.276 1 67.5 259 SER B C 1
ATOM 4860 O O . SER B 1 259 ? 0.862 -32.875 -2.07 1 67.5 259 SER B O 1
ATOM 4862 N N . LYS B 1 260 ? 1.376 -35 -1.617 1 66.38 260 LYS B N 1
ATOM 4863 C CA . LYS B 1 260 ? 1.046 -35.531 -2.941 1 66.38 260 LYS B CA 1
ATOM 4864 C C . LYS B 1 260 ? -0.418 -35.969 -3.014 1 66.38 260 LYS B C 1
ATOM 4866 O O . LYS B 1 260 ? -0.885 -36.406 -4.059 1 66.38 260 LYS B O 1
ATOM 4871 N N . LYS B 1 261 ? -1.116 -35.719 -1.938 1 72.38 261 LYS B N 1
ATOM 4872 C CA . LYS B 1 261 ? -2.473 -36.25 -1.857 1 72.38 261 LYS B CA 1
ATOM 4873 C C . LYS B 1 261 ? -3.502 -35.219 -2.279 1 72.38 261 LYS B C 1
ATOM 4875 O O . LYS B 1 261 ? -4.68 -35.531 -2.457 1 72.38 261 LYS B O 1
ATOM 4880 N N . THR B 1 262 ? -3.051 -33.969 -2.404 1 77.5 262 THR B N 1
ATOM 4881 C CA . THR B 1 262 ? -3.979 -32.938 -2.859 1 77.5 262 THR B CA 1
ATOM 4882 C C . THR B 1 262 ? -4.324 -33.156 -4.332 1 77.5 262 THR B C 1
ATOM 4884 O O . THR B 1 262 ? -3.438 -33.344 -5.164 1 77.5 262 THR B O 1
ATOM 4887 N N . LYS B 1 263 ? -5.617 -33.312 -4.551 1 87.5 263 LYS B N 1
ATOM 4888 C CA . LYS B 1 263 ? -6.086 -33.5 -5.922 1 87.5 263 LYS B CA 1
ATOM 4889 C C . LYS B 1 263 ? -6.562 -32.188 -6.508 1 87.5 263 LYS B C 1
ATOM 4891 O O . LYS B 1 263 ? -7.301 -31.438 -5.859 1 87.5 263 LYS B O 1
ATOM 4896 N N . ILE B 1 264 ? -6.086 -31.844 -7.641 1 92.5 264 ILE B N 1
ATOM 4897 C CA . ILE B 1 264 ? -6.484 -30.656 -8.383 1 92.5 264 ILE B CA 1
ATOM 4898 C C . ILE B 1 264 ? -7.305 -31.062 -9.609 1 92.5 264 ILE B C 1
ATOM 4900 O O . ILE B 1 264 ? -6.871 -31.906 -10.398 1 92.5 264 ILE B O 1
ATOM 4904 N N . ILE B 1 265 ? -8.492 -30.562 -9.711 1 96.62 265 ILE B N 1
ATOM 4905 C CA . ILE B 1 265 ? -9.383 -30.859 -10.82 1 96.62 265 ILE B CA 1
ATOM 4906 C C . ILE B 1 265 ? -9.547 -29.625 -11.695 1 96.62 265 ILE B C 1
ATOM 4908 O O . ILE B 1 265 ? -10.102 -28.609 -11.258 1 96.62 265 ILE B O 1
ATOM 4912 N N . ILE B 1 266 ? -9.141 -29.688 -12.875 1 97.69 266 ILE B N 1
ATOM 4913 C CA . ILE B 1 266 ? -9.258 -28.578 -13.82 1 97.69 266 ILE B CA 1
ATOM 4914 C C . ILE B 1 266 ? -9.758 -29.094 -15.164 1 97.69 266 ILE B C 1
ATOM 4916 O O . ILE B 1 266 ? -9.109 -29.922 -15.805 1 97.69 266 ILE B O 1
ATOM 4920 N N . PRO B 1 267 ? -10.852 -28.719 -15.703 1 97.94 267 PRO B N 1
ATOM 4921 C CA . PRO B 1 267 ? -11.766 -27.766 -15.086 1 97.94 267 PRO B CA 1
ATOM 4922 C C . PRO B 1 267 ? -12.539 -28.344 -13.906 1 97.94 267 PRO B C 1
ATOM 4924 O O . PRO B 1 267 ? -12.773 -29.562 -13.859 1 97.94 267 PRO B O 1
ATOM 4927 N N . ALA B 1 268 ? -12.867 -27.469 -13 1 98.31 268 ALA B N 1
ATOM 4928 C CA . ALA B 1 268 ? -13.734 -27.891 -11.906 1 98.31 268 ALA B CA 1
ATOM 4929 C C . ALA B 1 268 ? -15.039 -28.484 -12.43 1 98.31 268 ALA B C 1
ATOM 4931 O O . ALA B 1 268 ? -15.562 -28.031 -13.453 1 98.31 268 ALA B O 1
ATOM 4932 N N . LYS B 1 269 ? -15.539 -29.484 -11.719 1 97.5 269 LYS B N 1
ATOM 4933 C CA . LYS B 1 269 ? -16.812 -30.109 -12.102 1 97.5 269 LYS B CA 1
ATOM 4934 C C . LYS B 1 269 ? -18 -29.312 -11.562 1 97.5 269 LYS B C 1
ATOM 4936 O O . LYS B 1 269 ? -18.688 -29.766 -10.656 1 97.5 269 LYS B O 1
ATOM 4941 N N . ILE B 1 270 ? -18.25 -28.188 -12.164 1 98.06 270 ILE B N 1
ATOM 4942 C CA . ILE B 1 270 ? -19.344 -27.297 -11.812 1 98.06 270 ILE B CA 1
ATOM 4943 C C . ILE B 1 270 ? -20.094 -26.875 -13.078 1 98.06 270 ILE B C 1
ATOM 4945 O O . ILE B 1 270 ? -19.594 -27.062 -14.195 1 98.06 270 ILE B O 1
ATOM 4949 N N . SER B 1 271 ? -21.344 -26.391 -12.969 1 97.94 271 SER B N 1
ATOM 4950 C CA . SER B 1 271 ? -22.141 -25.969 -14.125 1 97.94 271 SER B CA 1
ATOM 4951 C C . SER B 1 271 ? -21.516 -24.766 -14.82 1 97.94 271 SER B C 1
ATOM 4953 O O . SER B 1 271 ? -20.781 -24 -14.195 1 97.94 271 SER B O 1
ATOM 4955 N N . ASN B 1 272 ? -21.812 -24.594 -16.094 1 98.06 272 ASN B N 1
ATOM 4956 C CA . ASN B 1 272 ? -21.344 -23.438 -16.844 1 98.06 272 ASN B CA 1
ATOM 4957 C C . ASN B 1 272 ? -21.812 -22.125 -16.234 1 98.06 272 ASN B C 1
ATOM 4959 O O . ASN B 1 272 ? -21.094 -21.141 -16.234 1 98.06 272 ASN B O 1
ATOM 4963 N N . GLU B 1 273 ? -23 -22.234 -15.703 1 98.19 273 GLU B N 1
ATOM 4964 C CA . GLU B 1 273 ? -23.578 -21.047 -15.086 1 98.19 273 GLU B CA 1
ATOM 4965 C C . GLU B 1 273 ? -22.75 -20.609 -13.875 1 98.19 273 GLU B C 1
ATOM 4967 O O . GLU B 1 273 ? -22.391 -19.438 -13.758 1 98.19 273 GLU B O 1
ATOM 4972 N N . ILE B 1 274 ? -22.438 -21.531 -13.031 1 98.5 274 ILE B N 1
ATOM 4973 C CA . ILE B 1 274 ? -21.656 -21.234 -11.828 1 98.5 274 ILE B CA 1
ATOM 4974 C C . ILE B 1 274 ? -20.25 -20.812 -12.219 1 98.5 274 ILE B C 1
ATOM 4976 O O . ILE B 1 274 ? -19.703 -19.844 -11.672 1 98.5 274 ILE B O 1
ATOM 4980 N N . SER B 1 275 ? -19.672 -21.516 -13.18 1 98.62 275 SER B N 1
ATOM 4981 C CA . SER B 1 275 ? -18.344 -21.203 -13.664 1 98.62 275 SER B CA 1
ATOM 4982 C C . SER B 1 275 ? -18.266 -19.766 -14.195 1 98.62 275 SER B C 1
ATOM 4984 O O . SER B 1 275 ? -17.359 -19.016 -13.852 1 98.62 275 SER B O 1
ATOM 4986 N N . ASN B 1 276 ? -19.234 -19.438 -15.023 1 98.62 276 ASN B N 1
ATOM 4987 C CA . ASN B 1 276 ? -19.266 -18.109 -15.602 1 98.62 276 ASN B CA 1
ATOM 4988 C C . ASN B 1 276 ? -19.438 -17.031 -14.531 1 98.62 276 ASN B C 1
ATOM 4990 O O . ASN B 1 276 ? -18.828 -15.961 -14.609 1 98.62 276 ASN B O 1
ATOM 4994 N N . LYS B 1 277 ? -20.281 -17.344 -13.57 1 98.69 277 LYS B N 1
ATOM 4995 C CA . LYS B 1 277 ? -20.5 -16.406 -12.469 1 98.69 277 LYS B CA 1
ATOM 4996 C C . LYS B 1 277 ? -19.219 -16.188 -11.672 1 98.69 277 LYS B C 1
ATOM 4998 O O . LYS B 1 277 ? -18.859 -15.055 -11.359 1 98.69 277 LYS B O 1
ATOM 5003 N N . ILE B 1 278 ? -18.5 -17.234 -11.383 1 98.81 278 ILE B N 1
ATOM 5004 C CA . ILE B 1 278 ? -17.266 -17.188 -10.617 1 98.81 278 ILE B CA 1
ATOM 5005 C C . ILE B 1 278 ? -16.219 -16.391 -11.391 1 98.81 278 ILE B C 1
ATOM 5007 O O . ILE B 1 278 ? -15.539 -15.523 -10.828 1 98.81 278 ILE B O 1
ATOM 5011 N N . LYS B 1 279 ? -16.094 -16.672 -12.68 1 98.88 279 LYS B N 1
ATOM 5012 C CA . LYS B 1 279 ? -15.133 -15.969 -13.531 1 98.88 279 LYS B CA 1
ATOM 5013 C C . LYS B 1 279 ? -15.438 -14.477 -13.562 1 98.88 279 LYS B C 1
ATOM 5015 O O . LYS B 1 279 ? -14.523 -13.648 -13.484 1 98.88 279 LYS B O 1
ATOM 5020 N N . LYS B 1 280 ? -16.688 -14.164 -13.648 1 98.62 280 LYS B N 1
ATOM 5021 C CA . LYS B 1 280 ? -17.094 -12.766 -13.664 1 98.62 280 LYS B CA 1
ATOM 5022 C C . LYS B 1 280 ? -16.734 -12.062 -12.359 1 98.62 280 LYS B C 1
ATOM 5024 O O . LYS B 1 280 ? -16.234 -10.945 -12.367 1 98.62 280 LYS B O 1
ATOM 5029 N N . ILE B 1 281 ? -17 -12.719 -11.227 1 98.75 281 ILE B N 1
ATOM 5030 C CA . ILE B 1 281 ? -16.688 -12.156 -9.922 1 98.75 281 ILE B CA 1
ATOM 5031 C C . ILE B 1 281 ? -15.18 -11.977 -9.773 1 98.75 281 ILE B C 1
ATOM 5033 O O . ILE B 1 281 ? -14.719 -10.961 -9.242 1 98.75 281 ILE B O 1
ATOM 5037 N N . ALA B 1 282 ? -14.422 -12.945 -10.281 1 98.88 282 ALA B N 1
ATOM 5038 C CA . ALA B 1 282 ? -12.961 -12.883 -10.188 1 98.88 282 ALA B CA 1
ATOM 5039 C C . ALA B 1 282 ? -12.414 -11.68 -10.938 1 98.88 282 ALA B C 1
ATOM 5041 O O . ALA B 1 282 ? -11.555 -10.953 -10.414 1 98.88 282 ALA B O 1
ATOM 5042 N N . LYS B 1 283 ? -12.898 -11.469 -12.141 1 98.56 283 LYS B N 1
ATOM 5043 C CA . LYS B 1 283 ? -12.453 -10.328 -12.938 1 98.56 283 LYS B CA 1
ATOM 5044 C C . LYS B 1 283 ? -12.836 -9.008 -12.273 1 98.56 283 LYS B C 1
ATOM 5046 O O . LYS B 1 283 ? -12.031 -8.078 -12.219 1 98.56 283 LYS B O 1
ATOM 5051 N N . LEU B 1 284 ? -14.062 -8.969 -11.75 1 97.81 284 LEU B N 1
ATOM 5052 C CA . LEU B 1 284 ? -14.516 -7.758 -11.062 1 97.81 284 LEU B CA 1
ATOM 5053 C C . LEU B 1 284 ? -13.664 -7.484 -9.828 1 97.81 284 LEU B C 1
ATOM 5055 O O . LEU B 1 284 ? -13.297 -6.336 -9.562 1 97.81 284 LEU B O 1
ATOM 5059 N N . ALA B 1 285 ? -13.359 -8.539 -9.07 1 98.62 285 ALA B N 1
ATOM 5060 C CA . ALA B 1 285 ? -12.523 -8.391 -7.879 1 98.62 285 ALA B CA 1
ATOM 5061 C C . ALA B 1 285 ? -11.133 -7.875 -8.242 1 98.62 285 ALA B C 1
ATOM 5063 O O . ALA B 1 285 ? -10.602 -6.98 -7.578 1 98.62 285 ALA B O 1
ATOM 5064 N N . PHE B 1 286 ? -10.586 -8.43 -9.312 1 98.56 286 PHE B N 1
ATOM 5065 C CA . PHE B 1 286 ? -9.273 -8.039 -9.812 1 98.56 286 PHE B CA 1
ATOM 5066 C C . PHE B 1 286 ? -9.234 -6.547 -10.125 1 98.56 286 PHE B C 1
ATOM 5068 O O . PHE B 1 286 ? -8.32 -5.84 -9.703 1 98.56 286 PHE B O 1
ATOM 5075 N N . ILE B 1 287 ? -10.227 -6.031 -10.773 1 96.75 287 ILE B N 1
ATOM 5076 C CA . ILE B 1 287 ? -10.312 -4.637 -11.188 1 96.75 287 ILE B CA 1
ATOM 5077 C C . ILE B 1 287 ? -10.617 -3.76 -9.977 1 96.75 287 ILE B C 1
ATOM 5079 O O . ILE B 1 287 ? -10 -2.711 -9.789 1 96.75 287 ILE B O 1
ATOM 5083 N N . SER B 1 288 ? -11.523 -4.234 -9.086 1 96.75 288 SER B N 1
ATOM 5084 C CA . SER B 1 288 ? -11.984 -3.467 -7.93 1 96.75 288 SER B CA 1
ATOM 5085 C C . SER B 1 288 ? -10.852 -3.229 -6.938 1 96.75 288 SER B C 1
ATOM 5087 O O . SER B 1 288 ? -10.797 -2.188 -6.281 1 96.75 288 SER B O 1
ATOM 5089 N N . LEU B 1 289 ? -9.93 -4.184 -6.863 1 98.12 289 LEU B N 1
ATOM 5090 C CA . LEU B 1 289 ? -8.82 -4.078 -5.926 1 98.12 289 LEU B CA 1
ATOM 5091 C C . LEU B 1 289 ? -7.594 -3.477 -6.605 1 98.12 289 LEU B C 1
ATOM 5093 O O . LEU B 1 289 ? -6.492 -3.508 -6.051 1 98.12 289 LEU B O 1
ATOM 5097 N N . GLU B 1 290 ? -7.785 -2.996 -7.809 1 96.81 290 GLU B N 1
ATOM 5098 C CA . GLU B 1 290 ? -6.77 -2.279 -8.578 1 96.81 290 GLU B CA 1
ATOM 5099 C C . GLU B 1 290 ? -5.59 -3.188 -8.914 1 96.81 290 GLU B C 1
ATOM 5101 O O . GLU B 1 290 ? -4.441 -2.742 -8.922 1 96.81 290 GLU B O 1
ATOM 5106 N N . CYS B 1 291 ? -5.812 -4.469 -9.031 1 97.94 291 CYS B N 1
ATOM 5107 C CA . CYS B 1 291 ? -4.754 -5.406 -9.398 1 97.94 291 CYS B CA 1
ATOM 5108 C C . CYS B 1 291 ? -4.348 -5.23 -10.852 1 97.94 291 CYS B C 1
ATOM 5110 O O . CYS B 1 291 ? -5.047 -4.57 -11.625 1 97.94 291 CYS B O 1
ATOM 5112 N N . SER B 1 292 ? -3.195 -5.762 -11.188 1 97 292 SER B N 1
ATOM 5113 C CA . SER B 1 292 ? -2.686 -5.742 -12.555 1 97 292 SER B CA 1
ATOM 5114 C C . SER B 1 292 ? -1.825 -6.969 -12.836 1 97 292 SER B C 1
ATOM 5116 O O . SER B 1 292 ? -1.278 -7.578 -11.914 1 97 292 SER B O 1
ATOM 5118 N N . ILE B 1 293 ? -1.769 -7.391 -14.109 1 98.12 293 ILE B N 1
ATOM 5119 C CA . ILE B 1 293 ? -0.884 -8.391 -14.703 1 98.12 293 ILE B CA 1
ATOM 5120 C C . ILE B 1 293 ? -1.395 -9.789 -14.375 1 98.12 293 ILE B C 1
ATOM 5122 O O . ILE B 1 293 ? -1.821 -10.531 -15.266 1 98.12 293 ILE B O 1
ATOM 5126 N N . MET B 1 294 ? -1.414 -10.094 -13.039 1 98.62 294 MET B N 1
ATOM 5127 C CA . MET B 1 294 ? -1.841 -11.445 -12.695 1 98.62 294 MET B CA 1
ATOM 5128 C C . MET B 1 294 ? -2.455 -11.484 -11.297 1 98.62 294 MET B C 1
ATOM 5130 O O . MET B 1 294 ? -2.137 -10.648 -10.453 1 98.62 294 MET B O 1
ATOM 5134 N N . ALA B 1 295 ? -3.299 -12.445 -11.109 1 98.69 295 ALA B N 1
ATOM 5135 C CA . ALA B 1 295 ? -3.785 -12.812 -9.781 1 98.69 295 ALA B CA 1
ATOM 5136 C C . ALA B 1 295 ? -4.496 -14.164 -9.812 1 98.69 295 ALA B C 1
ATOM 5138 O O . ALA B 1 295 ? -4.945 -14.609 -10.875 1 98.69 295 ALA B O 1
ATOM 5139 N N . ARG B 1 296 ? -4.465 -14.82 -8.734 1 98.69 296 ARG B N 1
ATOM 5140 C CA . ARG B 1 296 ? -5.336 -15.969 -8.5 1 98.69 296 ARG B CA 1
ATOM 5141 C C . ARG B 1 296 ? -6.406 -15.641 -7.465 1 98.69 296 ARG B C 1
ATOM 5143 O O . ARG B 1 296 ? -6.102 -15.125 -6.387 1 98.69 296 ARG B O 1
ATOM 5150 N N . VAL B 1 297 ? -7.629 -15.898 -7.766 1 98.75 297 VAL B N 1
ATOM 5151 C CA . VAL B 1 297 ? -8.742 -15.609 -6.875 1 98.75 297 VAL B CA 1
ATOM 5152 C C . VAL B 1 297 ? -9.336 -16.922 -6.355 1 98.75 297 VAL B C 1
ATOM 5154 O O . VAL B 1 297 ? -9.656 -17.812 -7.137 1 98.75 297 VAL B O 1
ATOM 5157 N N . ASP B 1 298 ? -9.422 -17.031 -5.051 1 97.75 298 ASP B N 1
ATOM 5158 C CA . ASP B 1 298 ? -9.906 -18.234 -4.383 1 97.75 298 ASP B CA 1
ATOM 5159 C C . ASP B 1 298 ? -11.328 -18.047 -3.865 1 97.75 298 ASP B C 1
ATOM 5161 O O . ASP B 1 298 ? -11.633 -17.047 -3.217 1 97.75 298 ASP B O 1
ATOM 5165 N N . PHE B 1 299 ? -12.164 -19.109 -4.086 1 98.25 299 PHE B N 1
ATOM 5166 C CA . PHE B 1 299 ? -13.57 -19.047 -3.709 1 98.25 299 PHE B CA 1
ATOM 5167 C C . PHE B 1 299 ? -13.961 -20.266 -2.883 1 98.25 299 PHE B C 1
ATOM 5169 O O . PHE B 1 299 ? -13.32 -21.312 -2.969 1 98.25 299 PHE B O 1
ATOM 5176 N N . PHE B 1 300 ? -15 -20.047 -2.119 1 97.31 300 PHE B N 1
ATOM 5177 C CA . PHE B 1 300 ? -15.789 -21.156 -1.595 1 97.31 300 PHE B CA 1
ATOM 5178 C C . PHE B 1 300 ? -17.109 -21.281 -2.336 1 97.31 300 PHE B C 1
ATOM 5180 O O . PHE B 1 300 ? -17.797 -20.281 -2.561 1 97.31 300 PHE B O 1
ATOM 5187 N N . LEU B 1 301 ? -17.406 -22.422 -2.752 1 98.12 301 LEU B N 1
ATOM 5188 C CA . LEU B 1 301 ? -18.703 -22.75 -3.324 1 98.12 301 LEU B CA 1
ATOM 5189 C C . LEU B 1 301 ? -19.469 -23.703 -2.414 1 98.12 301 LEU B C 1
ATOM 5191 O O . LEU B 1 301 ? -19.094 -24.859 -2.258 1 98.12 301 LEU B O 1
ATOM 5195 N N . THR B 1 302 ? -20.594 -23.219 -1.851 1 97 302 THR B N 1
ATOM 5196 C CA . THR B 1 302 ? -21.344 -24.031 -0.898 1 97 302 THR B CA 1
ATOM 5197 C C . THR B 1 302 ? -22.312 -24.969 -1.625 1 97 302 THR B C 1
ATOM 5199 O O . THR B 1 302 ? -22.516 -24.844 -2.834 1 97 302 THR B O 1
ATOM 5202 N N . LYS B 1 303 ? -22.891 -25.875 -0.867 1 95.31 303 LYS B N 1
ATOM 5203 C CA . LYS B 1 303 ? -23.844 -26.828 -1.426 1 95.31 303 LYS B CA 1
ATOM 5204 C C . LYS B 1 303 ? -25.078 -26.125 -1.991 1 95.31 303 LYS B C 1
ATOM 5206 O O . LYS B 1 303 ? -25.672 -26.578 -2.967 1 95.31 303 LYS B O 1
ATOM 5211 N N . ASN B 1 304 ? -25.422 -24.984 -1.433 1 95.69 304 ASN B N 1
ATOM 5212 C CA . ASN B 1 304 ? -26.562 -24.203 -1.888 1 95.69 304 ASN B CA 1
ATOM 5213 C C . ASN B 1 304 ? -26.172 -23.219 -2.977 1 95.69 304 ASN B C 1
ATOM 5215 O O . ASN B 1 304 ? -26.875 -22.219 -3.188 1 95.69 304 ASN B O 1
ATOM 5219 N N . LYS B 1 305 ? -24.984 -23.375 -3.564 1 96.25 305 LYS B N 1
ATOM 5220 C CA . LYS B 1 305 ? -24.5 -22.641 -4.73 1 96.25 305 LYS B CA 1
ATOM 5221 C C . LYS B 1 305 ? -24.203 -21.172 -4.379 1 96.25 305 LYS B C 1
ATOM 5223 O O . LYS B 1 305 ? -24.312 -20.297 -5.238 1 96.25 305 LYS B O 1
ATOM 5228 N N . LYS B 1 306 ? -24.031 -21 -3.092 1 97.31 306 LYS B N 1
ATOM 5229 C CA . LYS B 1 306 ? -23.531 -19.688 -2.713 1 97.31 306 LYS B CA 1
ATOM 5230 C C . LYS B 1 306 ? -22.031 -19.578 -2.973 1 97.31 306 LYS B C 1
ATOM 5232 O O . LYS B 1 306 ? -21.266 -20.516 -2.699 1 97.31 306 LYS B O 1
ATOM 5237 N N . ILE B 1 307 ? -21.625 -18.484 -3.566 1 98.5 307 ILE B N 1
ATOM 5238 C CA . ILE B 1 307 ? -20.234 -18.219 -3.904 1 98.5 307 ILE B CA 1
ATOM 5239 C C . ILE B 1 307 ? -19.672 -17.156 -2.969 1 98.5 307 ILE B C 1
ATOM 5241 O O . ILE B 1 307 ? -20.203 -16.047 -2.879 1 98.5 307 ILE B O 1
ATOM 5245 N N . PHE B 1 308 ? -18.594 -17.469 -2.205 1 98.31 308 PHE B N 1
ATOM 5246 C CA . PHE B 1 308 ? -17.875 -16.516 -1.368 1 98.31 308 PHE B CA 1
ATOM 5247 C C . PHE B 1 308 ? -16.453 -16.328 -1.864 1 98.31 308 PHE B C 1
ATOM 5249 O O . PHE B 1 308 ? -15.719 -17.297 -2.07 1 98.31 308 PHE B O 1
ATOM 5256 N N . LEU B 1 309 ? -16.062 -15.133 -2.188 1 98.38 309 LEU B N 1
ATOM 5257 C CA . LEU B 1 309 ? -14.656 -14.867 -2.441 1 98.38 309 LEU B CA 1
ATOM 5258 C C . LEU B 1 309 ? -13.852 -14.938 -1.15 1 98.38 309 LEU B C 1
ATOM 5260 O O . LEU B 1 309 ? -14.156 -14.25 -0.179 1 98.38 309 LEU B O 1
ATOM 5264 N N . ASN B 1 310 ? -12.891 -15.758 -1.116 1 95.31 310 ASN B N 1
ATOM 5265 C CA . ASN B 1 310 ? -12.07 -15.984 0.071 1 95.31 310 ASN B CA 1
ATOM 5266 C C . ASN B 1 310 ? -10.867 -15.047 0.106 1 95.31 310 ASN B C 1
ATOM 5268 O O . ASN B 1 310 ? -10.672 -14.312 1.075 1 95.31 310 ASN B O 1
ATOM 5272 N N . GLU B 1 311 ? -10.102 -15.062 -0.924 1 95 311 GLU B N 1
ATOM 5273 C CA . GLU B 1 311 ? -8.914 -14.219 -0.979 1 95 311 GLU B CA 1
ATOM 5274 C C . GLU B 1 311 ? -8.438 -14.031 -2.414 1 95 311 GLU B C 1
ATOM 5276 O O . GLU B 1 311 ? -8.828 -14.781 -3.309 1 95 311 GLU B O 1
ATOM 5281 N N . ILE B 1 312 ? -7.688 -13.016 -2.652 1 97.56 312 ILE B N 1
ATOM 5282 C CA . ILE B 1 312 ? -7.012 -12.766 -3.92 1 97.56 312 ILE B CA 1
ATOM 5283 C C . ILE B 1 312 ? -5.5 -12.742 -3.703 1 97.56 312 ILE B C 1
ATOM 5285 O O . ILE B 1 312 ? -5.008 -12.102 -2.775 1 97.56 312 ILE B O 1
ATOM 5289 N N . ASN B 1 313 ? -4.766 -13.516 -4.473 1 97.44 313 ASN B N 1
ATOM 5290 C CA . ASN B 1 313 ? -3.309 -13.617 -4.414 1 97.44 313 ASN B CA 1
ATOM 5291 C C . ASN B 1 313 ? -2.652 -12.93 -5.609 1 97.44 313 ASN B C 1
ATOM 5293 O O . ASN B 1 313 ? -2.832 -13.359 -6.75 1 97.44 313 ASN B O 1
ATOM 5297 N N . THR B 1 314 ? -1.85 -11.906 -5.352 1 98.12 314 THR B N 1
ATOM 5298 C CA . THR B 1 314 ? -1.333 -11.055 -6.418 1 98.12 314 THR B CA 1
ATOM 5299 C C . THR B 1 314 ? -0.067 -11.656 -7.023 1 98.12 314 THR B C 1
ATOM 5301 O O . THR B 1 314 ? 0.351 -11.266 -8.117 1 98.12 314 THR B O 1
ATOM 5304 N N . ILE B 1 315 ? 0.62 -12.555 -6.305 1 97.88 315 ILE B N 1
ATOM 5305 C CA . ILE B 1 315 ? 1.736 -13.336 -6.824 1 97.88 315 ILE B CA 1
ATOM 5306 C C . ILE B 1 315 ? 1.509 -14.82 -6.527 1 97.88 315 ILE B C 1
ATOM 5308 O O . ILE B 1 315 ? 2.1 -15.375 -5.598 1 97.88 315 ILE B O 1
ATOM 5312 N N . PRO B 1 316 ? 0.657 -15.43 -7.301 1 96.88 316 PRO B N 1
ATOM 5313 C CA . PRO B 1 316 ? 0.39 -16.859 -7.07 1 96.88 316 PRO B CA 1
ATOM 5314 C C . PRO B 1 316 ? 1.632 -17.719 -7.25 1 96.88 316 PRO B C 1
ATOM 5316 O O . PRO B 1 316 ? 2.656 -17.25 -7.75 1 96.88 316 PRO B O 1
ATOM 5319 N N . GLY B 1 317 ? 1.521 -18.953 -6.773 1 94.56 317 GLY B N 1
ATOM 5320 C CA . GLY B 1 317 ? 2.625 -19.891 -6.91 1 94.56 317 GLY B CA 1
ATOM 5321 C C . GLY B 1 317 ? 2.885 -20.297 -8.344 1 94.56 317 GLY B C 1
ATOM 5322 O O . GLY B 1 317 ? 1.955 -20.375 -9.148 1 94.56 317 GLY B O 1
ATOM 5323 N N . PHE B 1 318 ? 4.152 -20.609 -8.609 1 95.94 318 PHE B N 1
ATOM 5324 C CA . PHE B 1 318 ? 4.57 -21.016 -9.953 1 95.94 318 PHE B CA 1
ATOM 5325 C C . PHE B 1 318 ? 5.406 -22.281 -9.898 1 95.94 318 PHE B C 1
ATOM 5327 O O . PHE B 1 318 ? 6.246 -22.516 -10.773 1 95.94 318 PHE B O 1
ATOM 5334 N N . THR B 1 319 ? 5.25 -23 -8.82 1 90.75 319 THR B N 1
ATOM 5335 C CA . THR B 1 319 ? 5.91 -24.297 -8.797 1 90.75 319 THR B CA 1
ATOM 5336 C C . THR B 1 319 ? 5.301 -25.234 -9.836 1 90.75 319 THR B C 1
ATOM 5338 O O . THR B 1 319 ? 4.289 -24.906 -10.461 1 90.75 319 THR B O 1
ATOM 5341 N N . LYS B 1 320 ? 5.906 -26.391 -9.969 1 83.19 320 LYS B N 1
ATOM 5342 C CA . LYS B 1 320 ? 5.402 -27.375 -10.922 1 83.19 320 LYS B CA 1
ATOM 5343 C C . LYS B 1 320 ? 3.977 -27.797 -10.57 1 83.19 320 LYS B C 1
ATOM 5345 O O . LYS B 1 320 ? 3.193 -28.141 -11.461 1 83.19 320 LYS B O 1
ATOM 5350 N N . ASN B 1 321 ? 3.625 -27.656 -9.328 1 85.75 321 ASN B N 1
ATOM 5351 C CA . ASN B 1 321 ? 2.324 -28.125 -8.875 1 85.75 321 ASN B CA 1
ATOM 5352 C C . ASN B 1 321 ? 1.376 -26.969 -8.578 1 85.75 321 ASN B C 1
ATOM 5354 O O . ASN B 1 321 ? 0.257 -27.188 -8.102 1 85.75 321 ASN B O 1
ATOM 5358 N N . SER B 1 322 ? 1.788 -25.812 -8.883 1 93 322 SER B N 1
ATOM 5359 C CA . SER B 1 322 ? 0.948 -24.656 -8.562 1 93 322 SER B CA 1
ATOM 5360 C C . SER B 1 322 ? -0.271 -24.594 -9.477 1 93 322 SER B C 1
ATOM 5362 O O . SER B 1 322 ? -0.17 -24.859 -10.68 1 93 322 SER B O 1
ATOM 5364 N N . ILE B 1 323 ? -1.317 -24.25 -8.938 1 95.69 323 ILE B N 1
ATOM 5365 C CA . ILE B 1 323 ? -2.596 -24.312 -9.641 1 95.69 323 ILE B CA 1
ATOM 5366 C C . ILE B 1 323 ? -2.67 -23.203 -10.688 1 95.69 323 ILE B C 1
ATOM 5368 O O . ILE B 1 323 ? -3.273 -23.391 -11.75 1 95.69 323 ILE B O 1
ATOM 5372 N N . TYR B 1 324 ? -2.109 -22.062 -10.547 1 98.06 324 TYR B N 1
ATOM 5373 C CA . TYR B 1 324 ? -2.27 -20.906 -11.438 1 98.06 324 TYR B CA 1
ATOM 5374 C C . TYR B 1 324 ? -1.755 -21.219 -12.836 1 98.06 324 TYR B C 1
ATOM 5376 O O . TYR B 1 324 ? -2.486 -21.078 -13.82 1 98.06 324 TYR B O 1
ATOM 5384 N N . PRO B 1 325 ? -0.5 -21.719 -12.922 1 98.19 325 PRO B N 1
ATOM 5385 C CA . PRO B 1 325 ? -0.059 -22.094 -14.266 1 98.19 325 PRO B CA 1
ATOM 5386 C C . PRO B 1 325 ? -0.893 -23.219 -14.867 1 98.19 325 PRO B C 1
ATOM 5388 O O . PRO B 1 325 ? -1.116 -23.25 -16.078 1 98.19 325 PRO B O 1
ATOM 5391 N N . LYS B 1 326 ? -1.349 -24.125 -14.039 1 98 326 LYS B N 1
ATOM 5392 C CA . LYS B 1 326 ? -2.156 -25.234 -14.531 1 98 326 LYS B CA 1
ATOM 5393 C C . LYS B 1 326 ? -3.492 -24.75 -15.078 1 98 326 LYS B C 1
ATOM 5395 O O . LYS B 1 326 ? -3.984 -25.266 -16.078 1 98 326 LYS B O 1
ATOM 5400 N N . LEU B 1 327 ? -4.094 -23.781 -14.391 1 98.75 327 LEU B N 1
ATOM 5401 C CA . LEU B 1 327 ? -5.34 -23.188 -14.859 1 98.75 327 LEU B CA 1
ATOM 5402 C C . LEU B 1 327 ? -5.164 -22.594 -16.25 1 98.75 327 LEU B C 1
ATOM 5404 O O . LEU B 1 327 ? -6.004 -22.812 -17.141 1 98.75 327 LEU B O 1
ATOM 5408 N N . TRP B 1 328 ? -4.137 -21.891 -16.484 1 98.62 328 TRP B N 1
ATOM 5409 C CA . TRP B 1 328 ? -3.898 -21.234 -17.766 1 98.62 328 TRP B CA 1
ATOM 5410 C C . TRP B 1 328 ? -3.557 -22.25 -18.844 1 98.62 328 TRP B C 1
ATOM 5412 O O . TRP B 1 328 ? -3.98 -22.109 -20 1 98.62 328 TRP B O 1
ATOM 5422 N N . SER B 1 329 ? -2.715 -23.266 -18.453 1 98.19 329 SER B N 1
ATOM 5423 C CA . SER B 1 329 ? -2.428 -24.328 -19.422 1 98.19 329 SER B CA 1
ATOM 5424 C C . SER B 1 329 ? -3.711 -24.953 -19.953 1 98.19 329 SER B C 1
ATOM 5426 O O . SER B 1 329 ? -3.867 -25.109 -21.172 1 98.19 329 SER B O 1
ATOM 5428 N N . LYS B 1 330 ? -4.656 -25.234 -19.094 1 98.31 330 LYS B N 1
ATOM 5429 C CA . LYS B 1 330 ? -5.934 -25.828 -19.484 1 98.31 330 LYS B CA 1
ATOM 5430 C C . LYS B 1 330 ? -6.801 -24.828 -20.234 1 98.31 330 LYS B C 1
ATOM 5432 O O . LYS B 1 330 ? -7.766 -25.219 -20.906 1 98.31 330 LYS B O 1
ATOM 5437 N N . SER B 1 331 ? -6.484 -23.578 -20.109 1 98.5 331 SER B N 1
ATOM 5438 C CA . SER B 1 331 ? -7.215 -22.516 -20.812 1 98.5 331 SER B CA 1
ATOM 5439 C C . SER B 1 331 ? -6.547 -22.172 -22.141 1 98.5 331 SER B C 1
ATOM 5441 O O . SER B 1 331 ? -6.938 -21.219 -22.812 1 98.5 331 SER B O 1
ATOM 5443 N N . GLY B 1 332 ? -5.43 -22.859 -22.484 1 98.25 332 GLY B N 1
ATOM 5444 C CA . GLY B 1 332 ? -4.816 -22.719 -23.797 1 98.25 332 GLY B CA 1
ATOM 5445 C C . GLY B 1 332 ? -3.559 -21.875 -23.781 1 98.25 332 GLY B C 1
ATOM 5446 O O . GLY B 1 332 ? -3.045 -21.484 -24.828 1 98.25 332 GLY B O 1
ATOM 5447 N N . LEU B 1 333 ? -3.068 -21.547 -22.656 1 98.31 333 LEU B N 1
ATOM 5448 C CA . LEU B 1 333 ? -1.846 -20.766 -22.484 1 98.31 333 LEU B CA 1
ATOM 5449 C C . LEU B 1 333 ? -0.799 -21.562 -21.703 1 98.31 333 LEU B C 1
ATOM 5451 O O . LEU B 1 333 ? -0.85 -21.625 -20.469 1 98.31 333 LEU B O 1
ATOM 5455 N N . ASP B 1 334 ? 0.153 -22.094 -22.391 1 97.56 334 ASP B N 1
ATOM 5456 C CA . ASP B 1 334 ? 1.132 -22.953 -21.734 1 97.56 334 ASP B CA 1
ATOM 5457 C C . ASP B 1 334 ? 2.086 -22.141 -20.859 1 97.56 334 ASP B 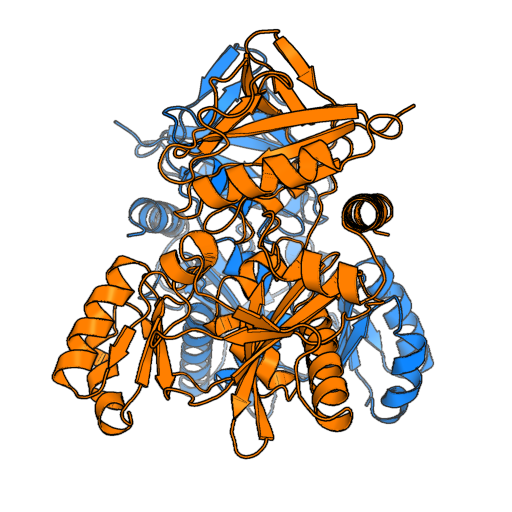C 1
ATOM 5459 O O . ASP B 1 334 ? 2.084 -20.906 -20.922 1 97.56 334 ASP B O 1
ATOM 5463 N N . PHE B 1 335 ? 2.883 -22.859 -20.156 1 97.75 335 PHE B N 1
ATOM 5464 C CA . PHE B 1 335 ? 3.688 -22.234 -19.109 1 97.75 335 PHE B CA 1
ATOM 5465 C C . PHE B 1 335 ? 4.656 -21.219 -19.703 1 97.75 335 PHE B C 1
ATOM 5467 O O . PHE B 1 335 ? 4.746 -20.078 -19.219 1 97.75 335 PHE B O 1
ATOM 5474 N N . LYS B 1 336 ? 5.406 -21.562 -20.719 1 97.75 336 LYS B N 1
ATOM 5475 C CA . LYS B 1 336 ? 6.379 -20.672 -21.328 1 97.75 336 LYS B CA 1
ATOM 5476 C C . LYS B 1 336 ? 5.703 -19.422 -21.891 1 97.75 336 LYS B C 1
ATOM 5478 O O . LYS B 1 336 ? 6.184 -18.312 -21.703 1 97.75 336 LYS B O 1
ATOM 5483 N N . SER B 1 337 ? 4.637 -19.641 -22.578 1 98.25 337 SER B N 1
ATOM 5484 C CA . SER B 1 337 ? 3.879 -18.531 -23.141 1 98.25 337 SER B CA 1
ATOM 5485 C C . SER B 1 337 ? 3.33 -17.625 -22.031 1 98.25 337 SER B C 1
ATOM 5487 O O . SER B 1 337 ? 3.271 -16.406 -22.203 1 98.25 337 SER B O 1
ATOM 5489 N N . LEU B 1 338 ? 2.865 -18.234 -20.984 1 98.38 338 LEU B N 1
ATOM 5490 C CA . LEU B 1 338 ? 2.363 -17.469 -19.844 1 98.38 338 LEU B CA 1
ATOM 5491 C C . LEU B 1 338 ? 3.441 -16.547 -19.297 1 98.38 338 LEU B C 1
ATOM 5493 O O . LEU B 1 338 ? 3.201 -15.352 -19.094 1 98.38 338 LEU B O 1
ATOM 5497 N N . ILE B 1 339 ? 4.629 -17.078 -19.094 1 98.31 339 ILE B N 1
ATOM 5498 C CA . ILE B 1 339 ? 5.734 -16.297 -18.547 1 98.31 339 ILE B CA 1
ATOM 5499 C C . ILE B 1 339 ? 6.055 -15.133 -19.484 1 98.31 339 ILE B C 1
ATOM 5501 O O . ILE B 1 339 ? 6.238 -14 -19.031 1 98.31 339 ILE B O 1
ATOM 5505 N N . ASN B 1 340 ? 6.113 -15.422 -20.719 1 98.19 340 ASN B N 1
ATOM 5506 C CA . ASN B 1 340 ? 6.367 -14.367 -21.703 1 98.19 340 ASN B CA 1
ATOM 5507 C C . ASN B 1 340 ? 5.277 -13.305 -21.656 1 98.19 340 ASN B C 1
ATOM 5509 O O . ASN B 1 340 ? 5.566 -12.109 -21.75 1 98.19 340 ASN B O 1
ATOM 5513 N N . LYS B 1 341 ? 4.055 -13.734 -21.594 1 97.88 341 LYS B N 1
ATOM 5514 C CA . LYS B 1 341 ? 2.926 -12.812 -21.562 1 97.88 341 LYS B CA 1
ATOM 5515 C C . LYS B 1 341 ? 2.996 -11.906 -20.328 1 97.88 341 LYS B C 1
ATOM 5517 O O . LYS B 1 341 ? 2.727 -10.711 -20.422 1 97.88 341 LYS B O 1
ATOM 5522 N N . LEU B 1 342 ? 3.326 -12.422 -19.203 1 98.31 342 LEU B N 1
ATOM 5523 C CA . LEU B 1 342 ? 3.473 -11.641 -17.984 1 98.31 342 LEU B CA 1
ATOM 5524 C C . LEU B 1 342 ? 4.523 -10.547 -18.172 1 98.31 342 LEU B C 1
ATOM 5526 O O . LEU B 1 342 ? 4.309 -9.398 -17.766 1 98.31 342 LEU B O 1
ATOM 5530 N N . ILE B 1 343 ? 5.648 -10.891 -18.781 1 98.25 343 ILE B N 1
ATOM 5531 C CA . ILE B 1 343 ? 6.734 -9.938 -19 1 98.25 343 ILE B CA 1
ATOM 5532 C C . ILE B 1 343 ? 6.273 -8.852 -19.969 1 98.25 343 ILE B C 1
ATOM 5534 O O . ILE B 1 343 ? 6.473 -7.664 -19.719 1 98.25 343 ILE B O 1
ATOM 5538 N N . LEU B 1 344 ? 5.602 -9.234 -21 1 97.31 344 LEU B N 1
ATOM 5539 C CA . LEU B 1 344 ? 5.184 -8.289 -22.031 1 97.31 344 LEU B CA 1
ATOM 5540 C C . LEU B 1 344 ? 4.121 -7.332 -21.484 1 97.31 344 LEU B C 1
ATOM 5542 O O . LEU B 1 344 ? 4.156 -6.133 -21.766 1 97.31 344 LEU B O 1
ATOM 5546 N N . LEU B 1 345 ? 3.18 -7.906 -20.719 1 97.19 345 LEU B N 1
ATOM 5547 C CA . LEU B 1 345 ? 2.162 -7.066 -20.094 1 97.19 345 LEU B CA 1
ATOM 5548 C C . LEU B 1 345 ? 2.801 -6.004 -19.203 1 97.19 345 LEU B C 1
ATOM 5550 O O . LEU B 1 345 ? 2.279 -4.895 -19.078 1 97.19 345 LEU B O 1
ATOM 5554 N N . THR B 1 346 ? 3.898 -6.352 -18.578 1 97.69 346 THR B N 1
ATOM 5555 C CA . THR B 1 346 ? 4.602 -5.457 -17.672 1 97.69 346 THR B CA 1
ATOM 5556 C C . THR B 1 346 ? 5.352 -4.375 -18.438 1 97.69 346 THR B C 1
ATOM 5558 O O . THR B 1 346 ? 5.301 -3.197 -18.078 1 97.69 346 THR B O 1
ATOM 5561 N N . ILE B 1 347 ? 6.008 -4.754 -19.5 1 94.69 347 ILE B N 1
ATOM 5562 C CA . ILE B 1 347 ? 6.805 -3.834 -20.297 1 94.69 347 ILE B CA 1
ATOM 5563 C C . ILE B 1 347 ? 5.891 -2.818 -20.984 1 94.69 347 ILE B C 1
ATOM 5565 O O . ILE B 1 347 ? 6.234 -1.638 -21.094 1 94.69 347 ILE B O 1
ATOM 5569 N N . TYR B 1 348 ? 4.727 -3.229 -21.312 1 86.19 348 TYR B N 1
ATOM 5570 C CA . TYR B 1 348 ? 3.865 -2.35 -22.094 1 86.19 348 TYR B CA 1
ATOM 5571 C C . TYR B 1 348 ? 2.748 -1.774 -21.234 1 86.19 348 TYR B C 1
ATOM 5573 O O . TYR B 1 348 ? 1.747 -1.277 -21.766 1 86.19 348 TYR B O 1
ATOM 5581 N N . LYS B 1 349 ? 3.033 -1.984 -19.922 1 77.38 349 LYS B N 1
ATOM 5582 C CA . LYS B 1 349 ? 2.066 -1.389 -19.016 1 77.38 349 LYS B CA 1
ATOM 5583 C C . LYS B 1 349 ? 1.968 0.12 -19.219 1 77.38 349 LYS B C 1
ATOM 5585 O O . LYS B 1 349 ? 2.967 0.834 -19.094 1 77.38 349 LYS B O 1
ATOM 5590 N N . LYS B 1 350 ? 1.044 0.534 -20.062 1 56.94 350 LYS B N 1
ATOM 5591 C CA . LYS B 1 350 ? 0.822 1.941 -20.375 1 56.94 350 LYS B CA 1
ATOM 5592 C C . LYS B 1 350 ? 0.099 2.658 -19.234 1 56.94 350 LYS B C 1
ATOM 5594 O O . LYS B 1 350 ? -0.755 2.07 -18.578 1 56.94 350 LYS B O 1
#

Organism: Wigglesworthia glossinidia brevipalpis (NCBI:txid36870)

Secondary structure (DSSP, 8-state):
-PEEEEEEEE-SSTTHHHHHHHHHHHHHHS-TTTEEEEEEEEPTTS-EEEE-TTSSEESTT-TTT-EEPPPSEEEEE--SS-S--EEETTTTEEE--SEEEE---SHHHHSSHHHHHHHHTT--BSS--HHHHHHHH-HHHHHHHHHTTT--B---EEEETTTHHHHHHHHGGG--SSEEEEETT-STTTT-EEESSHHHHHHHHHHHHTT-SEEEEEE---EEEEEEEEEESSSEEEEEEEEEE-SSSS--HIIIII-S--EEESS-S--HHHHHHHHHHHHHHHHHTT--EEEEEEEEEETT--EEEEEEESS---STT-HHHHHHHHTT--HHHHHHHHHHHHHT--/-PEEEEEEEE-SSTTHHHHHHHHHHHHHHS-TTTEEEEEEEE-TTS-EEEE-TTSSEESTT-TTT-EEPPPSEEEEE--SS-S--EEETTTTEEE--SEEEE---SHHHHSSHHHHHHHHTT--BSS--HHHHHHHH-HHHHHHHHHTTT--B---EEEETTTHHHHHHHHGGG--SSEEEEETT-STTTT-EEESSHHHHHHHHHHHHTT-SEEEEEE---EEEEEEEEEESSSEEEEEEEEEE-SSSS--HIIIII-S--EEESS-S--HHHHHHHHHHHHHHHHHTT--EEEEEEEEEETT--EEEEEEESS---STT-HHHHHHHHTT--HHHHHHHHHHHHHT--

Radius of gyration: 25.25 Å; Cα contacts (8 Å, |Δi|>4): 1680; chains: 2; bounding box: 61×72×53 Å

Sequence (700 aa):
MKKTVAVLFGGESKEHEISLQSSISIINAIDKKKYNIILIGVEKNGKIGIRSINNYILFKYNINYIKLAPAVSYLYIIPGKNNYQFYSLKNKKMLKIDVIFSILHGSNGENGAFQGLFNTIYTPFVGSNVLSSSICMDKDISKRILSTFGISVVPSITLYYENYKKKINKIINNIKFPCCIKPSNQGSSFGVNVANDFISLKESIDVAFLYSKKILIEPFIQGREIEVGVLGNRNVISSVCGEIKFKKIFYDYKEKYISKKTKIIIPAKISNEISNKIKKIAKLAFISLECSIMARVDFFLTKNKKIFLNEINTIPGFTKNSIYPKLWSKSGLDFKSLINKLILLTIYKKMKKTVAVLFGGESKEHEISLQSSISIINAIDKKKYNIILIGVEKNGKIGIRSINNYILFKYNINYIKLAPAVSYLYIIPGKNNYQFYSLKNKKMLKIDVIFSILHGSNGENGAFQGLFNTIYTPFVGSNVLSSSICMDKDISKRILSTFGISVVPSITLYYENYKKKINKIINNIKFPCCIKPSNQGSSFGVNVANDFISLKESIDVAFLYSKKILIEPFIQGREIEVGVLGNRNVISSVCGEIKFKKIFYDYKEKYISKKTKIIIPAKISNEISNKIKKIAKLAFISLECSIMARVDFFLTKNKKIFLNEINTIPGFTKNSIYPKLWSKSGLDFKSLINKLILLTIYKK

Nearest PDB structures (foldseek):
  3i12-assembly1_A  TM=9.504E-01  e=1.275E-47  Salmonella enterica subsp. enterica serovar Typhimurium
  7u9k-assembly1_B  TM=9.199E-01  e=3.489E-39  Staphylococcus aureus subsp. aureus NCTC 8325
  4fu0-assembly1_B  TM=8.884E-01  e=2.373E-40  Enterococcus faecalis
  8fff-assembly1_A-2  TM=8.738E-01  e=5.453E-38  Staphylococcus aureus
  6dgi-assembly1_B  TM=8.987E-01  e=5.282E-30  Vibrio cholerae O1 biovar El Tor str. N16961

InterPro domains:
  IPR000291 D-alanine--D-alanine ligase/VANA/B/C, conserved site [PS00843] (105-116)
  IPR000291 D-alanine--D-alanine ligase/VANA/B/C, conserved site [PS00844] (289-317)
  IPR005905 D-alanine--D-alanine ligase [MF_00047] (3-347)
  IPR005905 D-alanine--D-alanine ligase [PIRSF039102] (2-349)
  IPR005905 D-alanine--D-alanine ligase [TIGR01205] (5-343)
  IPR011095 D-alanine--D-alanine ligase, C-terminal [PF07478] (146-343)
  IPR011127 D-alanine--D-alanine ligase, N-terminal domain [PF01820] (5-128)
  IPR011761 ATP-grasp fold [PS50975] (143-344)
  IPR013815 ATP-grasp fold, subdomain 1 [G3DSA:3.30.1490.20] (153-221)
  IPR016185 Pre-ATP-grasp domain superfamily [SSF52440] (1-137)

pLDDT: mean 94.14, std 7.2, range [56.94, 98.88]